Protein AF-F9ENA7-F1 (afdb_monomer_lite)

InterPro domains:
  IPR004013 PHP domain [PF02811] (5-115)
  IPR004805 Error-prone DNA polymerase/DNA polymerase III subunit alpha DnaE/PolC [PTHR32294] (27-439)
  IPR011708 Bacterial DNA polymerase III, alpha subunit, NTPase domain [PF07733] (259-438)
  IPR012337 Ribonuclease H-like superfamily [SSF53098] (2-310)

pLDDT: mean 91.53, std 8.13, range [41.84, 98.56]

Organism: NCBI:txid997347

Radius of gyration: 33.32 Å; chains: 1; bounding box: 72×62×93 Å

Structure (mmCIF, N/CA/C/O backbone):
data_AF-F9ENA7-F1
#
_entry.id   AF-F9ENA7-F1
#
loop_
_atom_site.group_PDB
_atom_site.id
_atom_site.type_symbol
_atom_site.label_atom_id
_atom_site.label_alt_id
_atom_site.label_comp_id
_atom_site.label_asym_id
_atom_site.label_entity_id
_atom_site.label_seq_id
_atom_site.pdbx_PDB_ins_code
_atom_site.Cartn_x
_atom_site.Cartn_y
_atom_site.Cartn_z
_atom_site.occupancy
_atom_site.B_iso_or_equiv
_atom_site.auth_seq_id
_atom_site.auth_comp_id
_atom_site.auth_asym_id
_atom_site.auth_atom_id
_atom_site.pdbx_PDB_model_num
ATOM 1 N N . MET A 1 1 ? 4.738 30.071 33.805 1.00 60.03 1 MET A N 1
ATOM 2 C CA . MET A 1 1 ? 4.049 29.493 32.626 1.00 60.03 1 MET A CA 1
ATOM 3 C C . MET A 1 1 ? 2.689 30.142 32.384 1.00 60.03 1 MET A C 1
ATOM 5 O O . MET A 1 1 ? 2.532 30.743 31.337 1.00 60.03 1 MET A O 1
ATOM 9 N N . PHE A 1 2 ? 1.749 30.110 33.335 1.00 75.56 2 PHE A N 1
ATOM 10 C CA . PHE A 1 2 ? 0.427 30.752 33.193 1.00 75.56 2 PHE A CA 1
ATOM 11 C C . PHE A 1 2 ? 0.484 32.258 32.850 1.00 75.56 2 PHE A C 1
ATOM 13 O O . PHE A 1 2 ? -0.160 32.688 31.901 1.00 75.56 2 PHE A O 1
ATOM 20 N N . ILE A 1 3 ? 1.332 33.033 33.538 1.00 80.00 3 ILE A N 1
ATOM 21 C CA . ILE A 1 3 ? 1.527 34.477 33.280 1.00 80.00 3 ILE A CA 1
ATOM 22 C C . ILE A 1 3 ? 2.019 34.745 31.845 1.00 80.00 3 ILE A C 1
ATOM 24 O O . ILE A 1 3 ? 1.471 35.599 31.163 1.00 80.00 3 ILE A O 1
ATOM 28 N N . ILE A 1 4 ? 2.970 33.944 31.354 1.00 81.44 4 ILE A N 1
ATOM 29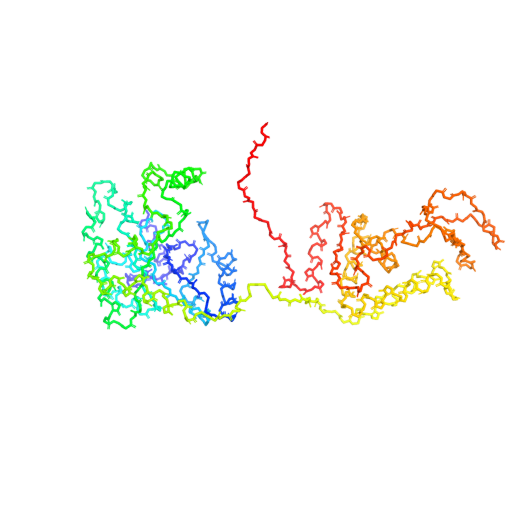 C CA . ILE A 1 4 ? 3.506 34.046 29.983 1.00 81.44 4 ILE A CA 1
ATOM 30 C C . ILE A 1 4 ? 2.406 33.796 28.940 1.00 81.44 4 ILE A C 1
ATOM 32 O O . ILE A 1 4 ? 2.379 34.435 27.894 1.00 81.44 4 ILE A O 1
ATOM 36 N N . PHE A 1 5 ? 1.489 32.857 29.201 1.00 77.56 5 PHE A N 1
ATOM 37 C CA . PHE A 1 5 ? 0.348 32.642 28.312 1.00 77.56 5 PHE A CA 1
ATOM 38 C C . PHE A 1 5 ? -0.610 33.832 28.343 1.00 77.56 5 PHE A C 1
ATOM 40 O O . PHE A 1 5 ? -1.002 34.294 27.278 1.00 77.56 5 PHE A O 1
ATOM 47 N N . LEU A 1 6 ? -0.941 34.361 29.525 1.00 80.00 6 LEU A N 1
ATOM 48 C CA . LEU A 1 6 ? -1.803 35.540 29.658 1.00 80.00 6 LEU A CA 1
ATOM 49 C C . LEU A 1 6 ? -1.253 36.762 28.915 1.00 80.00 6 LEU A C 1
ATOM 51 O O . LEU A 1 6 ? -2.020 37.448 28.246 1.00 80.00 6 LEU A O 1
ATOM 55 N N . GLU A 1 7 ? 0.054 37.017 28.988 1.00 83.06 7 GLU A N 1
ATOM 56 C CA . GLU A 1 7 ? 0.699 38.093 28.225 1.00 83.06 7 GLU A CA 1
ATOM 57 C C . GLU A 1 7 ? 0.521 37.894 26.717 1.00 83.06 7 GLU A C 1
ATOM 59 O O . GLU A 1 7 ? 0.087 38.812 26.031 1.00 83.06 7 GLU A O 1
ATOM 64 N N . LYS A 1 8 ? 0.710 36.671 26.210 1.00 82.00 8 LYS A N 1
ATOM 65 C CA . LYS A 1 8 ? 0.485 36.348 24.790 1.00 82.00 8 LYS A CA 1
ATOM 66 C C . LYS A 1 8 ? -0.972 36.478 24.337 1.00 82.00 8 LYS A C 1
ATOM 68 O O . LYS A 1 8 ? -1.222 36.824 23.186 1.00 82.00 8 LYS A O 1
ATOM 73 N N . TYR A 1 9 ? -1.940 36.171 25.203 1.00 83.31 9 TYR A N 1
ATOM 74 C CA . TYR A 1 9 ? -3.360 36.412 24.913 1.00 83.31 9 TYR A CA 1
ATOM 75 C C . TYR A 1 9 ? -3.653 37.920 24.855 1.00 83.31 9 TYR A C 1
ATOM 77 O O . TYR A 1 9 ? -4.314 38.375 23.920 1.00 83.31 9 TYR A O 1
ATOM 85 N N . LYS A 1 10 ? -3.083 38.704 25.782 1.00 81.44 10 LYS A N 1
ATOM 86 C CA . LYS A 1 10 ? -3.186 40.172 25.785 1.00 81.44 10 LYS A C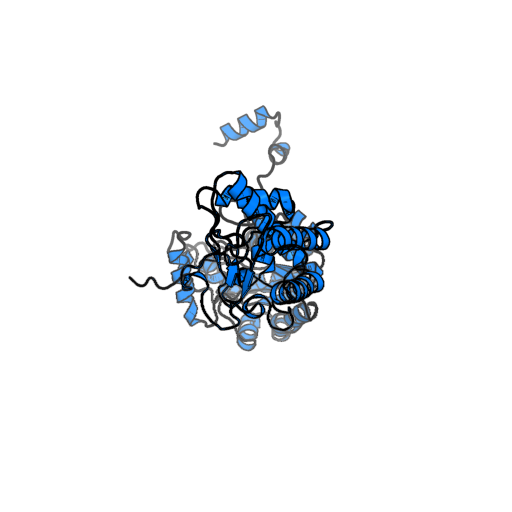A 1
ATOM 87 C C . LYS A 1 10 ? -2.525 40.820 24.566 1.00 81.44 10 LYS A C 1
ATOM 89 O O . LYS A 1 10 ? -3.115 41.721 23.985 1.00 81.44 10 LYS A O 1
ATOM 94 N N . GLU A 1 11 ? -1.366 40.331 24.122 1.00 85.31 11 GLU A N 1
ATOM 95 C CA . GLU A 1 11 ? -0.702 40.781 22.882 1.00 85.31 11 GLU A CA 1
ATOM 96 C C . GLU A 1 11 ? -1.588 40.608 21.636 1.00 85.31 11 GLU A C 1
ATOM 98 O O . GLU A 1 11 ? -1.454 41.354 20.669 1.00 85.31 11 GLU A O 1
ATOM 103 N N . LYS A 1 12 ? -2.520 39.648 21.660 1.00 79.38 12 LYS A N 1
ATOM 104 C CA . LYS A 1 12 ? -3.514 39.420 20.603 1.00 79.38 12 LYS A CA 1
ATOM 105 C C . LYS A 1 12 ? -4.846 40.152 20.818 1.00 79.38 12 LYS A C 1
ATOM 107 O O . LYS A 1 12 ? -5.776 39.931 20.046 1.00 79.38 12 LYS A O 1
ATOM 112 N N . GLY A 1 13 ? -4.955 40.997 21.844 1.00 81.88 13 GLY A N 1
ATOM 113 C CA . GLY A 1 13 ? -6.178 41.744 22.159 1.00 81.88 13 GLY A CA 1
ATOM 114 C C . GLY A 1 13 ? -7.299 40.892 22.763 1.00 81.88 13 GLY A C 1
ATOM 115 O O . GLY A 1 13 ? -8.465 41.265 22.680 1.00 81.88 13 GLY A O 1
ATOM 116 N N . LEU A 1 14 ? -6.970 39.733 23.341 1.00 82.31 14 LEU A N 1
ATOM 117 C CA . LEU A 1 14 ? -7.943 38.822 23.945 1.00 82.31 14 LEU A CA 1
ATOM 118 C C . LEU A 1 14 ? -7.976 39.073 25.450 1.00 82.31 14 LEU A C 1
ATOM 120 O O . LEU A 1 14 ? -7.125 38.590 26.200 1.00 82.31 14 LEU A O 1
ATOM 124 N N . GLU A 1 15 ? -8.947 39.873 25.879 1.00 80.81 15 GLU A N 1
ATOM 125 C CA . GLU A 1 15 ? -9.034 40.367 27.258 1.00 80.81 15 GLU A CA 1
ATOM 126 C C . GLU A 1 15 ? -10.060 39.612 28.112 1.00 80.81 15 GLU A C 1
ATOM 128 O O . GLU A 1 15 ? -10.014 39.690 29.341 1.00 80.81 15 GLU A O 1
ATOM 133 N N . TYR A 1 16 ? -10.958 38.839 27.490 1.00 78.94 16 TYR A N 1
ATOM 134 C CA . TYR A 1 16 ? -12.000 38.098 28.197 1.00 78.94 16 TYR A CA 1
ATOM 135 C C . TYR A 1 16 ? -11.736 36.588 28.200 1.00 78.94 16 TYR A C 1
ATOM 137 O O . TYR A 1 16 ? -11.304 36.002 27.211 1.00 78.94 16 TYR A O 1
ATOM 145 N N . MET A 1 17 ? -12.091 35.920 29.306 1.00 72.94 17 MET A N 1
ATOM 146 C CA . MET A 1 17 ? -11.956 34.459 29.462 1.00 72.94 17 MET A CA 1
ATOM 147 C C . MET A 1 17 ? -12.644 33.660 28.345 1.00 72.94 17 MET A C 1
ATOM 149 O O . MET A 1 17 ? -12.155 32.603 27.954 1.00 72.94 17 MET A O 1
ATOM 153 N N . LYS A 1 18 ? -13.762 34.169 27.811 1.00 76.69 18 LYS A N 1
ATOM 154 C CA . LYS A 1 18 ? -14.492 33.547 26.695 1.00 76.69 18 LYS A CA 1
ATOM 155 C C . LYS A 1 18 ? -13.670 33.485 25.397 1.00 76.69 18 LYS A C 1
ATOM 157 O O . LYS A 1 18 ? -13.894 32.589 24.592 1.00 76.69 18 LYS A O 1
ATOM 162 N N . ASP A 1 19 ? -12.692 34.378 25.235 1.00 71.06 19 ASP A N 1
ATOM 163 C CA . ASP A 1 19 ? -11.889 34.514 24.017 1.00 71.06 19 ASP A CA 1
ATOM 164 C C . ASP A 1 19 ? -10.603 33.662 24.062 1.00 71.06 19 ASP A C 1
ATOM 166 O O . ASP A 1 19 ? -9.883 33.532 23.069 1.00 71.06 19 ASP A O 1
ATOM 170 N N . ILE A 1 20 ? -10.307 33.032 25.209 1.00 73.94 20 ILE A N 1
ATOM 171 C CA . ILE A 1 20 ? -9.117 32.183 25.388 1.00 73.94 20 ILE A CA 1
ATOM 172 C C . ILE A 1 20 ? -9.138 31.000 24.414 1.00 73.94 20 ILE A C 1
ATOM 174 O O . ILE A 1 20 ? -8.112 30.657 23.831 1.00 73.94 20 ILE A O 1
ATOM 178 N N . ASN A 1 21 ? -10.306 30.402 24.177 1.00 67.50 21 ASN A N 1
ATOM 179 C CA . ASN A 1 21 ? -10.425 29.249 23.281 1.00 67.50 21 ASN A CA 1
ATOM 180 C C . ASN A 1 21 ? -10.390 29.624 21.788 1.00 67.50 21 ASN A C 1
ATOM 182 O O . ASN A 1 21 ? -10.245 28.738 20.951 1.00 67.50 21 ASN A O 1
ATOM 186 N N . THR A 1 22 ? -10.496 30.912 21.442 1.00 70.81 22 THR A N 1
ATOM 187 C CA . THR A 1 22 ? -10.489 31.409 20.052 1.00 70.81 22 THR A CA 1
ATOM 188 C C . THR A 1 22 ? -9.179 32.097 19.664 1.00 70.81 22 THR A C 1
ATOM 190 O O . THR A 1 22 ? -8.973 32.431 18.501 1.00 70.81 22 THR A O 1
ATOM 193 N N . GLY A 1 23 ? -8.275 32.318 20.622 1.00 68.31 23 GLY A N 1
ATOM 194 C CA . GLY A 1 23 ? -7.088 33.150 20.425 1.00 68.31 23 GLY A CA 1
ATOM 195 C C . GLY A 1 23 ? -5.936 32.550 19.629 1.00 68.31 23 GLY A C 1
ATOM 196 O O . GLY A 1 23 ? -5.067 33.265 19.110 1.00 68.31 23 GLY A O 1
ATOM 197 N N . PHE A 1 24 ? -5.896 31.227 19.544 1.00 72.69 24 PHE A N 1
ATOM 198 C CA . PHE A 1 24 ? -4.838 30.491 18.872 1.00 72.69 24 PHE A CA 1
ATOM 199 C C . PHE A 1 24 ? -5.441 29.365 18.050 1.00 72.69 24 PHE A C 1
ATOM 201 O O . PHE A 1 24 ? -6.337 28.660 18.507 1.00 72.69 24 PHE A O 1
ATOM 208 N N . GLU A 1 25 ? -4.915 29.180 16.841 1.00 74.88 25 GLU A N 1
ATOM 209 C CA . GLU A 1 25 ? -5.280 28.035 16.020 1.00 74.88 25 GLU A CA 1
ATOM 210 C C . GLU A 1 25 ? -4.926 26.737 16.746 1.00 74.88 25 GLU A C 1
ATOM 212 O O . GLU A 1 25 ? -3.816 26.552 17.264 1.00 74.88 25 GLU A O 1
ATOM 217 N N . VAL A 1 26 ? -5.887 25.817 16.775 1.00 78.50 26 VAL A N 1
ATOM 218 C CA . VAL A 1 26 ? -5.701 24.509 17.389 1.00 78.50 26 VAL A CA 1
ATOM 219 C C . VAL A 1 26 ? -4.686 23.725 16.568 1.00 78.50 26 VAL A C 1
ATOM 221 O O . VAL A 1 26 ? -4.932 23.324 15.431 1.00 78.50 26 VAL A O 1
ATOM 224 N N . ASN A 1 27 ? -3.528 23.449 17.165 1.00 84.56 27 ASN A N 1
ATOM 225 C CA . ASN A 1 27 ? -2.530 22.608 16.525 1.00 84.56 27 ASN A CA 1
ATOM 226 C C . ASN A 1 27 ? -2.975 21.136 16.563 1.00 84.56 27 ASN A C 1
ATOM 228 O O . ASN A 1 27 ? -2.714 20.425 17.538 1.00 84.56 27 ASN A O 1
ATOM 232 N N . VAL A 1 28 ? -3.613 20.680 15.481 1.00 86.19 28 VAL A N 1
ATOM 233 C CA . VAL A 1 28 ? -4.102 19.301 15.280 1.00 86.19 28 VAL A CA 1
ATOM 234 C C . VAL A 1 28 ? -2.999 18.253 15.507 1.00 86.19 28 VAL A C 1
ATOM 236 O O . VAL A 1 28 ? -3.226 17.210 16.126 1.00 86.19 28 VAL A O 1
ATOM 239 N N . LYS A 1 29 ? -1.761 18.548 15.089 1.00 88.06 29 LYS A N 1
ATOM 240 C CA . LYS A 1 29 ? -0.597 17.644 15.204 1.00 88.06 29 LYS A CA 1
ATOM 241 C C . LYS A 1 29 ? -0.123 17.425 16.643 1.00 88.06 29 LYS A C 1
ATOM 243 O O . LYS A 1 29 ? 0.704 16.545 16.884 1.00 88.06 29 LYS A O 1
ATOM 248 N N . LYS A 1 30 ? -0.644 18.200 17.599 1.00 86.75 30 LYS A N 1
ATOM 249 C CA . LYS A 1 30 ? -0.358 18.065 19.034 1.00 86.75 30 LYS A CA 1
ATOM 250 C C . LYS A 1 30 ? -1.560 17.627 19.870 1.00 86.75 30 LYS A C 1
ATOM 252 O O . LYS A 1 30 ? -1.376 17.374 21.055 1.00 86.75 30 LYS A O 1
ATOM 257 N N . GLN A 1 31 ? -2.747 17.509 19.274 1.00 86.75 31 GLN A N 1
ATOM 258 C CA . GLN A 1 31 ? -3.942 17.079 20.002 1.00 86.75 31 GLN A CA 1
ATOM 259 C C . GLN A 1 31 ? -3.841 15.621 20.455 1.00 86.75 31 GLN A C 1
ATOM 261 O O . GLN A 1 31 ? -3.118 14.814 19.851 1.00 86.75 31 GLN A O 1
ATOM 266 N N . SER A 1 32 ? -4.568 15.311 21.529 1.00 85.44 32 SER A N 1
ATOM 267 C CA . SER A 1 32 ? -4.801 13.941 21.974 1.00 85.44 32 SER A CA 1
ATOM 268 C C . SER A 1 32 ? -5.601 13.176 20.921 1.00 85.44 32 SER A C 1
ATOM 270 O O . SER A 1 32 ? -6.342 13.755 20.127 1.00 85.44 32 SER A O 1
ATOM 272 N N . LEU A 1 33 ? -5.403 11.862 20.888 1.00 90.25 33 LEU A N 1
ATOM 273 C CA . LEU A 1 33 ? -6.030 10.986 19.908 1.00 90.25 33 LEU A CA 1
ATOM 274 C C . LEU A 1 33 ? -7.135 10.182 20.571 1.00 90.25 33 LEU A C 1
ATOM 276 O O . LEU A 1 33 ? -7.002 9.787 21.731 1.00 90.25 33 LEU A O 1
ATOM 280 N N . LYS A 1 34 ? -8.190 9.939 19.800 1.00 92.56 34 LYS A N 1
ATOM 281 C CA . LYS A 1 34 ? -9.257 9.000 20.116 1.00 92.56 34 LYS A CA 1
ATOM 282 C C . LYS A 1 34 ? -9.325 7.965 19.015 1.00 92.56 34 LYS A C 1
ATOM 284 O O . LYS A 1 34 ? -9.172 8.312 17.844 1.00 92.56 34 LYS A O 1
ATOM 289 N N . ASN A 1 35 ? -9.516 6.716 19.409 1.00 91.56 35 ASN A N 1
ATOM 290 C CA . ASN A 1 35 ? -9.608 5.619 18.465 1.00 91.56 35 ASN A CA 1
ATOM 291 C C . ASN A 1 35 ? -11.045 5.408 18.016 1.00 91.56 35 ASN A C 1
ATOM 293 O O . ASN A 1 35 ? -11.994 5.607 18.772 1.00 91.56 35 ASN A O 1
ATOM 297 N N . VAL A 1 36 ? -11.160 5.036 16.750 1.00 93.56 36 VAL A N 1
ATOM 298 C CA . VAL A 1 36 ? -12.403 4.803 16.029 1.00 93.56 36 VAL A CA 1
ATOM 299 C C . VAL A 1 36 ? -12.154 3.615 15.115 1.00 93.56 36 VAL A C 1
ATOM 301 O O . VAL A 1 36 ? -11.084 3.519 14.510 1.00 93.56 36 VAL A O 1
ATOM 304 N N . MET A 1 37 ? -13.140 2.732 15.012 1.00 95.50 37 MET A N 1
ATOM 305 C CA . MET A 1 37 ? -13.126 1.637 14.053 1.00 95.50 37 MET A CA 1
ATOM 306 C C . MET A 1 37 ? -13.658 2.142 12.720 1.00 95.50 37 MET A C 1
ATOM 308 O O . MET A 1 37 ? -14.675 2.830 12.668 1.00 95.50 37 MET A O 1
ATOM 312 N N . VAL A 1 38 ? -12.966 1.814 11.635 1.00 97.06 38 VAL A N 1
ATOM 313 C CA . VAL A 1 38 ? -13.378 2.190 10.282 1.00 97.06 38 VAL A CA 1
ATOM 314 C C . VAL A 1 38 ? -13.336 0.934 9.427 1.00 97.06 38 VAL A C 1
ATOM 316 O O . VAL A 1 38 ? -12.261 0.399 9.160 1.00 97.06 38 VAL A O 1
ATOM 319 N N . LEU A 1 39 ? -14.505 0.459 9.009 1.00 97.75 39 LEU A N 1
ATOM 320 C CA . LEU A 1 39 ? -14.650 -0.690 8.122 1.00 97.75 39 LEU A CA 1
ATOM 321 C C . LEU A 1 39 ? -14.993 -0.203 6.716 1.00 97.75 39 LEU A C 1
ATOM 323 O O . LEU A 1 39 ? -15.756 0.747 6.540 1.00 97.75 39 LEU A O 1
ATOM 327 N N . VAL A 1 40 ? -14.426 -0.855 5.705 1.00 98.25 40 VAL A N 1
ATOM 328 C CA . VAL A 1 40 ? -14.730 -0.560 4.304 1.00 98.25 40 VAL A CA 1
ATOM 329 C C . VAL A 1 40 ? -15.992 -1.314 3.905 1.00 98.25 40 VAL A C 1
ATOM 331 O O . VAL A 1 40 ? -16.021 -2.538 3.960 1.00 98.25 40 VAL A O 1
ATOM 334 N N . LYS A 1 41 ? -17.018 -0.574 3.483 1.00 98.19 41 LYS A N 1
ATOM 335 C CA . LYS A 1 41 ? -18.305 -1.111 3.033 1.00 98.19 41 LYS A CA 1
ATOM 336 C C . LYS A 1 41 ? -18.339 -1.388 1.533 1.00 98.19 41 LYS A C 1
ATOM 338 O O . LYS A 1 41 ? -18.983 -2.339 1.116 1.00 98.19 41 LYS A O 1
ATOM 343 N N . THR A 1 42 ? -17.694 -0.538 0.732 1.00 98.19 42 THR A N 1
ATOM 344 C CA . THR A 1 42 ? -17.776 -0.563 -0.740 1.00 98.19 42 THR A CA 1
ATOM 345 C C . THR A 1 42 ? -16.413 -0.310 -1.386 1.00 98.19 42 THR A C 1
ATOM 347 O O . THR A 1 42 ? -15.489 0.191 -0.737 1.00 98.19 42 THR A O 1
ATOM 350 N N . GLN A 1 43 ? -16.276 -0.572 -2.691 1.00 96.38 43 GLN A N 1
ATOM 351 C CA . GLN A 1 43 ? -15.044 -0.246 -3.434 1.00 96.38 43 GLN A CA 1
ATOM 352 C C . GLN A 1 43 ? -14.724 1.266 -3.412 1.00 96.38 43 GLN A C 1
ATOM 354 O O . GLN A 1 43 ? -13.555 1.657 -3.367 1.00 96.38 43 GLN A O 1
ATOM 359 N N . ALA A 1 44 ? -15.746 2.130 -3.405 1.00 96.69 44 ALA A N 1
ATOM 360 C CA . ALA A 1 44 ? -15.567 3.575 -3.229 1.00 96.69 44 ALA A CA 1
ATOM 361 C C . ALA A 1 44 ? -15.049 3.908 -1.818 1.00 96.69 44 ALA A C 1
ATOM 363 O O . ALA A 1 44 ? -14.114 4.698 -1.668 1.00 96.69 44 ALA A O 1
ATOM 364 N N . GLY A 1 45 ? -15.573 3.222 -0.798 1.00 97.81 45 GLY A N 1
ATOM 365 C CA . GLY A 1 45 ? -15.076 3.301 0.573 1.00 97.81 45 GLY A CA 1
ATOM 366 C C . GLY A 1 45 ? -13.606 2.920 0.709 1.00 97.81 45 GLY A C 1
ATOM 367 O O . GLY A 1 45 ? -12.863 3.573 1.434 1.00 97.81 45 GLY A O 1
ATOM 368 N N . LEU A 1 46 ? -13.139 1.918 -0.040 1.00 97.75 46 LEU A N 1
ATOM 369 C CA . LEU A 1 46 ? -11.730 1.522 -0.040 1.00 97.75 46 LEU A CA 1
ATOM 370 C C . LEU A 1 46 ? -10.818 2.662 -0.518 1.00 97.75 46 LEU A C 1
ATOM 372 O O . LEU A 1 46 ? -9.787 2.944 0.093 1.00 97.75 46 LEU A O 1
ATOM 376 N N . LYS A 1 47 ? -11.224 3.366 -1.580 1.00 96.75 47 LYS A N 1
ATOM 377 C CA . LYS A 1 47 ? -10.507 4.550 -2.074 1.00 96.75 47 LYS A CA 1
ATOM 378 C C . LYS A 1 47 ? -10.478 5.663 -1.021 1.00 96.75 47 LYS A C 1
ATOM 380 O O . LYS A 1 47 ? -9.437 6.293 -0.825 1.00 96.75 47 LYS A O 1
ATOM 385 N N . ASN A 1 48 ? -11.589 5.874 -0.318 1.00 98.00 48 ASN A N 1
ATOM 386 C CA . ASN A 1 48 ? -11.674 6.837 0.778 1.00 98.00 48 ASN A CA 1
ATOM 387 C C . ASN A 1 48 ? -10.778 6.441 1.961 1.00 98.00 48 ASN A C 1
ATOM 389 O O . ASN A 1 48 ? -10.063 7.290 2.489 1.00 98.00 48 ASN A O 1
ATOM 393 N N . MET A 1 49 ? -10.716 5.154 2.315 1.00 97.75 49 MET A N 1
ATOM 394 C CA . MET A 1 49 ? -9.788 4.630 3.320 1.00 97.75 49 MET A CA 1
ATOM 395 C C . MET A 1 49 ? -8.330 4.930 2.948 1.00 97.75 49 MET A C 1
ATOM 397 O O . MET A 1 49 ? -7.578 5.442 3.777 1.00 97.75 49 MET A O 1
ATOM 401 N N . TYR A 1 50 ? -7.927 4.683 1.696 1.00 97.06 50 TYR A N 1
ATOM 402 C CA . TYR A 1 50 ? -6.578 5.029 1.233 1.00 97.06 50 TYR A CA 1
ATOM 403 C C . TYR A 1 50 ? -6.294 6.520 1.366 1.00 97.06 50 TYR A C 1
ATOM 405 O O . TYR A 1 50 ? -5.242 6.895 1.883 1.00 97.06 50 TYR A O 1
ATOM 413 N N . ARG A 1 51 ? -7.253 7.375 0.999 1.00 96.81 51 ARG A N 1
ATOM 414 C CA . ARG A 1 51 ? -7.121 8.822 1.177 1.00 96.81 51 ARG A CA 1
ATOM 415 C C . ARG A 1 51 ? -6.959 9.208 2.646 1.00 96.81 51 ARG A C 1
ATOM 417 O O . ARG A 1 51 ? -6.054 9.978 2.957 1.00 96.81 51 ARG A O 1
ATOM 424 N N . LEU A 1 52 ? -7.765 8.649 3.549 1.00 97.75 52 LEU A N 1
ATOM 425 C CA . LEU A 1 52 ? -7.651 8.895 4.990 1.00 97.75 52 LEU A CA 1
ATOM 426 C C . LEU A 1 52 ? -6.264 8.516 5.518 1.00 97.75 52 LEU A C 1
ATOM 428 O O . LEU A 1 52 ? -5.634 9.318 6.208 1.00 97.75 52 LEU A O 1
ATOM 432 N N . VAL A 1 53 ? -5.753 7.337 5.152 1.00 97.44 53 VAL A N 1
ATOM 433 C CA . VAL A 1 53 ? -4.410 6.882 5.544 1.00 97.44 53 VAL A CA 1
ATOM 434 C C . VAL A 1 53 ? -3.328 7.809 4.983 1.00 97.44 53 VAL A C 1
ATOM 436 O O . VAL A 1 53 ? -2.429 8.211 5.727 1.00 97.44 53 VAL A O 1
ATOM 439 N N . SER A 1 54 ? -3.415 8.203 3.709 1.00 96.31 54 SER A N 1
ATOM 440 C CA . SER A 1 54 ? -2.467 9.137 3.089 1.00 96.31 54 SER A CA 1
ATOM 441 C C . SER A 1 54 ? -2.483 10.507 3.768 1.00 96.31 54 SER A C 1
ATOM 443 O O . SER A 1 54 ? -1.428 11.027 4.132 1.00 96.31 54 SER A O 1
ATOM 445 N N . GLU A 1 55 ? -3.659 11.092 4.007 1.00 96.12 55 GLU A N 1
ATOM 446 C CA . GLU A 1 55 ? -3.773 12.388 4.683 1.00 96.12 55 GLU A CA 1
ATOM 447 C C . GLU A 1 55 ? -3.265 12.320 6.131 1.00 96.12 55 GLU A C 1
ATOM 449 O O . GLU A 1 55 ? -2.583 13.246 6.589 1.00 96.12 55 GLU A O 1
ATOM 454 N N . ALA A 1 56 ? -3.501 11.200 6.821 1.00 96.56 56 ALA A N 1
ATOM 455 C CA . ALA A 1 56 ? -3.013 10.972 8.175 1.00 96.56 56 ALA A CA 1
ATOM 456 C C . ALA A 1 56 ? -1.482 10.976 8.274 1.00 96.56 56 ALA A C 1
ATOM 458 O O . ALA A 1 56 ? -0.933 11.498 9.248 1.00 96.56 56 ALA A O 1
ATOM 459 N N . HIS A 1 57 ? -0.797 10.409 7.277 1.00 96.50 57 HIS A N 1
ATOM 460 C CA . HIS A 1 57 ? 0.665 10.303 7.245 1.00 96.50 57 HIS A CA 1
ATOM 461 C C . HIS A 1 57 ? 1.351 11.531 6.636 1.00 96.50 57 HIS A C 1
ATOM 463 O O . HIS A 1 57 ? 2.458 11.870 7.046 1.00 96.50 57 HIS A O 1
ATOM 469 N N . ILE A 1 58 ? 0.704 12.225 5.695 1.00 94.12 58 ILE A N 1
ATOM 470 C CA . ILE A 1 58 ? 1.303 13.363 4.981 1.00 94.12 58 ILE A CA 1
ATOM 471 C C . ILE A 1 58 ? 0.953 14.689 5.664 1.00 94.12 58 ILE A C 1
ATOM 473 O O . ILE A 1 58 ? 1.836 15.462 6.038 1.00 94.12 58 ILE A O 1
ATOM 477 N N . LYS A 1 59 ? -0.343 14.977 5.839 1.00 94.38 59 LYS A N 1
ATOM 478 C CA . LYS A 1 59 ? -0.806 16.296 6.300 1.00 94.38 59 LYS A CA 1
ATOM 479 C C . LYS A 1 59 ? -0.840 16.391 7.817 1.00 94.38 59 LYS A C 1
ATOM 481 O O . LYS A 1 59 ? -0.398 17.395 8.379 1.00 94.38 59 LYS A O 1
ATOM 486 N N . TYR A 1 60 ? -1.346 15.353 8.481 1.00 95.00 60 TYR A N 1
ATOM 487 C CA . TYR A 1 60 ? -1.721 15.409 9.897 1.00 95.00 60 TYR A CA 1
ATOM 488 C C . TYR A 1 60 ? -0.785 14.644 10.839 1.00 95.00 60 TYR A C 1
ATOM 490 O O . TYR A 1 60 ? -0.983 14.680 12.054 1.00 95.00 60 TYR A O 1
ATOM 498 N N . PHE A 1 61 ? 0.273 14.020 10.321 1.00 94.81 61 PHE A N 1
ATOM 499 C CA . PHE A 1 61 ? 1.253 13.321 11.147 1.00 94.81 61 PHE A CA 1
ATOM 500 C C . PHE A 1 61 ? 1.912 14.275 12.156 1.00 94.81 61 PHE A C 1
ATOM 502 O O . PHE A 1 61 ? 2.365 15.372 11.816 1.00 94.81 61 PHE A O 1
ATOM 509 N N . GLY A 1 62 ? 1.964 13.855 13.418 1.00 91.38 62 GLY A N 1
ATOM 510 C CA . GLY A 1 62 ? 2.532 14.627 14.525 1.00 91.38 62 GLY A CA 1
ATOM 511 C C . GLY A 1 62 ? 2.831 13.724 15.713 1.00 91.38 62 GLY A C 1
ATOM 512 O O . GLY A 1 62 ? 2.317 12.615 15.762 1.00 91.38 62 GLY A O 1
ATOM 513 N N . ASN A 1 63 ? 3.666 14.144 16.667 1.00 86.38 63 ASN A N 1
ATOM 514 C CA . ASN A 1 63 ? 3.999 13.369 17.880 1.00 86.38 63 ASN A CA 1
ATOM 515 C C . ASN A 1 63 ? 4.204 11.851 17.639 1.00 86.38 63 ASN A C 1
ATOM 517 O O . ASN A 1 63 ? 3.704 11.031 18.405 1.00 86.38 63 ASN A O 1
ATOM 521 N N . LYS A 1 64 ? 4.894 11.482 16.547 1.00 86.81 64 LYS A N 1
ATOM 522 C CA . LYS A 1 64 ? 5.144 10.089 16.120 1.00 86.81 64 LYS A CA 1
ATOM 523 C C . LYS A 1 64 ? 3.886 9.238 15.837 1.00 86.81 64 LYS A C 1
ATOM 525 O O . LYS A 1 64 ? 3.980 8.018 15.803 1.00 86.81 64 LYS A O 1
ATOM 530 N N . LYS A 1 65 ? 2.718 9.857 15.637 1.00 90.12 65 LYS A N 1
ATOM 531 C CA . LYS A 1 65 ? 1.439 9.189 15.349 1.00 90.12 65 LYS A CA 1
ATOM 532 C C . LYS A 1 65 ? 0.680 9.875 14.210 1.00 90.12 65 LYS A C 1
ATOM 534 O O . LYS A 1 65 ? 0.435 11.090 14.252 1.00 90.12 65 LYS A O 1
ATOM 539 N N . ALA A 1 66 ? 0.264 9.073 13.233 1.00 94.31 66 ALA A N 1
ATOM 540 C CA . ALA A 1 66 ? -0.699 9.464 12.210 1.00 94.31 66 ALA A CA 1
ATOM 541 C C . ALA A 1 66 ? -2.082 9.686 12.845 1.00 94.31 66 ALA A C 1
ATOM 543 O O . ALA A 1 66 ? -2.418 9.063 13.853 1.00 94.31 66 ALA A O 1
ATOM 544 N N . ARG A 1 67 ? -2.857 10.623 12.297 1.00 93.75 67 ARG A N 1
ATOM 545 C CA . ARG A 1 67 ? -4.182 10.999 12.816 1.00 93.75 67 ARG A CA 1
ATOM 546 C C . ARG A 1 67 ? -5.009 11.677 11.741 1.00 93.75 67 ARG A C 1
ATOM 548 O O . ARG A 1 67 ? -4.439 12.225 10.808 1.00 93.75 67 ARG A O 1
ATOM 555 N N . ILE A 1 68 ? -6.316 11.754 11.936 1.00 94.81 68 ILE A N 1
ATOM 556 C CA . ILE A 1 68 ? -7.213 12.532 11.079 1.00 94.81 68 ILE A CA 1
ATOM 557 C C . ILE A 1 68 ? -8.150 13.386 11.941 1.00 94.81 68 ILE A C 1
ATOM 559 O O . ILE A 1 68 ? -8.599 12.920 12.990 1.00 94.81 68 ILE A O 1
ATOM 563 N N . PRO A 1 69 ? -8.454 14.634 11.546 1.00 94.19 69 PRO A N 1
ATOM 564 C CA . PRO A 1 69 ? -9.581 15.368 12.110 1.00 94.19 69 PRO A CA 1
ATOM 565 C C . PRO A 1 69 ? -10.909 14.657 11.821 1.00 94.19 69 PRO A C 1
ATOM 567 O O . PRO A 1 69 ? -11.088 14.084 10.746 1.00 94.19 69 PRO A O 1
ATOM 570 N N . LYS A 1 70 ? -11.881 14.777 12.735 1.00 93.81 70 LYS A N 1
ATOM 571 C CA . LYS A 1 70 ? -13.243 14.246 12.541 1.00 93.81 70 LYS A CA 1
ATOM 572 C C . LYS A 1 70 ? -13.919 14.825 11.287 1.00 93.81 70 LYS A C 1
ATOM 574 O O . LYS A 1 70 ? -14.640 14.106 10.612 1.00 93.81 70 LYS A O 1
ATOM 579 N N . SER A 1 71 ? -13.626 16.079 10.925 1.00 94.56 71 SER A N 1
ATOM 580 C CA . SER A 1 71 ? -14.117 16.705 9.686 1.00 94.56 71 SER A CA 1
ATOM 581 C C . SER A 1 71 ? -13.632 15.987 8.422 1.00 94.56 71 SER A C 1
ATOM 583 O O . SER A 1 71 ? -14.431 15.713 7.537 1.00 94.56 71 SER A O 1
ATOM 585 N N . VAL A 1 72 ? -12.356 15.594 8.373 1.00 95.88 72 VAL A N 1
ATOM 586 C CA . VAL A 1 72 ? -11.784 14.854 7.234 1.00 95.88 72 VAL A CA 1
ATOM 587 C C . VAL A 1 72 ? -12.389 13.453 7.140 1.00 95.88 72 VAL A C 1
ATOM 589 O O . VAL A 1 72 ? -12.650 12.966 6.042 1.00 95.88 72 VAL A O 1
ATOM 592 N N . LEU A 1 73 ? -12.666 12.812 8.282 1.00 96.25 73 LEU A N 1
ATOM 593 C CA . LEU A 1 73 ? -13.400 11.545 8.306 1.00 96.25 73 LEU A CA 1
ATOM 594 C C . LEU A 1 73 ? -14.819 11.701 7.740 1.00 96.25 73 LEU A C 1
ATOM 596 O O . LEU A 1 73 ? -15.250 10.850 6.973 1.00 96.25 73 LEU A O 1
ATOM 600 N N . ILE A 1 74 ? -15.523 12.786 8.079 1.00 96.81 74 ILE A N 1
ATOM 601 C CA . ILE A 1 74 ? -16.868 13.083 7.556 1.00 96.81 74 ILE A CA 1
ATOM 602 C C . ILE A 1 74 ? -16.836 13.283 6.038 1.00 96.81 74 ILE A C 1
ATOM 604 O O . ILE A 1 74 ? -17.633 12.674 5.332 1.00 96.81 74 ILE A O 1
ATOM 608 N N . GLU A 1 75 ? -15.890 14.079 5.534 1.00 97.06 75 GLU A N 1
ATOM 609 C CA . GLU A 1 75 ? -15.726 14.340 4.095 1.00 97.06 75 GLU A CA 1
ATOM 610 C C . GLU A 1 75 ? -15.476 13.063 3.278 1.00 97.06 75 GLU A C 1
ATOM 612 O O . GLU A 1 75 ? -15.840 13.003 2.108 1.00 97.06 75 GLU A O 1
ATOM 617 N N . ASN A 1 76 ? -14.875 12.039 3.891 1.00 97.38 76 ASN A N 1
ATOM 618 C CA . ASN A 1 76 ? -14.532 10.772 3.243 1.00 97.38 76 ASN A CA 1
ATOM 619 C C . ASN A 1 76 ? -15.349 9.588 3.796 1.00 97.38 76 ASN A C 1
ATOM 621 O O . ASN A 1 76 ? -14.934 8.442 3.653 1.00 97.38 76 ASN A O 1
ATOM 625 N N . ARG A 1 77 ? -16.495 9.840 4.449 1.00 97.69 77 ARG A N 1
ATOM 626 C CA . ARG A 1 77 ? -17.299 8.790 5.106 1.00 97.69 77 ARG A CA 1
ATOM 627 C C . ARG A 1 77 ? -18.002 7.858 4.118 1.00 97.69 77 ARG A C 1
ATOM 629 O O . ARG A 1 77 ? -18.372 6.747 4.483 1.00 97.69 77 ARG A O 1
ATOM 636 N N . GLU A 1 78 ? -18.222 8.302 2.882 1.00 98.00 78 GLU A N 1
ATOM 637 C CA . GLU A 1 78 ? -18.918 7.507 1.870 1.00 98.00 78 GLU A CA 1
ATOM 638 C C . GLU A 1 78 ? -18.276 6.119 1.712 1.00 98.00 78 GLU A C 1
ATOM 640 O O . GLU A 1 78 ? -17.062 5.989 1.547 1.00 98.00 78 GLU A O 1
ATOM 645 N N . GLY A 1 79 ? -19.102 5.072 1.767 1.00 97.88 79 GLY A N 1
ATOM 646 C CA . GLY A 1 79 ? -18.639 3.692 1.641 1.00 97.88 79 GLY A CA 1
ATOM 647 C C . GLY A 1 79 ? -17.871 3.161 2.857 1.00 97.88 79 GLY A C 1
ATOM 648 O O . GLY A 1 79 ? -17.259 2.101 2.748 1.00 97.88 79 GLY A O 1
ATOM 649 N N . LEU A 1 80 ? -17.893 3.851 4.001 1.00 98.50 80 LEU A N 1
ATOM 650 C CA . LEU A 1 80 ? -17.300 3.397 5.261 1.00 98.50 80 LEU A CA 1
ATOM 651 C C . LEU A 1 80 ? -18.381 3.130 6.320 1.00 98.50 80 LEU A C 1
ATOM 653 O O . LEU A 1 80 ? -19.440 3.754 6.303 1.00 98.50 80 LEU A O 1
ATOM 657 N N . ILE A 1 81 ? -18.087 2.224 7.253 1.00 98.31 81 ILE A N 1
ATOM 658 C CA . ILE A 1 81 ? -18.847 2.007 8.492 1.00 98.31 81 ILE A CA 1
ATOM 659 C C . ILE A 1 81 ? -17.948 2.427 9.653 1.00 98.31 81 ILE A C 1
ATOM 661 O O . ILE A 1 81 ? -16.818 1.950 9.778 1.00 98.31 81 ILE A O 1
ATOM 665 N N . ILE A 1 82 ? -18.435 3.335 10.490 1.00 98.12 82 ILE A N 1
ATOM 666 C CA . ILE A 1 82 ? -17.683 3.975 11.563 1.00 98.12 82 ILE A CA 1
ATOM 667 C C . ILE A 1 82 ? -18.165 3.444 12.912 1.00 98.12 82 ILE A C 1
ATOM 669 O O . ILE A 1 82 ? -19.263 3.765 13.364 1.00 98.12 82 ILE A O 1
ATOM 673 N N . GLY A 1 83 ? -17.326 2.653 13.571 1.00 97.19 83 GLY A N 1
ATOM 674 C CA . GLY A 1 83 ? -17.596 2.080 14.884 1.00 97.19 83 GLY A CA 1
ATOM 675 C C . GLY A 1 83 ? -16.958 2.867 16.014 1.00 97.19 83 GLY A C 1
ATOM 676 O O . GLY A 1 83 ? -15.811 3.315 15.914 1.00 97.19 83 GLY A O 1
ATOM 677 N N . SER A 1 84 ? -17.681 3.008 17.119 1.00 96.12 84 SER A N 1
ATOM 678 C CA . SER A 1 84 ? -17.073 3.459 18.364 1.00 96.12 84 SER A CA 1
ATOM 679 C C . SER A 1 84 ? -16.397 2.282 19.040 1.00 96.12 84 SER A C 1
ATOM 681 O O . SER A 1 84 ? -17.079 1.334 19.416 1.00 96.12 84 SER A O 1
ATOM 683 N N . SER A 1 85 ? -15.078 2.341 19.210 1.00 89.62 85 SER A N 1
ATOM 684 C CA . SER A 1 85 ? -14.378 1.344 20.015 1.00 89.62 85 SER A CA 1
ATOM 685 C C . SER A 1 85 ? -14.456 1.734 21.483 1.00 89.62 85 SER A C 1
ATOM 687 O O . SER A 1 85 ? -14.049 2.844 21.836 1.00 89.62 85 SER A O 1
ATOM 689 N N . LEU A 1 86 ? -14.927 0.843 22.357 1.00 93.25 86 LEU A N 1
ATOM 690 C CA . LEU A 1 86 ? -14.861 1.078 23.801 1.00 93.25 86 LEU A CA 1
ATOM 691 C C . LEU A 1 86 ? -13.487 0.744 24.399 1.00 93.25 86 LEU A C 1
ATOM 693 O O . LEU A 1 86 ? -13.378 0.554 25.611 1.00 93.25 86 LEU A O 1
ATOM 697 N N . THR A 1 87 ? -12.421 0.699 23.591 1.00 91.56 87 THR A N 1
ATOM 698 C CA . THR A 1 87 ? -11.059 0.504 24.096 1.00 91.56 87 THR A CA 1
ATOM 699 C C . THR A 1 87 ? -10.692 1.567 25.120 1.00 91.56 87 THR A C 1
ATOM 701 O O . THR A 1 87 ? -10.897 2.767 24.918 1.00 91.56 87 THR A O 1
ATOM 704 N N . ALA A 1 88 ? -10.079 1.129 26.216 1.00 89.81 88 ALA A N 1
ATOM 705 C CA . ALA A 1 88 ? -9.478 2.017 27.196 1.00 89.81 88 ALA A CA 1
ATOM 706 C C . ALA A 1 88 ? -8.252 1.347 27.833 1.00 89.81 88 ALA A C 1
ATOM 708 O O . ALA A 1 88 ? -8.305 0.847 28.950 1.00 89.81 88 ALA A O 1
ATOM 709 N N . HIS A 1 89 ? -7.141 1.334 27.095 1.00 87.88 89 HIS A N 1
ATOM 710 C CA . HIS A 1 89 ? -5.853 0.798 27.540 1.00 87.88 89 HIS A CA 1
ATOM 711 C C . HIS A 1 89 ? -4.699 1.735 27.151 1.00 87.88 89 HIS A C 1
ATOM 713 O O . HIS A 1 89 ? -4.889 2.823 26.591 1.00 87.88 89 HIS A O 1
ATOM 719 N N . PHE A 1 90 ? -3.472 1.356 27.491 1.00 84.56 90 PHE A N 1
ATOM 720 C CA . PHE A 1 90 ? -2.280 2.160 27.304 1.00 84.56 90 PHE A CA 1
ATOM 721 C C . PHE A 1 90 ? -2.151 2.625 25.851 1.00 84.56 90 PHE A C 1
ATOM 723 O O . PHE A 1 90 ? -2.150 1.841 24.906 1.00 84.56 90 PHE A O 1
ATOM 730 N N . MET A 1 91 ? -2.047 3.947 25.682 1.00 81.50 91 MET A N 1
ATOM 731 C CA . MET A 1 91 ? -1.930 4.631 24.388 1.00 81.50 91 MET A CA 1
ATOM 732 C C . MET A 1 91 ? -3.119 4.466 23.424 1.00 81.50 91 MET A C 1
ATOM 734 O O . MET A 1 91 ? -3.021 4.962 22.292 1.00 81.50 91 MET A O 1
ATOM 738 N N . ASN A 1 92 ? -4.220 3.844 23.859 1.00 87.56 92 ASN A N 1
ATOM 739 C CA . ASN A 1 92 ? -5.371 3.515 23.029 1.00 87.56 92 ASN A CA 1
ATOM 740 C C . ASN A 1 92 ? -6.685 3.719 23.805 1.00 87.56 92 ASN A C 1
ATOM 742 O O . ASN A 1 92 ? -7.020 2.964 24.715 1.00 87.56 92 ASN A O 1
ATOM 746 N N . THR A 1 93 ? -7.433 4.766 23.458 1.00 91.38 93 THR A N 1
ATOM 747 C CA . THR A 1 93 ? -8.699 5.079 24.131 1.00 91.38 93 THR A CA 1
ATOM 748 C C . THR A 1 93 ? -9.725 5.580 23.125 1.00 91.38 93 THR A C 1
ATOM 750 O O . THR A 1 93 ? -9.435 6.503 22.357 1.00 91.38 93 THR A O 1
ATOM 753 N N . GLY A 1 94 ? -10.919 4.999 23.138 1.00 94.50 94 GLY A N 1
ATOM 754 C CA . GLY A 1 94 ? -12.067 5.462 22.365 1.00 94.50 94 GLY A CA 1
ATOM 755 C C . GLY A 1 94 ? -12.661 6.775 22.877 1.00 94.50 94 GLY A C 1
ATOM 756 O O . GLY A 1 94 ? -12.442 7.177 24.022 1.00 94.50 94 GLY A O 1
ATOM 757 N N . GLU A 1 95 ? -13.415 7.471 22.021 1.00 95.25 95 GLU A N 1
ATOM 758 C CA . GLU A 1 95 ? -14.119 8.711 22.393 1.00 95.25 95 GLU A CA 1
ATOM 759 C C . GLU A 1 95 ? -15.189 8.444 23.461 1.00 95.25 95 GLU A C 1
ATOM 761 O O . GLU A 1 95 ? -15.183 9.094 24.505 1.00 95.25 95 GLU A O 1
ATOM 766 N N . LEU A 1 96 ? -16.063 7.456 23.233 1.00 96.50 96 LEU A N 1
ATOM 767 C CA . LEU A 1 96 ? -17.187 7.184 24.130 1.00 96.50 96 LEU A CA 1
ATOM 768 C C . LEU A 1 96 ? -16.740 6.605 25.477 1.00 96.50 96 LEU A C 1
ATOM 770 O O . LEU A 1 96 ? -17.227 7.052 26.513 1.00 96.50 96 LEU A O 1
ATOM 774 N N . ALA A 1 97 ? -15.770 5.683 25.481 1.00 94.06 97 ALA A N 1
ATOM 775 C CA . ALA A 1 97 ? -15.203 5.150 26.721 1.00 94.06 97 ALA A CA 1
ATOM 776 C C . ALA A 1 97 ? -14.571 6.258 27.586 1.00 94.06 97 ALA A C 1
ATOM 778 O O . ALA A 1 97 ? -14.806 6.314 28.788 1.00 94.06 97 ALA A O 1
ATOM 779 N N . ASP A 1 98 ? -13.820 7.193 26.989 1.00 93.19 98 ASP A N 1
ATOM 780 C CA . ASP A 1 98 ? -13.234 8.315 27.738 1.00 93.19 98 ASP A CA 1
ATOM 781 C C . ASP A 1 98 ? -14.287 9.271 28.310 1.00 93.19 98 ASP A C 1
ATOM 783 O O . ASP A 1 98 ? -14.113 9.753 29.427 1.00 93.19 98 ASP A O 1
ATOM 787 N N . LEU A 1 99 ? -15.366 9.553 27.572 1.00 94.81 99 LEU A N 1
ATOM 788 C CA . LEU A 1 99 ? -16.457 10.397 28.069 1.00 94.81 99 LEU A CA 1
ATOM 789 C C . LEU A 1 99 ? -17.201 9.726 29.230 1.00 94.81 99 LEU A C 1
ATOM 791 O O . LEU A 1 99 ? -17.508 10.394 30.219 1.00 94.81 99 LEU A O 1
ATOM 795 N N . TYR A 1 100 ? -17.411 8.407 29.150 1.00 94.56 100 TYR A N 1
ATOM 796 C CA . TYR A 1 100 ? -18.038 7.626 30.217 1.00 94.56 100 TYR A CA 1
ATOM 797 C C . TYR A 1 100 ? -17.197 7.659 31.495 1.00 94.56 100 TYR A C 1
ATOM 799 O O . TYR A 1 100 ? -17.701 8.013 32.558 1.00 94.56 100 TYR A O 1
ATOM 807 N N . LEU A 1 101 ? -15.891 7.392 31.380 1.00 90.69 101 LEU A N 1
ATOM 808 C CA . LEU A 1 101 ? -14.951 7.407 32.508 1.00 90.69 101 LEU A CA 1
ATOM 809 C C . LEU A 1 101 ? -14.790 8.796 33.152 1.00 90.69 101 LEU A C 1
ATOM 811 O O . LEU A 1 101 ? -14.345 8.903 34.292 1.00 90.69 101 LEU A O 1
ATOM 815 N N . ARG A 1 102 ? -15.135 9.873 32.437 1.00 91.06 102 ARG A N 1
ATOM 816 C CA . ARG A 1 102 ? -15.153 11.250 32.961 1.00 91.06 102 ARG A CA 1
ATOM 817 C C . ARG A 1 102 ? -16.517 11.683 33.496 1.00 91.06 102 ARG A C 1
ATOM 819 O O . ARG A 1 102 ? -16.639 12.825 33.932 1.00 91.06 102 ARG A O 1
ATOM 826 N N . HIS A 1 103 ? -17.519 10.805 33.449 1.00 92.38 103 HIS A N 1
ATOM 827 C CA . HIS A 1 103 ? -18.908 11.090 33.810 1.00 92.38 103 HIS A CA 1
ATOM 828 C C . HIS A 1 103 ? -19.549 12.245 33.010 1.00 92.38 103 HIS A C 1
ATOM 830 O O . HIS A 1 103 ? -20.469 12.901 33.495 1.00 92.38 103 HIS A O 1
ATOM 836 N N . ASP A 1 104 ? -19.102 12.490 31.772 1.00 94.00 104 ASP A N 1
ATOM 837 C CA . ASP A 1 104 ? -19.672 13.511 30.874 1.00 94.00 104 ASP A CA 1
ATOM 838 C C . ASP A 1 104 ? -20.725 12.876 29.948 1.00 94.00 104 ASP A C 1
ATOM 840 O O . ASP A 1 104 ? -20.523 12.714 28.741 1.00 94.00 104 ASP A O 1
ATOM 844 N N . LEU A 1 105 ? -21.837 12.435 30.548 1.00 93.62 105 LEU A N 1
ATOM 845 C CA . LEU A 1 105 ? -22.870 11.653 29.855 1.00 93.62 105 LEU A CA 1
ATOM 846 C C . LEU A 1 105 ? -23.610 12.460 28.780 1.00 93.62 105 LEU A C 1
ATOM 848 O O . LEU A 1 105 ? -23.974 11.907 27.748 1.00 93.62 105 LEU A O 1
ATOM 852 N N . GLU A 1 106 ? -23.796 13.766 28.979 1.00 94.50 106 GLU A N 1
ATOM 853 C CA . GLU A 1 106 ? -24.470 14.626 27.998 1.00 94.50 106 GLU A CA 1
ATOM 854 C C . GLU A 1 106 ? -23.687 14.674 26.679 1.00 94.50 106 GLU A C 1
ATOM 856 O O . GLU A 1 106 ? -24.242 14.420 25.606 1.00 94.50 106 GLU A O 1
ATOM 861 N N . LYS A 1 107 ? -22.368 14.910 26.748 1.00 95.12 107 LYS A N 1
ATOM 862 C CA . LYS A 1 107 ? -21.521 14.871 25.549 1.00 95.12 107 LYS A CA 1
ATOM 863 C C . LYS A 1 107 ? -21.373 13.468 24.983 1.00 95.12 107 LYS A C 1
ATOM 865 O O . LYS A 1 107 ? -21.223 13.337 23.771 1.00 95.12 107 LYS A O 1
ATOM 870 N N . LEU A 1 108 ? -21.391 12.438 25.829 1.00 96.69 108 LEU A N 1
ATOM 871 C CA . LEU A 1 108 ? -21.336 11.045 25.392 1.00 96.69 108 LEU A CA 1
ATOM 872 C C . LEU A 1 108 ? -22.521 10.710 24.488 1.00 96.69 108 LEU A C 1
ATOM 874 O O . LEU A 1 108 ? -22.306 10.225 23.378 1.00 96.69 108 LEU A O 1
ATOM 878 N N . GLU A 1 109 ? -23.750 10.980 24.934 1.00 95.69 109 GLU A N 1
ATOM 879 C CA . GLU A 1 109 ? -24.954 10.647 24.165 1.00 95.69 109 GLU A CA 1
ATOM 880 C C . GLU A 1 109 ? -25.021 11.423 22.844 1.00 95.69 109 GLU A C 1
ATOM 882 O O . GLU A 1 109 ? -25.447 10.876 21.826 1.00 95.69 109 GLU A O 1
ATOM 887 N N . GLU A 1 110 ? -24.535 12.667 22.820 1.00 96.69 110 GLU A N 1
ATOM 888 C CA . GLU A 1 110 ? -24.407 13.430 21.577 1.00 96.69 110 GLU A CA 1
ATOM 889 C C . GLU A 1 110 ? -23.326 12.851 20.653 1.00 96.69 110 GLU A C 1
ATOM 891 O O . GLU A 1 110 ? -23.561 12.657 19.460 1.00 96.69 110 GLU A O 1
ATOM 896 N N . ALA A 1 111 ? -22.152 12.508 21.192 1.00 96.31 111 ALA A N 1
ATOM 897 C CA . ALA A 1 111 ? -21.065 11.916 20.418 1.00 96.31 111 ALA A CA 1
ATOM 898 C C . ALA A 1 111 ? -21.435 10.538 19.847 1.00 96.31 111 ALA A C 1
ATOM 900 O O . ALA A 1 111 ? -20.987 10.201 18.749 1.00 96.31 111 ALA A O 1
ATOM 901 N N . ALA A 1 112 ? -22.267 9.761 20.548 1.00 97.31 112 ALA A N 1
ATOM 902 C CA . ALA A 1 112 ? -22.703 8.434 20.122 1.00 97.31 112 ALA A CA 1
ATOM 903 C C . ALA A 1 112 ? -23.423 8.462 18.764 1.00 97.31 112 ALA A C 1
ATOM 905 O O . ALA A 1 112 ? -23.203 7.576 17.942 1.00 97.31 112 ALA A O 1
ATOM 906 N N . LYS A 1 113 ? -24.181 9.528 18.474 1.00 96.44 113 LYS A N 1
ATOM 907 C CA . LYS A 1 113 ? -24.926 9.713 17.211 1.00 96.44 113 LYS A CA 1
ATOM 908 C C . LYS A 1 113 ? -24.036 9.780 15.965 1.00 96.44 113 LYS A C 1
ATOM 910 O O . LYS A 1 113 ? -24.531 9.678 14.849 1.00 96.44 113 LYS A O 1
ATOM 915 N N . PHE A 1 114 ? -22.728 9.980 16.133 1.00 96.81 114 PHE A N 1
ATOM 916 C CA . PHE A 1 114 ? -21.769 9.981 15.029 1.00 96.81 114 PHE A CA 1
ATOM 917 C C . PHE A 1 114 ? -21.441 8.573 14.501 1.00 96.81 114 PHE A C 1
ATOM 919 O O . PHE A 1 114 ? -20.958 8.434 13.372 1.00 96.81 114 PHE A O 1
ATOM 926 N N . TYR A 1 115 ? -21.634 7.540 15.316 1.00 97.88 115 TYR A N 1
ATOM 927 C CA . TYR A 1 115 ? -21.188 6.182 15.029 1.00 97.88 115 TYR A CA 1
ATOM 928 C C . TYR A 1 115 ? -22.315 5.342 14.426 1.00 97.88 115 TYR A C 1
ATOM 930 O O . TYR A 1 115 ? -23.470 5.472 14.814 1.00 97.88 115 TYR A O 1
ATOM 938 N N . ASP A 1 116 ? -21.965 4.466 13.485 1.00 97.94 116 ASP A N 1
ATOM 939 C CA . ASP A 1 116 ? -22.900 3.505 12.888 1.00 97.94 116 ASP A CA 1
ATOM 940 C C . ASP A 1 116 ? -23.127 2.299 13.817 1.00 97.94 116 ASP A C 1
ATOM 942 O O . ASP A 1 116 ? -24.180 1.660 13.776 1.00 97.94 116 ASP A O 1
ATOM 946 N N . TYR A 1 117 ? -22.142 1.992 14.670 1.00 98.38 117 TYR A N 1
ATOM 947 C CA . TYR A 1 117 ? -22.240 0.965 15.706 1.00 98.38 117 TYR A CA 1
ATOM 948 C C . TYR A 1 117 ? -21.332 1.261 16.912 1.00 98.38 117 TYR A C 1
ATOM 950 O O . TYR A 1 117 ? -20.376 2.036 16.817 1.00 98.38 117 TYR A O 1
ATOM 958 N N . ILE A 1 118 ? -21.623 0.631 18.051 1.00 98.38 118 ILE A N 1
ATOM 959 C CA . ILE A 1 118 ? -20.813 0.676 19.276 1.00 98.38 118 ILE A CA 1
ATOM 960 C C . ILE A 1 118 ? -20.238 -0.718 19.539 1.00 98.38 118 ILE A C 1
ATOM 962 O O . ILE A 1 118 ? -20.966 -1.709 19.550 1.00 98.38 118 ILE A O 1
ATOM 966 N N . GLU A 1 119 ? -18.930 -0.790 19.756 1.00 97.31 119 GLU A N 1
ATOM 967 C CA . GLU A 1 119 ? -18.189 -2.020 20.021 1.00 97.31 119 GLU A CA 1
ATOM 968 C C . GLU A 1 119 ? -17.923 -2.185 21.521 1.00 97.31 119 GLU A C 1
ATOM 970 O O . GLU A 1 119 ? -17.086 -1.487 22.096 1.00 97.31 119 GLU A O 1
ATOM 975 N N . LEU A 1 120 ? -18.615 -3.138 22.143 1.00 97.69 120 LEU A N 1
ATOM 976 C CA . LEU A 1 120 ? -18.326 -3.619 23.488 1.00 97.69 120 LEU A CA 1
ATOM 977 C C . LEU A 1 120 ? -17.101 -4.533 23.481 1.00 97.69 120 LEU A C 1
ATOM 979 O O . LEU A 1 120 ? -16.881 -5.291 22.532 1.00 97.69 120 LEU A O 1
ATOM 983 N N . LEU A 1 121 ? -16.354 -4.513 24.583 1.00 96.38 121 LEU A N 1
ATOM 984 C CA . LEU A 1 121 ? -15.164 -5.338 24.768 1.00 96.38 121 LEU A CA 1
ATOM 985 C C . LEU A 1 121 ? -15.272 -6.208 26.034 1.00 96.38 121 LEU A C 1
ATOM 987 O O . LEU A 1 121 ? -15.931 -5.801 27.000 1.00 96.38 121 LEU A O 1
ATOM 991 N N . PRO A 1 122 ? -14.629 -7.394 26.050 1.00 96.62 122 PRO A N 1
ATOM 992 C CA . PRO A 1 122 ? -14.495 -8.242 27.228 1.00 96.62 122 PRO A CA 1
ATOM 993 C C . PRO A 1 122 ? -13.957 -7.493 28.443 1.00 96.62 122 PRO A C 1
ATOM 995 O O . PRO A 1 122 ? -13.134 -6.583 28.319 1.00 96.62 122 PRO A O 1
ATOM 998 N N . LYS A 1 123 ? -14.339 -7.938 29.636 1.00 94.88 123 LYS A N 1
ATOM 999 C CA . LYS A 1 123 ? -13.938 -7.347 30.915 1.00 94.88 123 LYS A CA 1
ATOM 1000 C C . LYS A 1 123 ? -12.426 -7.334 31.098 1.00 94.88 123 LYS A C 1
ATOM 1002 O O . LYS A 1 123 ? -11.879 -6.332 31.553 1.00 94.88 123 LYS A O 1
ATOM 1007 N N . SER A 1 124 ? -11.750 -8.393 30.644 1.00 92.50 124 SER A N 1
ATOM 1008 C CA . SER A 1 124 ? -10.288 -8.500 30.696 1.00 92.50 124 SER A CA 1
ATOM 1009 C C . SER A 1 124 ? -9.575 -7.379 29.934 1.00 92.50 124 SER A C 1
ATOM 1011 O O . SER A 1 124 ? -8.458 -7.016 30.286 1.00 92.50 124 SER A O 1
ATOM 1013 N N . THR A 1 125 ? -10.208 -6.788 28.911 1.00 92.62 125 THR A N 1
ATOM 1014 C CA . THR A 1 125 ? -9.583 -5.722 28.106 1.00 92.62 125 THR A CA 1
ATOM 1015 C C . THR A 1 125 ? -9.340 -4.427 28.886 1.00 92.62 125 THR A C 1
ATOM 1017 O O . THR A 1 125 ? -8.600 -3.561 28.418 1.00 92.62 125 THR A O 1
ATOM 1020 N N . TYR A 1 126 ? -9.938 -4.311 30.077 1.00 92.06 126 TYR A N 1
ATOM 1021 C CA . TYR A 1 126 ? -9.835 -3.167 30.979 1.00 92.06 126 TYR A CA 1
ATOM 1022 C C . TYR A 1 126 ? -8.934 -3.436 32.194 1.00 92.06 126 TYR A C 1
ATOM 1024 O O . TYR A 1 126 ? -8.884 -2.602 33.103 1.00 92.06 126 TYR A O 1
ATOM 1032 N N . ASN A 1 127 ? -8.199 -4.556 32.224 1.00 90.88 127 ASN A N 1
ATOM 1033 C CA . ASN A 1 127 ? -7.317 -4.923 33.342 1.00 90.88 127 ASN A CA 1
ATOM 1034 C C . ASN A 1 127 ? -6.318 -3.814 33.681 1.00 90.88 127 ASN A C 1
ATOM 1036 O O . ASN A 1 127 ? -6.103 -3.504 34.850 1.00 90.88 127 ASN A O 1
ATOM 1040 N N . GLU A 1 128 ? -5.788 -3.128 32.667 1.00 87.81 128 GLU A N 1
ATOM 1041 C CA . GLU A 1 128 ? -4.901 -1.981 32.871 1.00 87.81 128 GLU A CA 1
ATOM 1042 C C . GLU A 1 128 ? -5.530 -0.826 33.662 1.00 87.81 128 GLU A C 1
ATOM 1044 O O . GLU A 1 128 ? -4.806 -0.103 34.344 1.00 87.81 128 GLU A O 1
ATOM 1049 N N . LEU A 1 129 ? -6.849 -0.618 33.576 1.00 85.88 129 LEU A N 1
ATOM 1050 C CA . LEU A 1 129 ? -7.552 0.416 34.343 1.00 85.88 129 LEU A CA 1
ATOM 1051 C C . LEU A 1 129 ? -7.872 -0.035 35.765 1.00 85.88 129 LEU A C 1
ATOM 1053 O O . LEU A 1 129 ? -7.817 0.791 36.677 1.00 85.88 129 LEU A O 1
ATOM 1057 N N . ILE A 1 130 ? -8.180 -1.321 35.933 1.00 86.00 130 ILE A N 1
ATOM 1058 C CA . ILE A 1 130 ? -8.497 -1.939 37.224 1.00 86.00 130 ILE A CA 1
ATOM 1059 C C . ILE A 1 130 ? -7.239 -2.014 38.101 1.00 86.00 130 ILE A C 1
ATOM 1061 O O . ILE A 1 130 ? -7.270 -1.673 39.280 1.00 86.00 130 ILE A O 1
ATOM 1065 N N . GLU A 1 131 ? -6.095 -2.383 37.522 1.00 76.81 131 GLU A N 1
ATOM 1066 C CA . GLU A 1 131 ? -4.835 -2.579 38.254 1.00 76.81 131 GLU A CA 1
ATOM 1067 C C . GLU A 1 131 ? -3.983 -1.297 38.402 1.00 76.81 131 GLU A C 1
ATOM 1069 O O . GLU A 1 131 ? -2.892 -1.302 39.004 1.00 76.81 131 GLU A O 1
ATOM 1074 N N . LYS A 1 132 ? -4.453 -0.162 37.866 1.00 67.12 132 LYS A N 1
ATOM 1075 C CA . LYS A 1 132 ? -3.722 1.109 37.908 1.00 67.12 132 LYS A CA 1
ATOM 1076 C C . LYS A 1 132 ? -3.678 1.684 39.329 1.00 67.12 132 LYS A C 1
ATOM 1078 O O . LYS A 1 132 ? -4.674 2.130 39.885 1.00 67.12 132 LYS A O 1
ATOM 1083 N N . ASP A 1 133 ? -2.472 1.675 39.891 1.00 53.44 133 ASP A N 1
ATOM 1084 C CA . ASP A 1 133 ? -1.966 2.422 41.057 1.00 53.44 133 ASP A CA 1
ATOM 1085 C C . ASP A 1 133 ? -2.833 2.504 42.331 1.00 53.44 133 ASP A C 1
ATOM 1087 O O . ASP A 1 133 ? -2.635 3.395 43.152 1.00 53.44 133 ASP A O 1
ATOM 1091 N N . GLY A 1 134 ? -3.760 1.564 42.543 1.00 48.12 134 GLY A N 1
ATOM 1092 C CA . GLY A 1 134 ? -4.612 1.520 43.741 1.00 48.12 134 GLY A CA 1
ATOM 1093 C C . GLY A 1 134 ? -5.712 2.591 43.787 1.00 48.12 134 GLY A C 1
ATOM 1094 O O . GLY A 1 134 ? -6.458 2.641 44.760 1.00 48.12 134 GLY A O 1
ATOM 1095 N N . THR A 1 135 ? -5.837 3.423 42.747 1.00 49.16 135 THR A N 1
ATOM 1096 C CA . THR A 1 135 ? -6.887 4.449 42.585 1.00 49.16 135 THR A CA 1
ATOM 1097 C C . THR A 1 135 ? -7.870 4.139 41.453 1.00 49.16 135 THR A C 1
ATOM 1099 O O . THR A 1 135 ? -8.730 4.974 41.194 1.00 49.16 135 THR A O 1
ATOM 1102 N N . GLY A 1 136 ? -7.710 2.982 40.786 1.00 55.91 136 GLY A N 1
ATOM 1103 C CA . GLY A 1 136 ? -8.456 2.456 39.632 1.00 55.91 136 GLY A CA 1
ATOM 1104 C C . GLY A 1 136 ? -9.607 3.323 39.117 1.00 55.91 136 GLY A C 1
ATOM 1105 O O . GLY A 1 136 ? -10.647 3.429 39.759 1.00 55.91 136 GLY A O 1
ATOM 1106 N N . ALA A 1 137 ? -9.448 3.896 37.916 1.00 65.31 137 ALA A N 1
ATOM 1107 C CA . ALA A 1 137 ? -10.537 4.614 37.239 1.00 65.31 137 ALA A CA 1
ATOM 1108 C C . ALA A 1 137 ? -11.770 3.712 37.018 1.00 65.31 137 ALA A C 1
ATOM 1110 O O . ALA A 1 137 ? -12.889 4.206 36.930 1.00 65.31 137 ALA A O 1
ATOM 1111 N N . LEU A 1 138 ? -11.547 2.395 36.964 1.00 77.06 138 LEU A N 1
ATOM 1112 C CA . LEU A 1 138 ? -12.555 1.362 37.161 1.00 77.06 138 LEU A CA 1
ATOM 1113 C C . LEU A 1 138 ? -12.151 0.542 38.386 1.00 77.06 138 LEU A C 1
ATOM 1115 O O . LEU A 1 138 ? -11.014 0.083 38.471 1.00 77.06 138 LEU A O 1
ATOM 1119 N N . GLY A 1 139 ? -13.068 0.374 39.339 1.00 79.44 139 GLY A N 1
ATOM 1120 C CA . GLY A 1 139 ? -12.767 -0.296 40.608 1.00 79.44 13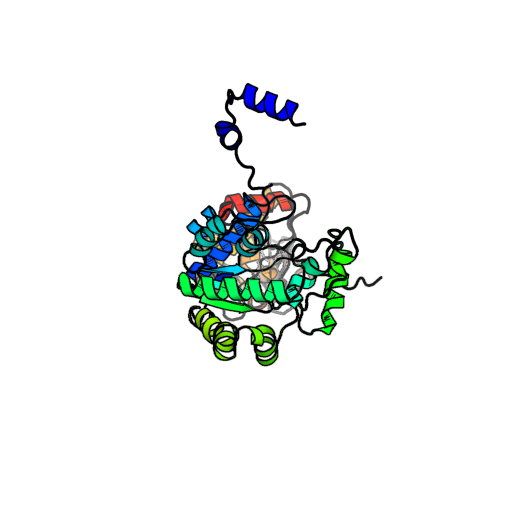9 GLY A CA 1
ATOM 1121 C C . GLY A 1 139 ? -12.812 -1.825 40.547 1.00 79.44 139 GLY A C 1
ATOM 1122 O O . GLY A 1 139 ? -12.251 -2.484 41.419 1.00 79.44 139 GLY A O 1
ATOM 1123 N N . SER A 1 140 ? -13.493 -2.402 39.554 1.00 87.88 140 SER A N 1
ATOM 1124 C CA . SER A 1 140 ? -13.712 -3.848 39.447 1.00 87.88 140 SER A CA 1
ATOM 1125 C C . SER A 1 140 ? -14.255 -4.237 38.069 1.00 87.88 140 SER A C 1
ATOM 1127 O O . SER A 1 140 ? -14.640 -3.385 37.266 1.00 87.88 140 SER A O 1
ATOM 1129 N N . TYR A 1 141 ? -14.355 -5.544 37.816 1.00 91.88 141 TYR A N 1
ATOM 1130 C CA . TYR A 1 141 ? -15.079 -6.069 36.658 1.00 91.88 141 TYR A CA 1
ATOM 1131 C C . TYR A 1 141 ? -16.578 -5.743 36.675 1.00 91.88 141 TYR A C 1
ATOM 1133 O O . TYR A 1 141 ? -17.157 -5.574 35.608 1.00 91.88 141 TYR A O 1
ATOM 1141 N N . GLU A 1 142 ? -17.200 -5.585 37.847 1.00 93.31 142 GLU A N 1
ATOM 1142 C CA . GLU A 1 142 ? -18.616 -5.196 37.945 1.00 93.31 142 GLU A CA 1
ATOM 1143 C C . GLU A 1 142 ? -18.861 -3.793 37.367 1.00 93.31 142 GLU A C 1
ATOM 1145 O O . GLU A 1 142 ? -19.895 -3.541 36.753 1.00 93.31 142 GLU A O 1
ATOM 1150 N N . GLU A 1 143 ? -17.902 -2.871 37.508 1.00 92.31 143 GLU A N 1
ATOM 1151 C CA . GLU A 1 143 ? -17.995 -1.544 36.886 1.00 92.31 143 GLU A CA 1
ATOM 1152 C C . GLU A 1 143 ? -17.899 -1.619 35.355 1.00 92.31 143 GLU A C 1
ATOM 1154 O O . GLU A 1 143 ? -18.580 -0.866 34.656 1.00 92.31 143 GLU A O 1
ATOM 1159 N N . VAL A 1 144 ? -17.122 -2.569 34.820 1.00 94.19 144 VAL A N 1
ATOM 1160 C CA . VAL A 1 144 ? -17.088 -2.837 33.374 1.00 94.19 144 VAL A CA 1
ATOM 1161 C C . VAL A 1 144 ? -18.424 -3.405 32.894 1.00 94.19 144 VAL A C 1
ATOM 1163 O O . VAL A 1 144 ? -18.927 -2.985 31.856 1.00 94.19 144 VAL A O 1
ATOM 1166 N N . GLU A 1 145 ? -19.035 -4.318 33.651 1.00 95.81 145 GLU A N 1
ATOM 1167 C CA . GLU A 1 145 ? -20.357 -4.872 33.327 1.00 95.81 145 GLU A CA 1
ATOM 1168 C C . GLU A 1 145 ? -21.428 -3.777 33.288 1.00 95.81 145 GLU A C 1
ATOM 1170 O O . GLU A 1 145 ? -22.211 -3.711 32.339 1.00 95.81 145 GLU A O 1
ATOM 1175 N N . LYS A 1 146 ? -21.416 -2.861 34.267 1.00 95.75 146 LYS A N 1
ATOM 1176 C CA . LYS A 1 146 ? -22.299 -1.683 34.286 1.00 95.75 146 LYS A CA 1
ATOM 1177 C C . LYS A 1 146 ? -22.070 -0.781 33.078 1.00 95.75 146 LYS A C 1
ATOM 1179 O O . LYS A 1 146 ? -23.039 -0.342 32.464 1.00 95.75 146 LYS A O 1
ATOM 1184 N N . MET A 1 147 ? -20.812 -0.527 32.719 1.00 95.81 147 MET A N 1
ATOM 1185 C CA . MET A 1 147 ? -20.462 0.266 31.541 1.00 95.81 147 MET A CA 1
ATOM 1186 C C . MET A 1 147 ? -20.963 -0.391 30.248 1.00 95.81 147 MET A C 1
ATOM 1188 O O . MET A 1 147 ? -21.631 0.259 29.448 1.00 95.81 147 MET A O 1
ATOM 1192 N N . ASN A 1 148 ? -20.697 -1.684 30.054 1.00 97.12 148 ASN A N 1
ATOM 1193 C CA . ASN A 1 148 ? -21.142 -2.418 28.870 1.00 97.12 148 ASN A CA 1
ATOM 1194 C C . ASN A 1 148 ? -22.671 -2.457 28.772 1.00 97.12 148 ASN A C 1
ATOM 1196 O O . ASN A 1 148 ? -23.219 -2.230 27.692 1.00 97.12 148 ASN A O 1
ATOM 1200 N N . LYS A 1 149 ? -23.366 -2.651 29.899 1.00 97.62 149 LYS A N 1
ATOM 1201 C CA . LYS A 1 149 ? -24.829 -2.578 29.960 1.00 97.62 149 LYS A CA 1
ATOM 1202 C C . LYS A 1 149 ? -25.356 -1.184 29.613 1.00 97.62 149 LYS A C 1
ATOM 1204 O O . LYS A 1 149 ? -26.271 -1.069 28.806 1.00 97.62 149 LYS A O 1
ATOM 1209 N N . TYR A 1 150 ? -24.734 -0.126 30.135 1.00 97.75 150 TYR A N 1
ATOM 1210 C CA . TYR A 1 150 ? -25.083 1.252 29.778 1.00 97.75 150 TYR A CA 1
ATOM 1211 C C . TYR A 1 150 ? -24.969 1.500 28.267 1.00 97.75 150 TYR A C 1
ATOM 1213 O O . TYR A 1 150 ? -25.874 2.081 27.669 1.00 97.75 150 TYR A O 1
ATOM 1221 N N . PHE A 1 151 ? -23.884 1.047 27.630 1.00 98.12 151 PHE A N 1
ATOM 1222 C CA . PHE A 1 151 ? -23.698 1.217 26.187 1.00 98.12 151 PHE A CA 1
ATOM 1223 C C . PHE A 1 151 ? -24.652 0.365 25.350 1.00 98.12 151 PHE A C 1
ATOM 1225 O O . PHE A 1 151 ? -25.103 0.825 24.299 1.00 98.12 151 PHE A O 1
ATOM 1232 N N . TYR A 1 152 ? -25.005 -0.831 25.823 1.00 98.12 152 TYR A N 1
ATOM 1233 C CA . TYR A 1 152 ? -26.064 -1.634 25.221 1.00 98.12 152 TYR A CA 1
ATOM 1234 C C . TYR A 1 152 ? -27.414 -0.896 25.253 1.00 98.12 152 TYR A C 1
ATOM 1236 O O . TYR A 1 152 ? -28.021 -0.674 24.201 1.00 98.12 152 TYR A O 1
ATOM 1244 N N . ASP A 1 153 ? -27.832 -0.411 26.426 1.00 98.06 153 ASP A N 1
ATOM 1245 C CA . ASP A 1 153 ? -29.084 0.333 26.604 1.00 98.06 153 ASP A CA 1
ATOM 1246 C C . ASP A 1 153 ? -29.095 1.642 25.798 1.00 98.06 153 ASP A C 1
ATOM 1248 O O . ASP A 1 153 ? -30.107 2.020 25.201 1.00 98.06 153 ASP A O 1
ATOM 1252 N N . LEU A 1 154 ? -27.959 2.344 25.739 1.00 97.69 154 LEU A N 1
ATOM 1253 C CA . LEU A 1 154 ? -27.790 3.540 24.916 1.00 97.69 154 LEU A CA 1
ATOM 1254 C C . LEU A 1 154 ? -27.973 3.226 23.428 1.00 97.69 154 LEU A C 1
ATOM 1256 O O . LEU A 1 154 ? -28.703 3.944 22.744 1.00 97.69 154 LEU A O 1
ATOM 1260 N N . GLY A 1 155 ? -27.354 2.150 22.934 1.00 97.56 155 GLY A N 1
ATOM 1261 C CA . GLY A 1 155 ? -27.520 1.702 21.554 1.00 97.56 155 GLY A CA 1
ATOM 1262 C C . GLY A 1 155 ? -28.985 1.422 21.221 1.00 97.56 155 GLY A C 1
ATOM 1263 O O . GLY A 1 155 ? -29.494 1.924 20.219 1.00 97.56 155 GLY A O 1
ATOM 1264 N N . LYS A 1 156 ? -29.712 0.739 22.117 1.00 97.56 156 LYS A N 1
ATOM 1265 C CA . LYS A 1 156 ? -31.160 0.509 21.973 1.00 97.56 156 LYS A CA 1
ATOM 1266 C C . LYS A 1 156 ? -31.966 1.806 21.929 1.00 97.56 156 LYS A C 1
ATOM 1268 O O . LYS A 1 156 ? -32.815 1.951 21.052 1.00 97.56 156 LYS A O 1
ATOM 1273 N N . ARG A 1 157 ? -31.695 2.758 22.831 1.00 97.44 157 ARG A N 1
ATOM 1274 C CA . ARG A 1 157 ? -32.387 4.062 22.864 1.00 97.44 157 ARG A CA 1
ATOM 1275 C C . ARG A 1 157 ? -32.164 4.881 21.594 1.00 97.44 157 ARG A C 1
ATOM 1277 O O . ARG A 1 157 ? -33.089 5.549 21.141 1.00 97.44 157 ARG A O 1
ATOM 1284 N N . LEU A 1 158 ? -30.950 4.851 21.045 1.00 97.00 158 LEU A N 1
ATOM 1285 C CA . LEU A 1 158 ? -30.573 5.633 19.864 1.00 97.00 158 LEU A CA 1
ATOM 1286 C C . LEU A 1 158 ? -30.820 4.904 18.535 1.00 97.00 158 LEU A C 1
ATOM 1288 O O . LEU A 1 158 ? -30.679 5.516 17.479 1.00 97.00 158 LEU A O 1
ATOM 1292 N N . GLY A 1 159 ? -31.180 3.618 18.566 1.00 97.12 159 GLY A N 1
ATOM 1293 C CA . GLY A 1 159 ? -31.311 2.793 17.362 1.00 97.12 159 GLY A CA 1
ATOM 1294 C C . GLY A 1 159 ? -29.970 2.479 16.687 1.00 97.12 159 GLY A C 1
ATOM 1295 O O . GLY A 1 159 ? -29.933 2.259 15.479 1.00 97.12 159 GLY A O 1
ATOM 1296 N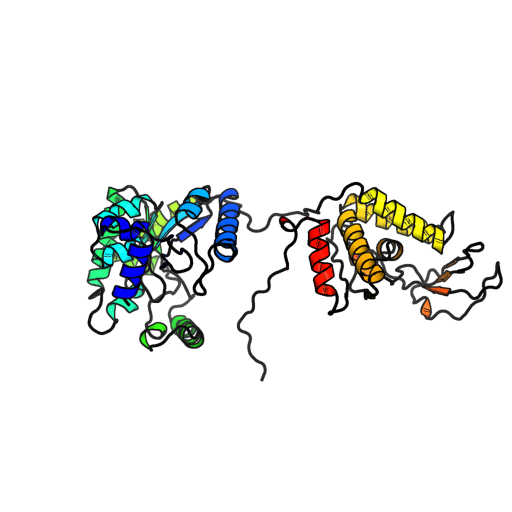 N . ILE A 1 160 ? -28.874 2.475 17.450 1.00 97.81 160 ILE A N 1
ATOM 1297 C CA . ILE A 1 160 ? -27.513 2.188 16.982 1.00 97.81 160 ILE A CA 1
ATOM 1298 C C . ILE A 1 160 ? -27.189 0.721 17.280 1.00 97.81 160 ILE A C 1
ATOM 1300 O O . ILE A 1 160 ? -27.504 0.213 18.359 1.00 97.81 160 ILE A O 1
ATOM 1304 N N . LEU A 1 161 ? -26.550 0.029 16.334 1.00 98.00 161 LEU A N 1
ATOM 1305 C CA . LEU A 1 161 ? -26.143 -1.360 16.538 1.00 98.00 161 LEU A CA 1
ATOM 1306 C C . LEU A 1 161 ? -25.067 -1.459 17.622 1.00 98.00 161 LEU A C 1
ATOM 1308 O O . LEU A 1 161 ? -24.136 -0.659 17.670 1.00 98.00 161 LEU A O 1
ATOM 1312 N N . VAL A 1 162 ? -25.175 -2.483 18.462 1.00 98.50 162 VAL A N 1
ATOM 1313 C CA . VAL A 1 162 ? -24.178 -2.795 19.489 1.00 98.50 162 VAL A CA 1
ATOM 1314 C C . VAL A 1 162 ? -23.601 -4.167 19.187 1.00 98.50 162 VAL A C 1
ATOM 1316 O O . VAL A 1 162 ? -24.349 -5.133 19.022 1.00 98.50 162 VAL A O 1
ATOM 1319 N N . THR A 1 163 ? -22.281 -4.239 19.075 1.00 98.31 163 THR A N 1
ATOM 1320 C CA . THR A 1 163 ? -21.529 -5.458 18.757 1.00 98.31 163 THR A CA 1
ATOM 1321 C C . THR A 1 163 ? -20.530 -5.764 19.859 1.00 98.31 163 THR A C 1
ATOM 1323 O O . THR A 1 163 ? -20.103 -4.851 20.557 1.00 98.31 163 THR A O 1
ATOM 1326 N N . ALA A 1 164 ? -20.080 -7.009 19.967 1.00 97.62 164 ALA A N 1
ATOM 1327 C CA . ALA A 1 164 ? -18.979 -7.392 20.843 1.00 97.62 164 ALA A CA 1
ATOM 1328 C C . ALA A 1 164 ? -17.764 -7.862 20.030 1.00 97.62 164 ALA A C 1
ATOM 1330 O O . ALA A 1 164 ? -17.912 -8.660 19.103 1.00 97.62 164 ALA A O 1
ATOM 1331 N N . SER A 1 165 ? -16.561 -7.404 20.387 1.00 94.94 165 SER A N 1
ATOM 1332 C CA . SER A 1 165 ? -15.308 -7.849 19.763 1.00 94.94 165 SER A CA 1
ATOM 1333 C C . SER A 1 165 ? -14.211 -8.074 20.805 1.00 94.94 165 SER A C 1
ATOM 1335 O O . SER A 1 165 ? -14.269 -7.548 21.910 1.00 94.94 165 SER A O 1
ATOM 1337 N N . SER A 1 166 ? -13.196 -8.873 20.464 1.00 94.44 166 SER A N 1
ATOM 1338 C CA . SER A 1 166 ? -12.075 -9.175 21.371 1.00 94.44 166 SER A CA 1
ATOM 1339 C C . SER A 1 166 ? -10.908 -8.185 21.293 1.00 94.44 166 SER A C 1
ATOM 1341 O O . SER A 1 166 ? -9.958 -8.339 22.055 1.00 94.44 166 SER A O 1
ATOM 1343 N N . ASN A 1 167 ? -10.942 -7.195 20.386 1.00 94.56 167 ASN A N 1
ATOM 1344 C CA . ASN A 1 167 ? -9.799 -6.311 20.107 1.00 94.56 167 ASN A CA 1
ATOM 1345 C C . ASN A 1 167 ? -8.481 -7.109 19.933 1.00 94.56 167 ASN A C 1
ATOM 1347 O O . ASN A 1 167 ? -7.502 -6.905 20.650 1.00 94.56 167 ASN A O 1
ATOM 1351 N N . VAL A 1 168 ? -8.498 -8.084 19.020 1.00 95.69 168 VAL A N 1
ATOM 1352 C CA . VAL A 1 168 ? -7.463 -9.122 18.869 1.00 95.69 168 VAL A CA 1
ATOM 1353 C C . VAL A 1 168 ? -6.095 -8.526 18.511 1.00 95.69 168 VAL A C 1
ATOM 1355 O O . VAL A 1 168 ? -5.987 -7.702 17.606 1.00 95.69 168 VAL A O 1
ATOM 1358 N N . HIS A 1 169 ? -5.047 -8.963 19.212 1.00 94.88 169 HIS A N 1
ATOM 1359 C CA . HIS A 1 169 ? -3.637 -8.626 18.960 1.00 94.88 169 HIS A CA 1
ATOM 1360 C C . HIS A 1 169 ? -2.753 -9.866 18.745 1.00 94.88 169 HIS A C 1
ATOM 1362 O O . HIS A 1 169 ? -1.649 -9.732 18.219 1.00 94.88 169 HIS A O 1
ATOM 1368 N N . TYR A 1 170 ? -3.211 -11.042 19.170 1.00 95.88 170 TYR A N 1
ATOM 1369 C CA . TYR A 1 170 ? -2.520 -12.328 19.062 1.00 95.88 170 TYR A CA 1
ATOM 1370 C C . TYR A 1 170 ? -3.544 -13.462 18.918 1.00 95.88 170 TYR A C 1
ATOM 1372 O O . TYR A 1 170 ? -4.737 -13.233 19.125 1.00 95.88 170 TYR A O 1
ATOM 1380 N N . LEU A 1 171 ? -3.115 -14.652 18.492 1.00 96.56 171 LEU A N 1
ATOM 1381 C CA . LEU A 1 171 ? -4.042 -15.733 18.160 1.00 96.56 171 LEU A CA 1
ATOM 1382 C C . LEU A 1 171 ? -4.522 -16.444 19.427 1.00 96.56 171 LEU A C 1
ATOM 1384 O O . LEU A 1 171 ? -5.718 -16.430 19.715 1.00 96.56 171 LEU A O 1
ATOM 1388 N N . ASP A 1 172 ? -3.582 -16.987 20.199 1.00 96.50 172 ASP A N 1
ATOM 1389 C CA . ASP A 1 172 ? -3.849 -17.823 21.371 1.00 96.50 172 ASP A CA 1
ATOM 1390 C C . ASP A 1 172 ? -3.589 -17.075 22.688 1.00 96.50 172 ASP A C 1
ATOM 1392 O O . ASP A 1 172 ? -2.747 -16.183 22.768 1.00 96.50 172 ASP A O 1
ATOM 1396 N N . GLU A 1 173 ? -4.284 -17.449 23.766 1.00 93.94 173 GLU A N 1
ATOM 1397 C CA . GLU A 1 173 ? -4.195 -16.765 25.070 1.00 93.94 173 GLU A CA 1
ATOM 1398 C C . GLU A 1 173 ? -2.761 -16.689 25.633 1.00 93.94 173 GLU A C 1
ATOM 1400 O O . GLU A 1 173 ? -2.369 -15.686 26.233 1.00 93.94 173 GLU A O 1
ATOM 1405 N N . ASN A 1 174 ? -1.948 -17.722 25.409 1.00 93.62 174 ASN A N 1
ATOM 1406 C CA . ASN A 1 174 ? -0.565 -17.798 25.882 1.00 93.62 174 ASN A CA 1
ATOM 1407 C C . ASN A 1 174 ? 0.414 -16.902 25.099 1.00 93.62 174 ASN A C 1
ATOM 1409 O O . ASN A 1 174 ? 1.539 -16.701 25.560 1.00 93.62 174 ASN A O 1
ATOM 1413 N N . GLU A 1 175 ? 0.018 -16.353 23.948 1.00 95.56 175 GLU A N 1
ATOM 1414 C CA . GLU A 1 175 ? 0.854 -15.460 23.136 1.00 95.56 175 GLU A CA 1
ATOM 1415 C C . GLU A 1 175 ? 0.930 -14.024 23.686 1.00 95.56 175 GLU A C 1
ATOM 1417 O O . GLU A 1 175 ? 1.712 -13.212 23.183 1.00 95.56 175 GLU A O 1
ATOM 1422 N N . ASP A 1 176 ? 0.206 -13.707 24.767 1.00 93.56 176 ASP A N 1
ATOM 1423 C CA . ASP A 1 176 ? 0.288 -12.411 25.458 1.00 93.56 176 ASP A CA 1
ATOM 1424 C C . ASP A 1 176 ? 1.734 -12.029 25.820 1.00 93.56 176 ASP A C 1
ATOM 1426 O O . ASP A 1 176 ? 2.142 -10.876 25.662 1.00 93.56 176 ASP A O 1
ATOM 1430 N N . ILE A 1 177 ? 2.559 -13.020 26.182 1.00 93.94 177 ILE A N 1
ATOM 1431 C CA . ILE A 1 177 ? 3.980 -12.818 26.488 1.00 93.94 177 ILE A CA 1
ATOM 1432 C C . ILE A 1 177 ? 4.758 -12.210 25.312 1.00 93.94 177 ILE A C 1
ATOM 1434 O O . ILE A 1 177 ? 5.652 -11.387 25.519 1.00 93.94 177 ILE A O 1
ATOM 1438 N N . ILE A 1 178 ? 4.408 -12.564 24.071 1.00 93.19 178 ILE A N 1
ATOM 1439 C CA . ILE A 1 178 ? 5.049 -12.024 22.866 1.00 93.19 178 ILE A CA 1
ATOM 1440 C C . ILE A 1 178 ? 4.722 -10.535 22.753 1.00 93.19 178 ILE A C 1
ATOM 1442 O O . ILE A 1 178 ? 5.621 -9.714 22.547 1.00 93.19 178 ILE A O 1
ATOM 1446 N N . ARG A 1 179 ? 3.454 -10.158 22.964 1.00 91.69 179 ARG A N 1
ATOM 1447 C CA . ARG A 1 179 ? 3.027 -8.752 22.992 1.00 91.69 179 ARG A CA 1
ATOM 1448 C C . ARG A 1 179 ? 3.748 -7.980 24.097 1.00 91.69 179 ARG A C 1
ATOM 1450 O O . ARG A 1 179 ? 4.229 -6.878 23.832 1.00 91.69 179 ARG A O 1
ATOM 1457 N N . SER A 1 180 ? 3.877 -8.546 25.296 1.00 91.81 180 SER A N 1
ATOM 1458 C CA . SER A 1 180 ? 4.625 -7.931 26.399 1.00 91.81 180 SER A CA 1
ATOM 1459 C C . SER A 1 180 ? 6.085 -7.662 26.031 1.00 91.81 180 SER A C 1
ATOM 1461 O O . SER A 1 180 ? 6.582 -6.560 26.269 1.00 91.81 180 SER A O 1
ATOM 1463 N N . ILE A 1 181 ? 6.764 -8.626 25.398 1.00 92.31 181 ILE A N 1
ATOM 1464 C CA . ILE A 1 181 ? 8.153 -8.473 24.934 1.00 92.31 181 ILE A CA 1
ATOM 1465 C C . ILE A 1 181 ? 8.257 -7.369 23.871 1.00 92.31 181 ILE A C 1
ATOM 1467 O O . ILE A 1 181 ? 9.155 -6.528 23.945 1.00 92.31 181 ILE A O 1
ATOM 1471 N N . LEU A 1 182 ? 7.328 -7.323 22.910 1.00 92.06 182 LEU A N 1
ATOM 1472 C CA . LEU A 1 182 ? 7.301 -6.287 21.871 1.00 92.06 182 LEU A CA 1
ATOM 1473 C C . LEU A 1 182 ? 7.055 -4.887 22.453 1.00 92.06 182 LEU A C 1
ATOM 1475 O O . LEU A 1 182 ? 7.730 -3.931 22.067 1.00 92.06 182 LEU A O 1
ATOM 1479 N N . LEU A 1 183 ? 6.130 -4.755 23.408 1.00 90.88 183 LEU A N 1
ATOM 1480 C CA . LEU A 1 183 ? 5.871 -3.494 24.107 1.00 90.88 183 LEU A CA 1
ATOM 1481 C C . LEU A 1 183 ? 7.089 -3.044 24.915 1.00 90.88 183 LEU A C 1
ATOM 1483 O O . LEU A 1 183 ? 7.468 -1.874 24.832 1.00 90.88 183 LEU A O 1
ATOM 1487 N N . TYR A 1 184 ? 7.743 -3.963 25.626 1.00 91.25 184 TYR A N 1
ATOM 1488 C CA . TYR A 1 184 ? 8.986 -3.685 26.343 1.00 91.25 184 TYR A CA 1
ATOM 1489 C C . TYR A 1 184 ? 10.096 -3.198 25.395 1.00 91.25 184 TYR A C 1
ATOM 1491 O O . TYR A 1 184 ? 10.724 -2.168 25.646 1.00 91.25 184 TYR A O 1
ATOM 1499 N N . GLY A 1 185 ? 10.275 -3.871 24.254 1.00 89.12 185 GLY A N 1
ATOM 1500 C CA . GLY A 1 185 ? 11.254 -3.506 23.225 1.00 89.12 185 GLY A CA 1
ATOM 1501 C C . GLY A 1 185 ? 10.927 -2.232 22.433 1.00 89.12 185 GLY A C 1
ATOM 1502 O O . GLY A 1 185 ? 11.798 -1.699 21.749 1.00 89.12 185 GLY A O 1
ATOM 1503 N N . SER A 1 186 ? 9.698 -1.711 22.525 1.00 87.19 186 SER A N 1
ATOM 1504 C CA . SER A 1 186 ? 9.242 -0.555 21.736 1.00 87.19 186 SER A CA 1
ATOM 1505 C C . SER A 1 186 ? 9.901 0.778 22.119 1.00 87.19 186 SER A C 1
ATOM 1507 O O . SER A 1 186 ? 9.844 1.740 21.351 1.00 87.19 186 SER A O 1
ATOM 1509 N N . GLY A 1 187 ? 10.466 0.878 23.329 1.00 84.88 187 GLY A N 1
ATOM 1510 C CA . GLY A 1 187 ? 10.979 2.136 23.884 1.00 84.88 187 GLY A CA 1
ATOM 1511 C C . GLY A 1 187 ? 9.896 3.175 24.217 1.00 84.88 187 GLY A C 1
ATOM 1512 O O . GLY A 1 187 ? 10.216 4.347 24.420 1.00 84.88 187 GLY A O 1
ATOM 1513 N N . THR A 1 188 ? 8.617 2.776 24.244 1.00 84.44 188 THR A N 1
ATOM 1514 C CA . THR A 1 188 ? 7.474 3.658 24.562 1.00 84.44 188 THR A CA 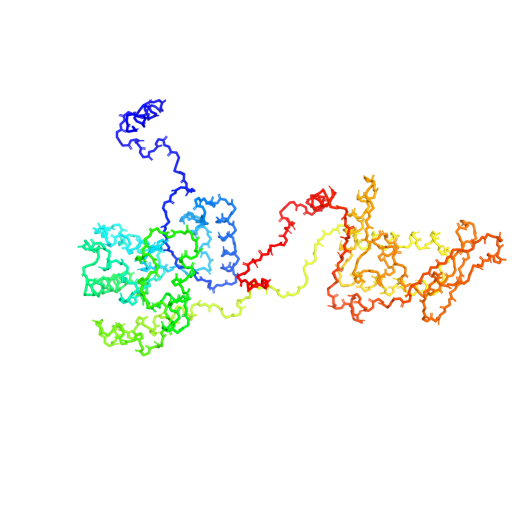1
ATOM 1515 C C . THR A 1 188 ? 6.909 3.464 25.969 1.00 84.44 188 THR A C 1
ATOM 1517 O O . THR A 1 188 ? 6.110 4.283 26.423 1.00 84.44 188 THR A O 1
ATOM 1520 N N . VAL A 1 189 ? 7.334 2.406 26.662 1.00 87.25 189 VAL A N 1
ATOM 1521 C CA . VAL A 1 189 ? 6.912 2.073 28.026 1.00 87.25 189 VAL A CA 1
ATOM 1522 C C . VAL A 1 189 ? 7.925 2.582 29.054 1.00 87.25 189 VAL A C 1
ATOM 1524 O O . VAL A 1 189 ? 9.130 2.590 28.808 1.00 87.25 189 VAL A O 1
ATOM 1527 N N . TYR A 1 190 ? 7.430 3.002 30.216 1.00 85.94 190 TYR A N 1
ATOM 1528 C CA . TYR A 1 190 ? 8.215 3.592 31.308 1.00 85.94 190 TYR A CA 1
ATOM 1529 C C . TYR A 1 190 ? 7.990 2.897 32.658 1.00 85.94 190 TYR A C 1
ATOM 1531 O O . TYR A 1 190 ? 8.711 3.168 33.613 1.00 85.94 190 TYR A O 1
ATOM 1539 N N . ASN A 1 191 ? 6.991 2.016 32.762 1.00 85.44 191 ASN A N 1
ATOM 1540 C CA . ASN A 1 191 ? 6.728 1.209 33.952 1.00 85.44 191 ASN A CA 1
ATOM 1541 C C . ASN A 1 191 ? 6.336 -0.226 33.566 1.00 85.44 191 ASN A C 1
ATOM 1543 O O . ASN A 1 191 ? 5.943 -0.475 32.428 1.00 85.44 191 ASN A O 1
ATOM 1547 N N . SER A 1 192 ? 6.460 -1.166 34.510 1.00 85.31 192 SER A N 1
ATOM 1548 C CA . SER A 1 192 ? 6.173 -2.589 34.272 1.00 85.31 192 SER A CA 1
ATOM 1549 C C . SER A 1 192 ? 4.722 -2.846 33.879 1.00 85.31 192 SER A C 1
ATOM 1551 O O . SER A 1 192 ? 4.465 -3.551 32.906 1.00 85.31 192 SER A O 1
ATOM 1553 N N . LYS A 1 193 ? 3.780 -2.195 34.569 1.00 83.12 193 LYS A N 1
ATOM 1554 C CA . LYS A 1 193 ? 2.337 -2.353 34.347 1.00 83.12 193 LYS A CA 1
ATOM 1555 C C . LYS A 1 193 ? 1.903 -2.065 32.904 1.00 83.12 193 LYS A C 1
ATOM 1557 O O . LYS A 1 193 ? 0.970 -2.688 32.424 1.00 83.12 193 LYS A O 1
ATOM 1562 N N . GLN A 1 194 ? 2.592 -1.174 32.189 1.00 84.25 194 GLN A N 1
ATOM 1563 C CA . GLN A 1 194 ? 2.286 -0.847 30.787 1.00 84.25 194 GLN A CA 1
ATOM 1564 C C . GLN A 1 194 ? 2.532 -1.989 29.792 1.00 84.25 194 GLN A C 1
ATOM 1566 O O . GLN A 1 194 ? 2.032 -1.916 28.672 1.00 84.25 194 GLN A O 1
ATOM 1571 N N . TYR A 1 195 ? 3.320 -3.006 30.151 1.00 84.69 195 TYR A N 1
ATOM 1572 C CA . TYR A 1 195 ? 3.592 -4.145 29.268 1.00 84.69 195 TYR A CA 1
ATOM 1573 C C . TYR A 1 195 ? 3.323 -5.507 29.911 1.00 84.69 195 TYR A C 1
ATOM 1575 O O . TYR A 1 195 ? 3.188 -6.482 29.180 1.00 84.69 195 TYR A O 1
ATOM 1583 N N . SER A 1 196 ? 3.258 -5.601 31.242 1.00 86.44 196 SER A N 1
ATOM 1584 C CA . SER A 1 196 ? 3.093 -6.875 31.952 1.00 86.44 196 SER A CA 1
ATOM 1585 C C . SER A 1 196 ? 1.641 -7.256 32.242 1.00 86.44 196 SER A C 1
ATOM 1587 O O . SER A 1 196 ? 1.404 -8.374 32.686 1.00 86.44 196 SER A O 1
ATOM 1589 N N . ILE A 1 197 ? 0.686 -6.334 32.077 1.00 88.62 197 ILE A N 1
ATOM 1590 C CA . ILE A 1 197 ? -0.732 -6.613 32.325 1.00 88.62 197 ILE A CA 1
ATOM 1591 C C . ILE A 1 197 ? -1.312 -7.362 31.126 1.00 88.62 197 ILE A C 1
ATOM 1593 O O . ILE A 1 197 ? -1.328 -6.851 30.001 1.00 88.62 197 ILE A O 1
ATOM 1597 N N . ASN A 1 198 ? -1.823 -8.561 31.396 1.00 90.56 198 ASN A N 1
ATOM 1598 C CA . ASN A 1 198 ? -2.549 -9.354 30.418 1.00 90.56 198 ASN A CA 1
ATOM 1599 C C . ASN A 1 198 ? -3.979 -8.807 30.293 1.00 90.56 198 ASN A C 1
ATOM 1601 O O . ASN A 1 198 ? -4.748 -8.839 31.252 1.00 90.56 198 ASN A O 1
ATOM 1605 N N . ASN A 1 199 ? -4.336 -8.313 29.107 1.00 90.38 199 ASN A N 1
ATOM 1606 C CA . ASN A 1 199 ? -5.680 -7.799 28.805 1.00 90.38 199 ASN A CA 1
ATOM 1607 C C . ASN A 1 199 ? -6.562 -8.821 28.057 1.00 90.38 199 ASN A C 1
ATOM 1609 O O . ASN A 1 199 ? -7.714 -8.541 27.715 1.00 90.38 199 ASN A O 1
ATOM 1613 N N . GLY A 1 200 ? -6.027 -10.007 27.765 1.00 93.44 200 GLY A N 1
ATOM 1614 C CA . GLY A 1 200 ? -6.708 -11.061 27.024 1.00 93.44 200 GLY A CA 1
ATOM 1615 C C . GLY A 1 200 ? -7.082 -10.633 25.606 1.00 93.44 200 GLY A C 1
ATOM 1616 O O . GLY A 1 200 ? -8.236 -10.788 25.215 1.00 93.44 200 GLY A O 1
ATOM 1617 N N . PHE A 1 201 ? -6.141 -10.083 24.836 1.00 95.31 201 PHE A N 1
ATOM 1618 C CA . PHE A 1 201 ? -6.342 -9.695 23.431 1.00 95.31 201 PHE A CA 1
ATOM 1619 C C . PHE A 1 201 ? -6.130 -10.871 22.454 1.00 95.31 201 PHE A C 1
ATOM 1621 O O . PHE A 1 201 ? -5.629 -10.670 21.347 1.00 95.31 201 PHE A O 1
ATOM 1628 N N . TYR A 1 202 ? -6.495 -12.093 22.855 1.00 97.12 202 TYR A N 1
ATOM 1629 C CA . TYR A 1 202 ? -6.468 -13.269 21.980 1.00 97.12 202 TYR A CA 1
ATOM 1630 C C . TYR A 1 202 ? -7.740 -13.380 21.137 1.00 97.12 202 TYR A C 1
ATOM 1632 O O . TYR A 1 202 ? -8.747 -12.704 21.390 1.00 97.12 202 TYR A O 1
ATOM 1640 N N . PHE A 1 203 ? -7.707 -14.251 20.133 1.00 97.88 203 PHE A N 1
ATOM 1641 C CA . PHE A 1 203 ? -8.854 -14.514 19.283 1.00 97.88 203 PHE A CA 1
ATOM 1642 C C . PHE A 1 203 ? -9.828 -15.487 19.965 1.00 97.88 203 PHE A C 1
ATOM 1644 O O . PHE A 1 203 ? -9.715 -16.701 19.831 1.00 97.88 203 PHE A O 1
ATOM 1651 N N . ARG A 1 204 ? -10.815 -14.941 20.688 1.00 97.50 204 ARG A N 1
ATOM 1652 C CA . ARG A 1 204 ? -11.876 -15.741 21.321 1.00 97.50 204 ARG A CA 1
ATOM 1653 C C . ARG A 1 204 ? -12.778 -16.427 20.305 1.00 97.50 204 ARG A C 1
ATOM 1655 O O . ARG A 1 204 ? -13.185 -15.837 19.302 1.00 97.50 204 ARG A O 1
ATOM 1662 N N . THR A 1 205 ? -13.185 -17.637 20.654 1.00 98.06 205 THR A N 1
ATOM 1663 C CA . THR A 1 205 ? -14.294 -18.350 20.023 1.00 98.06 205 THR A CA 1
ATOM 1664 C C . THR A 1 205 ? -15.639 -17.688 20.343 1.00 98.06 205 THR A C 1
ATOM 1666 O O . THR A 1 205 ? -15.778 -16.913 21.295 1.00 98.06 205 THR A O 1
ATOM 1669 N N . THR A 1 206 ? -16.674 -18.012 19.562 1.00 98.19 206 THR A N 1
ATOM 1670 C CA . THR A 1 206 ? -18.038 -17.522 19.815 1.00 98.19 206 THR A CA 1
ATOM 1671 C C . THR A 1 206 ? -18.551 -17.939 21.194 1.00 98.19 206 THR A C 1
ATOM 1673 O O . THR A 1 206 ? -19.149 -17.115 21.880 1.00 98.19 206 THR A O 1
ATOM 1676 N N . ASP A 1 207 ? -18.278 -19.168 21.636 1.00 98.25 207 ASP A N 1
ATOM 1677 C CA . ASP A 1 207 ? -18.728 -19.667 22.941 1.00 98.25 207 ASP A CA 1
ATOM 1678 C C . ASP A 1 207 ? -18.052 -18.929 24.103 1.00 98.25 207 ASP A C 1
ATOM 1680 O O . ASP A 1 207 ? -18.707 -18.568 25.084 1.00 98.25 207 ASP A O 1
ATOM 1684 N N . GLU A 1 208 ? -16.754 -18.638 23.982 1.00 97.88 208 GLU A N 1
ATOM 1685 C CA . GLU A 1 208 ? -16.029 -17.818 24.957 1.00 97.88 208 GLU A CA 1
ATOM 1686 C C . GLU A 1 208 ? -16.588 -16.397 25.018 1.00 97.88 208 GLU A C 1
ATOM 1688 O O . GLU A 1 208 ? -16.778 -15.867 26.110 1.00 97.88 208 GLU A O 1
ATOM 1693 N N . MET A 1 209 ? -16.914 -15.799 23.868 1.00 98.06 209 MET A N 1
ATOM 1694 C CA . MET A 1 209 ? -17.559 -14.486 23.814 1.00 98.06 209 MET A CA 1
ATOM 1695 C C . MET A 1 209 ? -18.959 -14.511 24.446 1.00 98.06 209 MET A C 1
ATOM 1697 O O . MET A 1 209 ? -19.285 -13.637 25.244 1.00 98.06 209 MET A O 1
ATOM 1701 N N . LEU A 1 210 ? -19.789 -15.517 24.161 1.00 98.31 210 LEU A N 1
ATOM 1702 C CA . LEU A 1 210 ? -21.113 -15.647 24.784 1.00 98.31 210 LEU A CA 1
ATOM 1703 C C . LEU A 1 210 ? -21.012 -15.800 26.306 1.00 98.31 210 LEU A C 1
ATOM 1705 O O . LEU A 1 210 ? -21.775 -15.179 27.047 1.00 98.31 210 LEU A O 1
ATOM 1709 N N . LYS A 1 211 ? -20.046 -16.593 26.781 1.00 97.94 211 LYS A N 1
ATOM 1710 C CA . LYS A 1 211 ? -19.774 -16.755 28.211 1.00 97.94 211 LYS A CA 1
ATOM 1711 C C . LYS A 1 211 ? -19.308 -15.444 28.844 1.00 97.94 211 LYS A C 1
ATOM 1713 O O . LYS A 1 211 ? -19.798 -15.088 29.916 1.00 97.94 211 LYS A O 1
ATOM 1718 N N . GLU A 1 212 ? -18.405 -14.726 28.181 1.00 96.88 212 GLU A N 1
ATOM 1719 C CA . GLU A 1 212 ? -17.875 -13.440 28.636 1.00 96.88 212 GLU A CA 1
ATOM 1720 C C . GLU A 1 212 ? -18.987 -12.406 28.835 1.00 96.88 212 GLU A C 1
ATOM 1722 O O . GLU A 1 212 ? -19.010 -11.733 29.861 1.00 96.88 212 GLU A O 1
ATOM 1727 N N . PHE A 1 213 ? -19.942 -12.325 27.904 1.00 97.75 213 PHE A N 1
ATOM 1728 C CA . PHE A 1 213 ? -21.051 -11.363 27.931 1.00 97.75 213 PHE A CA 1
ATOM 1729 C C . PHE A 1 213 ? -22.336 -11.888 28.595 1.00 97.75 213 PHE A C 1
ATOM 1731 O O . PHE A 1 213 ? -23.374 -11.229 28.545 1.00 97.75 213 PHE A O 1
ATOM 1738 N N . SER A 1 214 ? -22.283 -13.045 29.264 1.00 97.50 214 SER A N 1
ATOM 1739 C CA . SER A 1 214 ? -23.459 -13.693 29.871 1.00 97.50 214 SER A CA 1
ATOM 1740 C C . SER A 1 214 ? -24.193 -12.841 30.918 1.00 97.50 214 SER A C 1
ATOM 1742 O O . SER A 1 214 ? -25.388 -13.039 31.130 1.00 97.50 214 SER A O 1
ATOM 1744 N N . TYR A 1 215 ? -23.523 -11.855 31.526 1.00 96.75 215 TYR A N 1
ATOM 1745 C CA . TYR A 1 215 ? -24.115 -10.911 32.485 1.00 96.75 215 TYR A CA 1
ATOM 1746 C C . TYR A 1 215 ? -25.165 -9.965 31.870 1.00 96.75 215 TYR A C 1
ATOM 1748 O O . TYR A 1 215 ? -25.944 -9.367 32.613 1.00 96.75 215 TYR A O 1
ATOM 1756 N N . LEU A 1 216 ? -25.210 -9.821 30.539 1.00 96.88 216 LEU A N 1
ATOM 1757 C CA . LEU A 1 216 ? -26.289 -9.100 29.848 1.00 96.88 216 LEU A CA 1
ATOM 1758 C C . LEU A 1 216 ? -27.592 -9.923 29.826 1.00 96.88 216 LEU A C 1
ATOM 1760 O O . LEU A 1 216 ? -28.686 -9.374 29.862 1.00 96.88 216 LEU A O 1
ATOM 1764 N N . GLY A 1 217 ? -27.481 -11.251 29.853 1.00 97.25 217 GLY A N 1
ATOM 1765 C CA . GLY A 1 217 ? -28.579 -12.182 29.601 1.00 97.25 217 GLY A CA 1
ATOM 1766 C C . GLY A 1 217 ? -28.406 -12.895 28.261 1.00 97.25 217 GLY A C 1
ATOM 1767 O O . GLY A 1 217 ? -27.712 -12.414 27.368 1.00 97.25 217 GLY A O 1
ATOM 1768 N N . GLU A 1 218 ? -29.015 -14.075 28.124 1.00 96.38 218 GLU A N 1
ATOM 1769 C CA . GLU A 1 218 ? -28.762 -14.981 26.993 1.00 96.38 218 GLU A CA 1
ATOM 1770 C C . GLU A 1 218 ? -29.101 -14.354 25.630 1.00 96.38 218 GLU A C 1
ATOM 1772 O O . GLU A 1 218 ? -28.300 -14.440 24.696 1.00 96.38 218 GLU A O 1
ATOM 1777 N N . ASP A 1 219 ? -30.258 -13.699 25.522 1.00 97.75 219 ASP A N 1
ATOM 1778 C CA . ASP A 1 219 ? -30.713 -13.090 24.269 1.00 97.75 219 ASP A CA 1
ATOM 1779 C C . ASP A 1 219 ? -29.854 -11.883 23.877 1.00 97.75 219 ASP A C 1
ATOM 1781 O O . ASP A 1 219 ? -29.429 -11.766 22.727 1.00 97.75 219 ASP A O 1
ATOM 1785 N N . GLU A 1 220 ? -29.540 -11.016 24.842 1.00 98.00 220 GLU A N 1
ATOM 1786 C CA . GLU A 1 220 ? -28.736 -9.809 24.621 1.00 98.00 220 GLU A CA 1
ATOM 1787 C C . GLU A 1 220 ? -27.289 -10.165 24.261 1.00 98.00 220 GLU A C 1
ATOM 1789 O O . GLU A 1 220 ? -26.721 -9.596 23.327 1.00 98.00 220 GLU A O 1
ATOM 1794 N N . ALA A 1 221 ? -26.712 -11.168 24.934 1.00 98.19 221 ALA A N 1
ATOM 1795 C CA . ALA A 1 221 ? -25.387 -11.691 24.620 1.00 98.19 221 ALA A CA 1
ATOM 1796 C C . ALA A 1 221 ? -25.336 -12.272 23.198 1.00 98.19 221 ALA A C 1
ATOM 1798 O O . ALA A 1 221 ? -24.439 -11.928 22.426 1.00 98.19 221 ALA A O 1
ATOM 1799 N N . LYS A 1 222 ? -26.319 -13.096 22.802 1.00 98.44 222 LYS A N 1
ATOM 1800 C CA . LYS A 1 222 ? -26.421 -13.601 21.419 1.00 98.44 222 LYS A CA 1
ATOM 1801 C C . LYS A 1 222 ? -26.584 -12.466 20.415 1.00 98.44 222 LYS A C 1
ATOM 1803 O O . LYS A 1 222 ? -26.001 -12.519 19.330 1.00 98.44 222 LYS A O 1
ATOM 1808 N N . GLU A 1 223 ? -27.345 -11.433 20.764 1.00 98.44 223 GLU A N 1
ATOM 1809 C CA . GLU A 1 223 ? -27.548 -10.286 19.891 1.00 98.44 223 GLU A CA 1
ATOM 1810 C C . GLU A 1 223 ? -26.236 -9.548 19.599 1.00 98.44 223 GLU A C 1
ATOM 1812 O O . GLU A 1 223 ? -25.911 -9.342 18.427 1.00 98.44 223 GLU A O 1
ATOM 1817 N N . VAL A 1 224 ? -25.470 -9.177 20.630 1.00 98.25 224 VAL A N 1
ATOM 1818 C CA . VAL A 1 224 ? -24.234 -8.396 20.453 1.00 98.25 224 VAL A CA 1
ATOM 1819 C C . VAL A 1 224 ? -23.070 -9.232 19.917 1.00 98.25 224 VAL A C 1
ATOM 1821 O O . VAL A 1 224 ? -22.250 -8.702 19.170 1.00 98.25 224 VAL A O 1
ATOM 1824 N N . VAL A 1 225 ? -22.989 -10.525 20.257 1.00 98.56 225 VAL A N 1
ATOM 1825 C CA . VAL A 1 225 ? -21.881 -11.410 19.844 1.00 98.56 225 VAL A CA 1
ATOM 1826 C C . VAL A 1 225 ? -22.086 -11.984 18.441 1.00 98.56 225 VAL A C 1
ATOM 1828 O O . VAL A 1 225 ? -21.114 -12.117 17.698 1.00 98.56 225 VAL A O 1
ATOM 1831 N N . ILE A 1 226 ? -23.323 -12.327 18.062 1.00 98.50 226 ILE A N 1
ATOM 1832 C CA . ILE A 1 226 ? -23.616 -13.068 16.822 1.00 98.50 226 ILE A CA 1
ATOM 1833 C C . ILE A 1 226 ? -24.479 -12.242 15.874 1.00 98.50 226 ILE A C 1
ATOM 1835 O O . ILE A 1 226 ? -24.115 -12.031 14.720 1.00 98.50 226 ILE A O 1
ATOM 1839 N N . THR A 1 227 ? -25.656 -11.804 16.314 1.00 98.56 227 THR A N 1
ATOM 1840 C CA . THR A 1 227 ? -26.647 -11.239 15.388 1.00 98.56 227 THR A CA 1
ATOM 1841 C C . THR A 1 227 ? -26.171 -9.914 14.797 1.00 98.56 227 THR A C 1
ATOM 1843 O O . THR A 1 227 ? -26.200 -9.728 13.584 1.00 98.56 227 THR A O 1
ATOM 1846 N N . ASN A 1 228 ? -25.722 -8.980 15.635 1.00 98.44 228 ASN A N 1
ATOM 1847 C CA . ASN A 1 228 ? -25.316 -7.651 15.187 1.00 98.44 228 ASN A CA 1
ATOM 1848 C C . ASN A 1 228 ? -23.939 -7.658 14.510 1.00 98.44 228 ASN A C 1
ATOM 1850 O O . ASN A 1 228 ? -23.740 -6.898 13.567 1.00 98.44 228 ASN A O 1
ATOM 1854 N N . THR A 1 229 ? -23.018 -8.533 14.921 1.00 98.00 229 THR A N 1
ATOM 1855 C CA . THR A 1 229 ? -21.726 -8.718 14.235 1.00 98.00 229 THR A CA 1
ATOM 1856 C C . THR A 1 229 ? -21.927 -9.248 12.815 1.00 98.00 229 THR A C 1
ATOM 1858 O O . THR A 1 229 ? -21.361 -8.685 11.879 1.00 98.00 229 THR A O 1
ATOM 1861 N N . ASN A 1 230 ? -22.810 -10.238 12.622 1.00 98.25 230 ASN A N 1
ATOM 1862 C CA . ASN A 1 230 ? -23.193 -10.702 11.285 1.00 98.25 230 ASN A CA 1
ATOM 1863 C C . ASN A 1 230 ? -23.892 -9.602 10.478 1.00 98.25 230 ASN A C 1
ATOM 1865 O O . ASN A 1 230 ? -23.504 -9.376 9.340 1.00 98.25 230 ASN A O 1
ATOM 1869 N N . LYS A 1 231 ? -24.816 -8.826 11.071 1.00 98.31 231 LYS A N 1
ATOM 1870 C CA . LYS A 1 231 ? -25.432 -7.677 10.374 1.00 98.31 231 LYS A CA 1
ATOM 1871 C C . LYS A 1 231 ? -24.394 -6.684 9.853 1.00 98.31 231 LYS A C 1
ATOM 1873 O O . LYS A 1 231 ? -24.546 -6.205 8.738 1.00 98.31 231 LYS A O 1
ATOM 1878 N N . ILE A 1 232 ? -23.364 -6.352 10.639 1.00 97.81 232 ILE A N 1
ATOM 1879 C CA . ILE A 1 232 ? -22.279 -5.470 10.176 1.00 97.81 232 ILE A CA 1
ATOM 1880 C C . ILE A 1 232 ? -21.503 -6.123 9.024 1.00 97.81 232 ILE A C 1
ATOM 1882 O O . ILE A 1 232 ? -21.222 -5.446 8.037 1.00 97.81 232 ILE A O 1
ATOM 1886 N N . SER A 1 233 ? -21.194 -7.421 9.108 1.00 97.25 233 SER A N 1
ATOM 1887 C CA . SER A 1 233 ? -20.534 -8.150 8.014 1.00 97.25 233 SER A CA 1
ATOM 1888 C C . SER A 1 233 ? -21.382 -8.160 6.739 1.00 97.25 233 SER A C 1
ATOM 1890 O O . SER A 1 233 ? -20.854 -7.929 5.656 1.00 97.25 233 SER A O 1
ATOM 1892 N N . ASP A 1 234 ? -22.693 -8.360 6.865 1.00 97.75 234 ASP A N 1
ATOM 1893 C CA . ASP A 1 234 ? -23.638 -8.412 5.745 1.00 97.75 234 ASP A CA 1
ATOM 1894 C C . ASP A 1 234 ? -23.788 -7.051 5.044 1.00 97.75 234 ASP A C 1
ATOM 1896 O O . ASP A 1 234 ? -24.218 -6.980 3.893 1.00 97.75 234 ASP A O 1
ATOM 1900 N N . MET A 1 235 ? -23.428 -5.949 5.714 1.00 97.50 235 MET A N 1
ATOM 1901 C CA . MET A 1 235 ? -23.406 -4.619 5.100 1.00 97.50 235 MET A CA 1
ATOM 1902 C C . MET A 1 235 ? -22.240 -4.424 4.124 1.00 97.50 235 MET A C 1
ATOM 1904 O O . MET A 1 235 ? -22.289 -3.470 3.344 1.00 97.50 235 MET A O 1
ATOM 1908 N N . ILE A 1 236 ? -21.196 -5.256 4.189 1.00 97.75 236 ILE A N 1
ATOM 1909 C CA . ILE A 1 236 ? -19.981 -5.129 3.377 1.00 97.75 236 ILE A CA 1
ATOM 1910 C C . ILE A 1 236 ? -20.204 -5.785 2.010 1.00 97.75 236 ILE A C 1
ATOM 1912 O O . ILE A 1 236 ? -20.584 -6.949 1.912 1.00 97.75 236 ILE A O 1
ATOM 1916 N N . GLU A 1 237 ? -19.934 -5.044 0.934 1.00 97.06 237 GLU A N 1
ATOM 1917 C CA . GLU A 1 237 ? -20.053 -5.554 -0.432 1.00 97.06 237 GLU A CA 1
ATOM 1918 C C . GLU A 1 237 ? -19.063 -6.697 -0.696 1.00 97.06 237 GLU A C 1
ATOM 1920 O O . GLU A 1 237 ? -17.861 -6.608 -0.429 1.00 97.06 237 GLU A O 1
ATOM 1925 N N . SER A 1 238 ? -19.557 -7.775 -1.304 1.00 93.81 238 SER A N 1
ATOM 1926 C CA . SER A 1 238 ? -18.701 -8.846 -1.808 1.00 93.81 238 SER A CA 1
ATOM 1927 C C . SER A 1 238 ? -17.859 -8.364 -2.992 1.00 93.81 238 SER A C 1
ATOM 1929 O O . SER A 1 238 ? -18.361 -7.657 -3.865 1.00 93.81 238 SER A O 1
ATOM 1931 N N . GLY A 1 239 ? -16.610 -8.823 -3.086 1.00 90.62 239 GLY A N 1
ATOM 1932 C CA . GLY A 1 239 ? -15.759 -8.560 -4.251 1.00 90.62 239 GLY A CA 1
ATOM 1933 C C . GLY A 1 239 ? -15.005 -7.229 -4.216 1.00 90.62 239 GLY A C 1
ATOM 1934 O O . GLY A 1 239 ? -14.443 -6.840 -5.238 1.00 90.62 239 GLY A O 1
ATOM 1935 N N . ILE A 1 240 ? -14.940 -6.555 -3.061 1.00 94.88 240 ILE A N 1
ATOM 1936 C CA . ILE A 1 240 ? -14.018 -5.431 -2.848 1.00 94.88 240 ILE A CA 1
ATOM 1937 C C . ILE A 1 240 ? -12.586 -5.924 -3.062 1.00 94.88 240 ILE A C 1
ATOM 1939 O O . ILE A 1 240 ? -12.129 -6.865 -2.410 1.00 94.88 240 ILE A O 1
ATOM 1943 N N . ARG A 1 241 ? -11.865 -5.274 -3.975 1.00 93.38 241 ARG A N 1
ATOM 1944 C CA . ARG A 1 241 ? -10.488 -5.623 -4.327 1.00 93.38 241 ARG A CA 1
ATOM 1945 C C . ARG A 1 241 ? -9.541 -4.508 -3.885 1.00 93.38 241 ARG A C 1
ATOM 1947 O O . ARG A 1 241 ? -9.588 -3.422 -4.469 1.00 93.38 241 ARG A O 1
ATOM 1954 N N . PRO A 1 242 ? -8.660 -4.768 -2.896 1.00 92.75 242 PRO A N 1
ATOM 1955 C CA . PRO A 1 242 ? -7.600 -3.841 -2.492 1.00 92.75 242 PRO A CA 1
ATOM 1956 C C . PRO A 1 242 ? -6.679 -3.442 -3.647 1.00 92.75 242 PRO A C 1
ATOM 1958 O O . PRO A 1 242 ? -6.251 -2.298 -3.751 1.00 92.75 242 PRO A O 1
ATOM 1961 N N . ILE A 1 243 ? -6.398 -4.394 -4.537 1.00 90.31 243 ILE A N 1
ATOM 1962 C CA . ILE A 1 243 ? -5.528 -4.200 -5.693 1.00 90.31 243 ILE A CA 1
ATOM 1963 C C . ILE A 1 243 ? -6.369 -4.435 -6.954 1.00 90.31 243 ILE A C 1
ATOM 1965 O O . ILE A 1 243 ? -6.958 -5.513 -7.082 1.00 90.31 243 ILE A O 1
ATOM 1969 N N . PRO A 1 244 ? -6.473 -3.449 -7.865 1.00 86.12 244 PRO A N 1
ATOM 1970 C CA . PRO A 1 244 ? -7.180 -3.632 -9.126 1.00 86.12 244 PRO A CA 1
ATOM 1971 C C . PRO A 1 244 ? -6.439 -4.628 -10.027 1.00 86.12 244 PRO A C 1
ATOM 1973 O O . PRO A 1 244 ? -5.216 -4.742 -9.979 1.00 86.12 244 PRO A O 1
ATOM 1976 N N . GLU A 1 245 ? -7.185 -5.335 -10.871 1.00 84.81 245 GLU A N 1
ATOM 1977 C CA . GLU A 1 245 ? -6.615 -6.214 -11.896 1.00 84.81 245 GLU A CA 1
ATOM 1978 C C . GLU A 1 245 ? -6.298 -5.428 -13.172 1.00 84.81 245 GLU A C 1
ATOM 1980 O O . GLU A 1 245 ? -7.002 -4.484 -13.522 1.00 84.81 245 GLU A O 1
ATOM 1985 N N . GLY A 1 246 ? -5.278 -5.871 -13.905 1.00 82.44 246 GLY A N 1
ATOM 1986 C CA . GLY A 1 246 ? -4.917 -5.321 -15.209 1.00 82.44 246 GLY A CA 1
ATOM 1987 C C . GLY A 1 246 ? -3.681 -4.425 -15.189 1.00 82.44 246 GLY A C 1
ATOM 1988 O O . GLY A 1 246 ? -3.034 -4.217 -14.163 1.00 82.44 246 GLY A O 1
ATOM 1989 N N . PHE A 1 247 ? -3.339 -3.921 -16.372 1.00 81.44 247 PHE A N 1
ATOM 1990 C CA . PHE A 1 247 ? -2.195 -3.049 -16.602 1.00 81.44 247 PHE A CA 1
ATOM 1991 C C . PHE A 1 247 ? -2.689 -1.647 -16.968 1.00 81.44 247 PHE A C 1
ATOM 1993 O O . PHE A 1 247 ? -3.475 -1.482 -17.900 1.00 81.44 247 PHE A O 1
ATOM 2000 N N . TYR A 1 248 ? -2.230 -0.639 -16.226 1.00 85.81 248 TYR A N 1
ATOM 2001 C CA . TYR A 1 248 ? -2.645 0.757 -16.378 1.00 85.81 248 TYR A CA 1
ATOM 2002 C C . TYR A 1 248 ? -1.426 1.623 -16.732 1.00 85.81 248 TYR A C 1
ATOM 2004 O O . TYR A 1 248 ? -0.881 2.296 -15.854 1.00 85.81 248 TYR A O 1
ATOM 2012 N N . PRO A 1 249 ? -0.939 1.578 -17.988 1.00 81.31 249 PRO A N 1
ATOM 2013 C CA . PRO A 1 249 ? 0.244 2.329 -18.377 1.00 81.31 249 PRO A CA 1
ATOM 2014 C C . PRO A 1 249 ? -0.015 3.842 -18.333 1.00 81.31 249 PRO A C 1
ATOM 2016 O O . PRO A 1 249 ? -1.131 4.293 -18.625 1.00 81.31 249 PRO A O 1
ATOM 2019 N N . PRO A 1 250 ? 1.015 4.650 -18.024 1.00 82.19 250 PRO A N 1
ATOM 2020 C CA . PRO A 1 250 ? 0.933 6.095 -18.183 1.00 82.19 250 PRO A CA 1
ATOM 2021 C C . PRO A 1 250 ? 0.694 6.462 -19.654 1.00 82.19 250 PRO A C 1
ATOM 2023 O O . PRO A 1 250 ? 1.032 5.704 -20.562 1.00 82.19 250 PRO A O 1
ATOM 2026 N N . LYS A 1 251 ? 0.132 7.648 -19.898 1.00 81.81 251 LYS A N 1
ATOM 2027 C CA . LYS A 1 251 ? -0.110 8.167 -21.251 1.00 81.81 251 LYS A CA 1
ATOM 2028 C C . LYS A 1 251 ? 0.950 9.201 -21.615 1.00 81.81 251 LYS A C 1
ATOM 2030 O O . LYS A 1 251 ? 1.237 10.089 -20.820 1.00 81.81 251 LYS A O 1
ATOM 2035 N N . MET A 1 252 ? 1.498 9.102 -22.823 1.00 85.94 252 MET A N 1
ATOM 2036 C CA . MET A 1 252 ? 2.415 10.089 -23.394 1.00 85.94 252 MET A CA 1
ATOM 2037 C C . MET A 1 252 ? 2.104 10.234 -24.884 1.00 85.94 252 MET A C 1
ATOM 2039 O O . MET A 1 252 ? 1.959 9.230 -25.585 1.00 85.94 252 MET A O 1
ATOM 2043 N N . GLU A 1 253 ? 1.951 11.471 -25.353 1.00 87.81 253 GLU A N 1
ATOM 2044 C CA . GLU A 1 253 ? 1.571 11.746 -26.741 1.00 87.81 253 GLU A CA 1
ATOM 2045 C C . GLU A 1 253 ? 2.598 11.180 -27.726 1.00 87.81 253 GLU A C 1
ATOM 2047 O O . GLU A 1 253 ? 3.808 11.298 -27.523 1.00 87.81 253 GLU A O 1
ATOM 2052 N N . ASN A 1 254 ? 2.097 10.555 -28.794 1.00 92.50 254 ASN A N 1
ATOM 2053 C CA . ASN A 1 254 ? 2.881 10.000 -29.901 1.00 92.50 254 ASN A CA 1
ATOM 2054 C C . ASN A 1 254 ? 3.978 9.002 -29.485 1.00 92.50 254 ASN A C 1
ATOM 2056 O O . ASN A 1 254 ? 4.906 8.754 -30.253 1.00 92.50 254 ASN A O 1
ATOM 2060 N N . ALA A 1 255 ? 3.884 8.395 -28.295 1.00 93.19 255 ALA A N 1
ATOM 2061 C CA . ALA A 1 255 ? 4.923 7.501 -27.788 1.00 93.19 255 ALA A CA 1
ATOM 2062 C C . ALA A 1 255 ? 5.209 6.325 -28.736 1.00 93.19 255 ALA A C 1
ATOM 2064 O O . ALA A 1 255 ? 6.365 5.967 -28.936 1.00 93.19 255 ALA A O 1
ATOM 2065 N N . GLU A 1 256 ? 4.175 5.754 -29.353 1.00 94.25 256 GLU A N 1
ATOM 2066 C CA . GLU A 1 256 ? 4.299 4.645 -30.307 1.00 94.25 256 GLU A CA 1
ATOM 2067 C C . GLU A 1 256 ? 5.088 5.039 -31.565 1.00 94.25 256 GLU A C 1
ATOM 2069 O O . GLU A 1 256 ? 6.008 4.329 -31.977 1.00 94.25 256 GLU A O 1
ATOM 2074 N N . GLU A 1 257 ? 4.778 6.199 -32.147 1.00 95.88 257 GLU A N 1
ATOM 2075 C CA . GLU A 1 257 ? 5.456 6.713 -33.340 1.00 95.88 257 GLU A CA 1
ATOM 2076 C C . GLU A 1 257 ? 6.903 7.125 -33.036 1.00 95.88 257 GLU A C 1
ATOM 2078 O O . GLU A 1 257 ? 7.817 6.822 -33.808 1.00 95.88 257 GLU A O 1
ATOM 2083 N N . ILE A 1 258 ? 7.141 7.749 -31.878 1.00 95.94 258 ILE A N 1
ATOM 2084 C CA . ILE A 1 258 ? 8.484 8.128 -31.422 1.00 95.94 258 ILE A CA 1
ATOM 2085 C C . ILE A 1 258 ? 9.347 6.879 -31.203 1.00 95.94 258 ILE A C 1
ATOM 2087 O O . ILE A 1 258 ? 10.465 6.808 -31.708 1.00 95.94 258 ILE A O 1
ATOM 2091 N N . VAL A 1 259 ? 8.830 5.861 -30.506 1.00 96.56 259 VAL A N 1
ATOM 2092 C CA . VAL A 1 259 ? 9.541 4.587 -30.304 1.00 96.56 259 VAL A CA 1
ATOM 2093 C C . VAL A 1 259 ? 9.904 3.957 -31.648 1.00 96.56 259 VAL A C 1
ATOM 2095 O O . VAL A 1 259 ? 11.059 3.581 -31.861 1.00 96.56 259 VAL A O 1
ATOM 2098 N N . LYS A 1 260 ? 8.951 3.892 -32.585 1.00 96.94 260 LYS A N 1
ATOM 2099 C CA . LYS A 1 260 ? 9.176 3.319 -33.917 1.00 96.94 260 LYS A CA 1
ATOM 2100 C C . LYS A 1 260 ? 10.238 4.098 -34.700 1.00 96.94 260 LYS A C 1
ATOM 2102 O O . LYS A 1 260 ? 11.195 3.500 -35.189 1.00 96.94 260 LYS A O 1
ATOM 2107 N N . SER A 1 261 ? 10.096 5.417 -34.800 1.00 97.19 261 SER A N 1
ATOM 2108 C CA . SER A 1 261 ? 11.016 6.284 -35.551 1.00 97.19 261 SER A CA 1
ATOM 2109 C C . SER A 1 261 ? 12.444 6.234 -35.007 1.00 97.19 261 SER A C 1
ATOM 2111 O O . SER A 1 261 ? 13.362 5.949 -35.774 1.00 97.19 261 SER A O 1
ATOM 2113 N N . MET A 1 262 ? 12.635 6.395 -33.692 1.00 97.00 262 MET A N 1
ATOM 2114 C CA . MET A 1 262 ? 13.958 6.323 -33.057 1.00 97.00 262 MET A CA 1
ATOM 2115 C C . MET A 1 262 ? 14.635 4.968 -33.286 1.00 97.00 262 MET A C 1
ATOM 2117 O O . MET A 1 262 ? 15.834 4.900 -33.571 1.00 97.00 262 MET A O 1
ATOM 2121 N N . THR A 1 263 ? 13.854 3.889 -33.191 1.00 97.75 263 THR A N 1
ATOM 2122 C CA . THR A 1 263 ? 14.338 2.521 -33.400 1.00 97.75 263 THR A CA 1
ATOM 2123 C C . THR A 1 263 ? 14.874 2.340 -34.817 1.00 97.75 263 THR A C 1
ATOM 2125 O O . THR A 1 263 ? 16.020 1.921 -35.003 1.00 97.75 263 THR A O 1
ATOM 2128 N N . TYR A 1 264 ? 14.074 2.697 -35.825 1.00 97.81 264 TYR A N 1
ATOM 2129 C CA . TYR A 1 264 ? 14.475 2.559 -37.224 1.00 97.81 264 TYR A CA 1
ATOM 2130 C C . TYR A 1 264 ? 15.606 3.517 -37.608 1.00 97.81 264 TYR A C 1
ATOM 2132 O O . TYR A 1 264 ? 16.519 3.112 -38.321 1.00 97.81 264 TYR A O 1
ATOM 2140 N N . GLU A 1 265 ? 15.620 4.750 -37.096 1.00 96.88 265 GLU A N 1
ATOM 2141 C CA . GLU A 1 265 ? 16.701 5.710 -37.347 1.00 96.88 265 GLU A CA 1
ATOM 2142 C C . GLU A 1 265 ? 18.063 5.162 -36.886 1.00 96.88 265 GLU A C 1
ATOM 2144 O O . GLU A 1 265 ? 19.043 5.174 -37.642 1.00 96.88 265 GLU A O 1
ATOM 2149 N N . LYS A 1 266 ? 18.135 4.606 -35.665 1.00 95.62 266 LYS A N 1
ATOM 2150 C CA . LYS A 1 266 ? 19.357 3.954 -35.169 1.00 95.62 266 LYS A CA 1
ATOM 2151 C C . LYS A 1 266 ? 19.703 2.720 -35.996 1.00 95.62 266 LYS A C 1
ATOM 2153 O O . LYS A 1 266 ? 20.875 2.555 -36.343 1.00 95.62 266 LYS A O 1
ATOM 2158 N N . ALA A 1 267 ? 18.716 1.893 -36.337 1.00 96.62 267 ALA A N 1
ATOM 2159 C CA . ALA A 1 267 ? 18.933 0.688 -37.129 1.00 96.62 267 ALA A CA 1
ATOM 2160 C C . ALA A 1 267 ? 19.522 1.018 -38.509 1.00 96.62 267 ALA A C 1
ATOM 2162 O O . ALA A 1 267 ? 20.544 0.446 -38.881 1.00 96.62 267 ALA A O 1
ATOM 2163 N N . TYR A 1 268 ? 18.970 2.003 -39.225 1.00 96.19 268 TYR A N 1
ATOM 2164 C CA . TYR A 1 268 ? 19.480 2.439 -40.530 1.00 96.19 268 TYR A CA 1
ATOM 2165 C C . TYR A 1 268 ? 20.877 3.055 -40.449 1.00 96.19 268 TYR A C 1
ATOM 2167 O O . TYR A 1 268 ? 21.677 2.952 -41.388 1.00 96.19 268 TYR A O 1
ATOM 2175 N N . ARG A 1 269 ? 21.203 3.704 -39.327 1.00 93.94 269 ARG A N 1
ATOM 2176 C CA . ARG A 1 269 ? 22.552 4.218 -39.079 1.00 93.94 269 ARG A CA 1
ATOM 2177 C C . ARG A 1 269 ? 23.575 3.090 -38.929 1.00 93.94 269 ARG A C 1
ATOM 2179 O O . ARG A 1 269 ? 24.668 3.240 -39.462 1.00 93.94 269 ARG A O 1
ATOM 2186 N N . ILE A 1 270 ? 23.223 1.997 -38.249 1.00 94.19 270 ILE A N 1
ATOM 2187 C CA . ILE A 1 270 ? 24.137 0.873 -37.977 1.00 94.19 270 ILE A CA 1
ATOM 2188 C C . ILE A 1 270 ? 24.199 -0.116 -39.151 1.00 94.19 270 ILE A C 1
ATOM 2190 O O . ILE A 1 270 ? 25.288 -0.459 -39.598 1.00 94.19 270 ILE A O 1
ATOM 2194 N N . TYR A 1 271 ? 23.048 -0.568 -39.651 1.00 95.25 271 TYR A N 1
ATOM 2195 C CA . TYR A 1 271 ? 22.946 -1.699 -40.583 1.00 95.25 271 TYR A CA 1
ATOM 2196 C C . TYR A 1 271 ? 22.617 -1.300 -42.028 1.00 95.25 271 TYR A C 1
ATOM 2198 O O . TYR A 1 271 ? 22.593 -2.158 -42.904 1.00 95.25 271 TYR A O 1
ATOM 2206 N N . GLY A 1 272 ? 22.385 -0.010 -42.294 1.00 93.25 272 GLY A N 1
ATOM 2207 C CA . GLY A 1 272 ? 22.058 0.494 -43.631 1.00 93.25 272 GLY A CA 1
ATOM 2208 C C . GLY A 1 272 ? 20.565 0.537 -43.937 1.00 93.25 272 GLY A C 1
ATOM 2209 O O . GLY A 1 272 ? 19.735 0.143 -43.125 1.00 93.25 272 GLY A O 1
ATOM 2210 N N . ASN A 1 273 ? 20.231 1.096 -45.099 1.00 93.12 273 ASN A N 1
ATOM 2211 C CA . ASN A 1 273 ? 18.870 1.163 -45.623 1.00 93.12 273 ASN A CA 1
ATOM 2212 C C . ASN A 1 273 ? 18.900 0.691 -47.091 1.00 93.12 273 ASN A C 1
ATOM 2214 O O . ASN A 1 273 ? 19.530 1.376 -47.903 1.00 93.12 273 ASN A O 1
ATOM 2218 N N . PRO A 1 274 ? 18.290 -0.459 -47.438 1.00 93.50 274 PRO A N 1
ATOM 2219 C CA . PRO A 1 274 ? 17.418 -1.304 -46.607 1.00 93.50 274 PRO A CA 1
ATOM 2220 C C . PRO A 1 274 ? 18.160 -2.066 -45.495 1.00 93.50 274 PRO A C 1
ATOM 2222 O O . PRO A 1 274 ? 19.373 -2.261 -45.566 1.00 93.50 274 PRO A O 1
ATOM 2225 N N . LEU A 1 275 ? 17.419 -2.487 -44.463 1.00 96.19 275 LEU A N 1
ATOM 2226 C CA . LEU A 1 275 ? 17.950 -3.311 -43.371 1.00 96.19 275 LEU A CA 1
ATOM 2227 C C . LEU A 1 275 ? 18.146 -4.770 -43.819 1.00 96.19 275 LEU A C 1
ATOM 2229 O O . LEU A 1 275 ? 17.363 -5.260 -44.635 1.00 96.19 275 LEU A O 1
ATOM 2233 N N . PRO A 1 276 ? 19.120 -5.498 -43.243 1.00 95.25 276 PRO A N 1
ATOM 2234 C CA . PRO A 1 276 ? 19.185 -6.951 -43.361 1.00 95.25 276 PRO A CA 1
ATOM 2235 C C . PRO A 1 276 ? 17.907 -7.610 -42.826 1.00 95.25 276 PRO A C 1
ATOM 2237 O O . PRO A 1 276 ? 17.370 -7.176 -41.802 1.00 95.25 276 PRO A O 1
ATOM 2240 N N . GLU A 1 277 ? 17.469 -8.695 -43.468 1.00 94.69 277 GLU A N 1
ATOM 2241 C CA . GLU A 1 277 ? 16.216 -9.391 -43.140 1.00 94.69 277 GLU A CA 1
ATOM 2242 C C . GLU A 1 277 ? 16.136 -9.770 -41.652 1.00 94.69 277 GLU A C 1
ATOM 2244 O O . GLU A 1 277 ? 15.162 -9.426 -40.985 1.00 94.69 277 GLU A O 1
ATOM 2249 N N . ILE A 1 278 ? 17.218 -10.337 -41.100 1.00 94.06 278 ILE A N 1
ATOM 2250 C CA . ILE A 1 278 ? 17.351 -10.716 -39.680 1.00 94.06 278 ILE A CA 1
ATOM 2251 C C . ILE A 1 278 ? 17.056 -9.536 -38.739 1.00 94.06 278 ILE A C 1
ATOM 2253 O O . ILE A 1 278 ? 16.386 -9.700 -37.718 1.00 94.06 278 ILE A O 1
ATOM 2257 N N . VAL A 1 279 ? 17.538 -8.335 -39.078 1.00 96.38 279 VAL A N 1
ATOM 2258 C CA . VAL A 1 279 ? 17.333 -7.124 -38.270 1.00 96.38 279 VAL A CA 1
ATOM 2259 C C . VAL A 1 279 ? 15.897 -6.632 -38.420 1.00 96.38 279 VAL A C 1
ATOM 2261 O O . VAL A 1 279 ? 15.235 -6.382 -37.415 1.00 96.38 279 VAL A O 1
ATOM 2264 N N . SER A 1 280 ? 15.401 -6.522 -39.657 1.00 96.75 280 SER A N 1
ATOM 2265 C CA . SER A 1 280 ? 14.037 -6.047 -39.925 1.00 96.75 280 SER A CA 1
ATOM 2266 C C . SER A 1 280 ? 12.971 -6.942 -39.284 1.00 96.75 280 SER A C 1
ATOM 2268 O O . SER A 1 280 ? 12.132 -6.440 -38.540 1.00 96.75 280 SER A O 1
ATOM 2270 N N . ALA A 1 281 ? 13.073 -8.265 -39.446 1.00 95.62 281 ALA A N 1
ATOM 2271 C CA . ALA A 1 281 ? 12.137 -9.228 -38.877 1.00 95.62 281 ALA A CA 1
ATOM 2272 C C . ALA A 1 281 ? 12.143 -9.192 -37.341 1.00 95.62 281 ALA A C 1
ATOM 2274 O O . ALA A 1 281 ? 11.089 -9.274 -36.705 1.00 95.62 281 ALA A O 1
ATOM 2275 N N . ARG A 1 282 ? 13.322 -9.025 -36.721 1.00 95.31 282 ARG A N 1
ATOM 2276 C CA . ARG A 1 282 ? 13.430 -8.885 -35.263 1.00 95.31 282 ARG A CA 1
ATOM 2277 C C . ARG A 1 282 ? 12.779 -7.591 -34.775 1.00 95.31 282 ARG A C 1
ATOM 2279 O O . ARG A 1 282 ? 12.006 -7.643 -33.822 1.00 95.31 282 ARG A O 1
ATOM 2286 N N . LEU A 1 283 ? 13.060 -6.458 -35.423 1.00 96.75 283 LEU A N 1
ATOM 2287 C CA . LEU A 1 283 ? 12.502 -5.158 -35.044 1.00 96.75 283 LEU A CA 1
ATOM 2288 C C . LEU A 1 283 ? 10.985 -5.101 -35.217 1.00 96.75 283 LEU A C 1
ATOM 2290 O O . LEU A 1 283 ? 10.303 -4.628 -34.315 1.00 96.75 283 LEU A O 1
ATOM 2294 N N . GLU A 1 284 ? 10.445 -5.598 -36.330 1.00 95.69 284 GLU A N 1
ATOM 2295 C CA . GLU A 1 284 ? 8.997 -5.640 -36.557 1.00 95.69 284 GLU A CA 1
ATOM 2296 C C . GLU A 1 284 ? 8.285 -6.465 -35.485 1.00 95.69 284 GLU A C 1
ATOM 2298 O O . GLU A 1 284 ? 7.298 -6.014 -34.902 1.00 95.69 284 GLU A O 1
ATOM 2303 N N . ARG A 1 285 ? 8.819 -7.649 -35.172 1.00 93.94 285 ARG A N 1
ATOM 2304 C CA . ARG A 1 285 ? 8.261 -8.531 -34.146 1.00 93.94 285 ARG A CA 1
ATOM 2305 C C . ARG A 1 285 ? 8.260 -7.884 -32.761 1.00 93.94 285 ARG A C 1
ATOM 2307 O O . ARG A 1 285 ? 7.233 -7.908 -32.083 1.00 93.94 285 ARG A O 1
ATOM 2314 N N . GLU A 1 286 ? 9.386 -7.308 -32.344 1.00 95.06 286 GLU A N 1
ATOM 2315 C CA . GLU A 1 286 ? 9.501 -6.659 -31.034 1.00 95.06 286 GLU A CA 1
ATOM 2316 C C . GLU A 1 286 ? 8.653 -5.385 -30.940 1.00 95.06 286 GLU A C 1
ATOM 2318 O O . GLU A 1 286 ? 7.919 -5.217 -29.968 1.00 95.06 286 GLU A O 1
ATOM 2323 N N . LEU A 1 287 ? 8.690 -4.509 -31.952 1.00 95.31 287 LEU A N 1
ATOM 2324 C CA . LEU A 1 287 ? 7.891 -3.277 -31.972 1.00 95.31 287 LEU A CA 1
ATOM 2325 C C . LEU A 1 287 ? 6.393 -3.578 -31.914 1.00 95.31 287 LEU A C 1
ATOM 2327 O O . LEU A 1 287 ? 5.680 -2.927 -31.153 1.00 95.31 287 LEU A O 1
ATOM 2331 N N . ASN A 1 288 ? 5.919 -4.585 -32.655 1.00 93.25 288 ASN A N 1
ATOM 2332 C CA . ASN A 1 288 ? 4.520 -5.009 -32.597 1.00 93.25 288 ASN A CA 1
ATOM 2333 C C . ASN A 1 288 ? 4.136 -5.481 -31.189 1.00 93.25 288 ASN A C 1
ATOM 2335 O O . ASN A 1 288 ? 3.077 -5.109 -30.688 1.00 93.25 288 ASN A O 1
ATOM 2339 N N . ALA A 1 289 ? 4.997 -6.257 -30.523 1.00 91.62 289 ALA A N 1
ATOM 2340 C CA . ALA A 1 289 ? 4.748 -6.701 -29.154 1.00 91.62 289 ALA A CA 1
ATOM 2341 C C . ALA A 1 289 ? 4.737 -5.532 -28.151 1.00 91.62 289 ALA A C 1
ATOM 2343 O O . ALA A 1 289 ? 3.893 -5.504 -27.258 1.00 91.62 289 ALA A O 1
ATOM 2344 N N . ILE A 1 290 ? 5.642 -4.561 -28.293 1.00 91.88 290 ILE A N 1
ATOM 2345 C CA . ILE A 1 290 ? 5.748 -3.396 -27.398 1.00 91.88 290 ILE A CA 1
ATOM 2346 C C . ILE A 1 290 ? 4.546 -2.460 -27.563 1.00 91.88 290 ILE A C 1
ATOM 2348 O O . ILE A 1 290 ? 3.963 -2.033 -26.565 1.00 91.88 290 ILE A O 1
ATOM 2352 N N . ILE A 1 291 ? 4.162 -2.161 -28.806 1.00 91.56 291 ILE A N 1
ATOM 2353 C CA . ILE A 1 291 ? 3.075 -1.227 -29.122 1.00 91.56 291 ILE A CA 1
ATOM 2354 C C . ILE A 1 291 ? 1.718 -1.836 -28.754 1.00 91.56 291 ILE A C 1
ATOM 2356 O O . ILE A 1 291 ? 0.971 -1.227 -27.993 1.00 91.56 291 ILE A O 1
ATOM 2360 N N . ASN A 1 292 ? 1.422 -3.062 -29.203 1.00 89.75 292 ASN A N 1
ATOM 2361 C CA . ASN A 1 292 ? 0.101 -3.673 -28.997 1.00 89.75 292 ASN A CA 1
ATOM 2362 C C . ASN A 1 292 ? -0.223 -3.942 -27.519 1.00 89.75 292 ASN A C 1
ATOM 2364 O O . ASN A 1 292 ? -1.394 -3.965 -27.150 1.00 89.75 292 ASN A O 1
ATOM 2368 N N . ASN A 1 293 ? 0.798 -4.129 -26.677 1.00 87.88 293 ASN A N 1
ATOM 2369 C CA . ASN A 1 293 ? 0.626 -4.327 -25.236 1.00 87.88 293 ASN A CA 1
ATOM 2370 C C . ASN A 1 293 ? 0.781 -3.027 -24.416 1.00 87.88 293 ASN A C 1
ATOM 2372 O O . ASN A 1 293 ? 0.742 -3.062 -23.188 1.00 87.88 293 ASN A O 1
ATOM 2376 N N . GLY A 1 294 ? 0.944 -1.866 -25.065 1.00 87.94 294 GLY A N 1
ATOM 2377 C CA . GLY A 1 294 ? 0.957 -0.561 -24.394 1.00 87.94 294 GLY A CA 1
ATOM 2378 C C . GLY A 1 294 ? 2.245 -0.229 -23.629 1.00 87.94 294 GLY A C 1
ATOM 2379 O O . GLY A 1 294 ? 2.222 0.601 -22.720 1.00 87.94 294 GLY A O 1
ATOM 2380 N N . PHE A 1 295 ? 3.382 -0.838 -23.981 1.00 90.44 295 PHE A N 1
ATOM 2381 C CA . PHE A 1 295 ? 4.666 -0.621 -23.298 1.00 90.44 295 PHE A CA 1
ATOM 2382 C C . PHE A 1 295 ? 5.526 0.492 -23.915 1.00 90.44 295 PHE A C 1
ATOM 2384 O O . PHE A 1 295 ? 6.584 0.820 -23.374 1.00 90.44 295 PHE A O 1
ATOM 2391 N N . SER A 1 296 ? 5.081 1.122 -25.007 1.00 93.00 296 SER A N 1
ATOM 2392 C CA . SER A 1 296 ? 5.830 2.195 -25.682 1.00 93.00 296 SER A CA 1
ATOM 2393 C C . SER A 1 296 ? 6.179 3.360 -24.752 1.00 93.00 296 SER A C 1
ATOM 2395 O O . SER A 1 296 ? 7.282 3.900 -24.824 1.00 93.00 296 SER A O 1
ATOM 2397 N N . VAL A 1 297 ? 5.283 3.717 -23.823 1.00 92.75 297 VAL A N 1
ATOM 2398 C CA . VAL A 1 297 ? 5.546 4.793 -22.855 1.00 92.75 297 VAL A CA 1
ATOM 2399 C C . VAL A 1 297 ? 6.656 4.404 -21.876 1.00 92.75 297 VAL A C 1
ATOM 2401 O O . VAL A 1 297 ? 7.489 5.250 -21.558 1.00 92.75 297 VAL A O 1
ATOM 2404 N N . LEU A 1 298 ? 6.739 3.138 -21.451 1.00 91.56 298 LEU A N 1
ATOM 2405 C CA . LEU A 1 298 ? 7.821 2.664 -20.576 1.00 91.56 298 LEU A CA 1
ATOM 2406 C C . LEU A 1 298 ? 9.183 2.767 -21.273 1.00 91.56 298 LEU A C 1
ATOM 2408 O O . LEU A 1 298 ? 10.124 3.320 -20.705 1.00 91.56 298 LEU A O 1
ATOM 2412 N N . TYR A 1 299 ? 9.268 2.311 -22.526 1.00 94.38 299 TYR A N 1
ATOM 2413 C CA . TYR A 1 299 ? 10.488 2.391 -23.335 1.00 94.38 299 TYR A CA 1
ATOM 2414 C C . TYR A 1 299 ? 10.929 3.836 -23.570 1.00 94.38 299 TYR A C 1
ATOM 2416 O O . TYR A 1 299 ? 12.086 4.185 -23.332 1.00 94.38 299 TYR A O 1
ATOM 2424 N N . LEU A 1 300 ? 10.007 4.701 -23.997 1.00 95.00 300 LEU A N 1
ATOM 2425 C CA . LEU A 1 300 ? 10.313 6.108 -24.234 1.00 95.00 300 LEU A CA 1
ATOM 2426 C C . LEU A 1 300 ? 10.752 6.820 -22.950 1.00 95.00 300 LEU A C 1
ATOM 2428 O O . LEU A 1 300 ? 11.661 7.649 -22.976 1.00 95.00 300 LEU A O 1
ATOM 2432 N N . SER A 1 301 ? 10.146 6.474 -21.818 1.00 93.62 301 SER A N 1
ATOM 2433 C CA . SER A 1 301 ? 10.521 7.042 -20.525 1.00 93.62 301 SER A CA 1
ATOM 2434 C C . SER A 1 301 ? 11.924 6.604 -20.131 1.00 93.62 301 SER A C 1
ATOM 2436 O O . SER A 1 301 ? 12.768 7.461 -19.889 1.00 93.62 301 SER A O 1
ATOM 2438 N N . ALA A 1 302 ? 12.220 5.303 -20.179 1.00 94.69 302 ALA A N 1
ATOM 2439 C CA . ALA A 1 302 ? 13.559 4.776 -19.924 1.00 94.69 302 ALA A CA 1
ATOM 2440 C C . ALA A 1 302 ? 14.616 5.433 -20.828 1.00 94.69 302 ALA A C 1
ATOM 2442 O O . ALA A 1 302 ? 15.653 5.880 -20.342 1.00 94.69 302 ALA A O 1
ATOM 2443 N N . GLN A 1 303 ? 14.318 5.592 -22.120 1.00 96.00 303 GLN A N 1
ATOM 2444 C CA . GLN A 1 303 ? 15.195 6.273 -23.071 1.00 96.00 303 GLN A CA 1
ATOM 2445 C C . GLN A 1 303 ? 15.475 7.724 -22.658 1.00 96.00 303 GLN A C 1
ATOM 2447 O O . GLN A 1 303 ? 16.631 8.154 -22.672 1.00 96.00 303 GLN A O 1
ATOM 2452 N N . LYS A 1 304 ? 14.443 8.478 -22.263 1.00 96.00 304 LYS A N 1
ATOM 2453 C CA . LYS A 1 304 ? 14.595 9.858 -21.782 1.00 96.00 304 LYS A CA 1
ATOM 2454 C C . LYS A 1 304 ? 15.434 9.922 -20.505 1.00 96.00 304 LYS A C 1
ATOM 2456 O O . LYS A 1 304 ? 16.285 10.804 -20.409 1.00 96.00 304 LYS A O 1
ATOM 2461 N N . LEU A 1 305 ? 15.244 8.993 -19.561 1.00 96.06 305 LEU A N 1
ATOM 2462 C CA . LEU A 1 305 ? 16.044 8.925 -18.331 1.00 96.06 305 LEU A CA 1
ATOM 2463 C C . LEU A 1 305 ? 17.526 8.653 -18.637 1.00 96.06 305 LEU A C 1
ATOM 2465 O O . LEU A 1 305 ? 18.397 9.365 -18.136 1.00 96.06 305 LEU A O 1
ATOM 2469 N N . VAL A 1 306 ? 17.817 7.672 -19.501 1.00 96.44 306 VAL A N 1
ATOM 2470 C CA . VAL A 1 306 ? 19.194 7.352 -19.913 1.00 96.44 306 VAL A CA 1
ATOM 2471 C C . VAL A 1 306 ? 19.835 8.541 -20.620 1.00 96.44 306 VAL A C 1
ATOM 2473 O O . VAL A 1 306 ? 20.919 8.976 -20.233 1.00 96.44 306 VAL A O 1
ATOM 2476 N N . LYS A 1 307 ? 19.144 9.126 -21.605 1.00 96.31 307 LYS A N 1
ATOM 2477 C CA . LYS A 1 307 ? 19.644 10.289 -22.345 1.00 96.31 307 LYS A CA 1
ATOM 2478 C C . LYS A 1 307 ? 19.934 11.470 -21.420 1.00 96.31 307 LYS A C 1
ATOM 2480 O O . LYS A 1 307 ? 20.999 12.063 -21.528 1.00 96.31 307 LYS A O 1
ATOM 2485 N N . LYS A 1 308 ? 19.033 11.777 -20.479 1.00 96.75 308 LYS A N 1
ATOM 2486 C CA . LYS A 1 308 ? 19.241 12.845 -19.492 1.00 96.75 308 LYS A CA 1
ATOM 2487 C C . LYS A 1 308 ? 20.517 12.612 -18.683 1.00 96.75 308 LYS A C 1
ATOM 2489 O O . LYS A 1 308 ? 21.280 13.554 -18.504 1.00 96.75 308 LYS A O 1
ATOM 2494 N N . SER A 1 309 ? 20.766 11.388 -18.220 1.00 96.12 309 SER A N 1
ATOM 2495 C CA . SER A 1 309 ? 21.993 11.054 -17.486 1.00 96.12 309 SER A CA 1
ATOM 2496 C C . SER A 1 309 ? 23.246 11.264 -18.345 1.00 96.12 309 SER A C 1
ATOM 2498 O O . SER A 1 309 ? 24.180 11.944 -17.917 1.00 96.12 309 SER A O 1
ATOM 2500 N N . LEU A 1 310 ? 23.237 10.747 -19.578 1.00 95.12 310 LEU A N 1
ATOM 2501 C CA . LEU A 1 310 ? 24.367 10.839 -20.507 1.00 95.12 310 LEU A CA 1
ATOM 2502 C C . LEU A 1 310 ? 24.680 12.285 -20.914 1.00 95.12 310 LEU A C 1
ATOM 2504 O O . LEU A 1 310 ? 25.839 12.688 -20.867 1.00 95.12 310 LEU A O 1
ATOM 2508 N N . ASP A 1 311 ? 23.657 13.081 -21.239 1.00 95.94 311 ASP A N 1
ATOM 2509 C CA . ASP A 1 311 ? 23.803 14.498 -21.603 1.00 95.94 311 ASP A CA 1
ATOM 2510 C C . ASP A 1 311 ? 24.390 15.333 -20.443 1.00 95.94 311 ASP A C 1
ATOM 2512 O O . ASP A 1 311 ? 24.976 16.389 -20.672 1.00 95.94 311 ASP A O 1
ATOM 2516 N N . ASN A 1 312 ? 24.265 14.853 -19.197 1.00 94.94 312 ASN A N 1
ATOM 2517 C CA . ASN A 1 312 ? 24.842 15.471 -17.997 1.00 94.94 312 ASN A CA 1
ATOM 2518 C C . ASN A 1 312 ? 26.163 14.815 -17.547 1.00 94.94 312 ASN A C 1
ATOM 2520 O O . ASN A 1 312 ? 26.654 15.115 -16.462 1.00 94.94 312 ASN A O 1
ATOM 2524 N N . GLY A 1 313 ? 26.754 13.943 -18.369 1.00 95.19 313 GLY A N 1
ATOM 2525 C CA . GLY A 1 313 ? 28.076 13.357 -18.128 1.00 95.19 313 GLY A CA 1
ATOM 2526 C C . GLY A 1 313 ? 28.095 12.111 -17.238 1.00 95.19 313 GLY A C 1
ATOM 2527 O O . GLY A 1 313 ? 29.176 11.658 -16.868 1.00 95.19 313 GLY A O 1
ATOM 2528 N N . TYR A 1 314 ? 26.937 11.527 -16.913 1.00 94.81 314 TYR A N 1
ATOM 2529 C CA . TYR A 1 314 ? 26.838 10.323 -16.086 1.00 94.81 314 TYR A CA 1
ATOM 2530 C C . TYR A 1 314 ? 26.458 9.103 -16.926 1.00 94.81 314 TYR A C 1
ATOM 2532 O O . TYR A 1 314 ? 25.343 9.007 -17.447 1.00 94.81 314 TYR A O 1
ATOM 2540 N N . LEU A 1 315 ? 27.381 8.144 -17.018 1.00 93.50 315 LEU A N 1
ATOM 2541 C CA . LEU A 1 315 ? 27.151 6.856 -17.674 1.00 93.50 315 LEU A CA 1
ATOM 2542 C C . LEU A 1 315 ? 26.074 6.045 -16.937 1.00 93.50 315 LEU A C 1
ATOM 2544 O O . LEU A 1 315 ? 25.966 6.105 -15.709 1.00 93.50 315 LEU A O 1
ATOM 2548 N N . VAL A 1 316 ? 25.295 5.272 -17.696 1.00 93.94 316 VAL A N 1
ATOM 2549 C CA . VAL A 1 316 ? 24.233 4.405 -17.170 1.00 93.94 316 VAL A CA 1
ATOM 2550 C C . VAL A 1 316 ? 24.568 2.961 -17.499 1.00 93.94 316 VAL A C 1
ATOM 2552 O O . VAL A 1 316 ? 24.754 2.612 -18.660 1.00 93.94 316 VAL A O 1
ATOM 2555 N N . GLY A 1 317 ? 24.637 2.115 -16.475 1.00 90.56 317 GLY A N 1
ATOM 2556 C CA . GLY A 1 317 ? 24.853 0.686 -16.655 1.00 90.56 317 GLY A CA 1
ATOM 2557 C C . GLY A 1 317 ? 23.564 -0.025 -17.064 1.00 90.56 317 GLY A C 1
ATOM 2558 O O . GLY A 1 317 ? 22.513 0.171 -16.448 1.00 90.56 317 GLY A O 1
ATOM 2559 N N . SER A 1 318 ? 23.660 -0.904 -18.060 1.00 89.00 318 SER A N 1
ATOM 2560 C CA . SER A 1 318 ? 22.571 -1.820 -18.418 1.00 89.00 318 SER A CA 1
ATOM 2561 C C . SER A 1 318 ? 22.359 -2.871 -17.323 1.00 89.00 318 SER A C 1
ATOM 2563 O O . SER A 1 318 ? 23.329 -3.380 -16.755 1.00 89.00 318 SER A O 1
ATOM 2565 N N . ARG A 1 319 ? 21.103 -3.231 -17.031 1.00 90.31 319 ARG A N 1
ATOM 2566 C CA . ARG A 1 319 ? 20.770 -4.276 -16.054 1.00 90.31 319 ARG A CA 1
ATOM 2567 C C . ARG A 1 319 ? 19.495 -5.017 -16.435 1.00 90.31 319 ARG A C 1
ATOM 2569 O O . ARG A 1 319 ? 18.612 -4.472 -17.081 1.00 90.31 319 ARG A O 1
ATOM 2576 N N . GLY A 1 320 ? 19.399 -6.263 -15.982 1.00 89.31 320 GLY A N 1
ATOM 2577 C CA . GLY A 1 320 ? 18.155 -7.016 -16.028 1.00 89.31 320 GLY A CA 1
ATOM 2578 C C . GLY A 1 320 ? 17.795 -7.489 -17.432 1.00 89.31 320 GLY A C 1
ATOM 2579 O O . GLY A 1 320 ? 18.632 -7.595 -18.329 1.00 89.31 320 GLY A O 1
ATOM 2580 N N . SER A 1 321 ? 16.521 -7.826 -17.603 1.00 88.50 321 SER A N 1
ATOM 2581 C CA . SER A 1 321 ? 16.031 -8.516 -18.800 1.00 88.50 321 SER A CA 1
ATOM 2582 C C . SER A 1 321 ? 15.863 -7.608 -20.025 1.00 88.50 321 SER A C 1
ATOM 2584 O O . SER A 1 321 ? 15.769 -8.121 -21.141 1.00 88.50 321 SER A O 1
ATOM 2586 N N . VAL A 1 322 ? 15.921 -6.279 -19.862 1.00 91.19 322 VAL A N 1
ATOM 2587 C CA . VAL A 1 322 ? 15.816 -5.309 -20.971 1.00 91.19 322 VAL A CA 1
ATOM 2588 C C . VAL A 1 322 ? 16.916 -5.487 -22.029 1.00 91.19 322 VAL A C 1
ATOM 2590 O O . VAL A 1 322 ? 16.688 -5.201 -23.201 1.00 91.19 322 VAL A O 1
ATOM 2593 N N . GLY A 1 323 ? 18.070 -6.059 -21.655 1.00 92.31 323 GLY A N 1
ATOM 2594 C CA . GLY A 1 323 ? 19.162 -6.407 -22.577 1.00 92.31 323 GLY A CA 1
ATOM 2595 C C . GLY A 1 323 ? 18.804 -7.452 -23.645 1.00 92.31 323 GLY A C 1
ATOM 2596 O O . GLY A 1 323 ? 19.563 -7.657 -24.585 1.00 92.31 323 GLY A O 1
ATOM 2597 N N . SER A 1 324 ? 17.651 -8.115 -23.523 1.00 93.19 324 SER A N 1
ATOM 2598 C CA . SER A 1 324 ? 17.143 -9.058 -24.530 1.00 93.19 324 SER A CA 1
ATOM 2599 C C . SER A 1 324 ? 16.297 -8.405 -25.635 1.00 93.19 324 SER A C 1
ATOM 2601 O O . SER A 1 324 ? 15.908 -9.080 -26.590 1.00 93.19 324 SER A O 1
ATOM 2603 N N . SER A 1 325 ? 16.032 -7.099 -25.533 1.00 95.62 325 SER A N 1
ATOM 2604 C CA . SER A 1 325 ? 15.268 -6.319 -26.509 1.00 95.62 325 SER A CA 1
ATOM 2605 C C . SER A 1 325 ? 16.199 -5.578 -27.469 1.00 95.62 325 SER A C 1
ATOM 2607 O O . SER A 1 325 ? 16.965 -4.696 -27.072 1.00 95.62 325 SER A O 1
ATOM 2609 N N . LEU A 1 326 ? 16.109 -5.904 -28.759 1.00 96.69 326 LEU A N 1
ATOM 2610 C CA . LEU A 1 326 ? 16.794 -5.154 -29.806 1.00 96.69 326 LEU A CA 1
ATOM 2611 C C . LEU A 1 326 ? 16.245 -3.726 -29.907 1.00 96.69 326 LEU A C 1
ATOM 2613 O O . LEU A 1 326 ? 17.014 -2.794 -30.132 1.00 96.69 326 LEU A O 1
ATOM 2617 N N . VAL A 1 327 ? 14.941 -3.528 -29.698 1.00 97.06 327 VAL A N 1
ATOM 2618 C CA . VAL A 1 327 ? 14.334 -2.188 -29.651 1.00 97.06 327 VAL A CA 1
ATOM 2619 C C . VAL A 1 327 ? 14.966 -1.351 -28.536 1.00 97.06 327 VAL A C 1
ATOM 2621 O O . VAL A 1 327 ? 15.316 -0.194 -28.768 1.00 97.06 327 VAL A O 1
ATOM 2624 N N . ALA A 1 328 ? 15.208 -1.934 -27.357 1.00 96.56 328 ALA A N 1
ATOM 2625 C CA . ALA A 1 328 ? 15.873 -1.231 -26.259 1.00 96.56 328 ALA A CA 1
ATOM 2626 C C . ALA A 1 328 ? 17.303 -0.806 -26.624 1.00 96.56 328 ALA A C 1
ATOM 2628 O O . ALA A 1 328 ? 17.704 0.321 -26.323 1.00 96.56 328 ALA A O 1
ATOM 2629 N N . PHE A 1 329 ? 18.051 -1.671 -27.316 1.00 97.00 329 PHE A N 1
ATOM 2630 C CA . PHE A 1 329 ? 19.378 -1.340 -27.839 1.00 97.00 329 PHE A CA 1
ATOM 2631 C C . PHE A 1 329 ? 19.320 -0.199 -28.864 1.00 97.00 329 PHE A C 1
ATOM 2633 O O . PHE A 1 329 ? 20.082 0.767 -28.778 1.00 97.00 329 PHE A O 1
ATOM 2640 N N . MET A 1 330 ? 18.375 -0.252 -29.808 1.00 97.56 330 MET A N 1
ATOM 2641 C CA . MET A 1 330 ? 18.223 0.789 -30.829 1.00 97.56 330 MET A CA 1
ATOM 2642 C C . MET A 1 330 ? 17.821 2.143 -30.236 1.00 97.56 330 MET A C 1
ATOM 2644 O O . MET A 1 330 ? 18.277 3.189 -30.698 1.00 97.56 330 MET A O 1
ATOM 2648 N N . MET A 1 331 ? 17.013 2.136 -29.179 1.00 96.94 331 MET A N 1
ATOM 2649 C CA . MET A 1 331 ? 16.650 3.345 -28.443 1.00 96.94 331 MET A CA 1
ATOM 2650 C C . MET A 1 331 ? 17.769 3.851 -27.519 1.00 96.94 331 MET A C 1
ATOM 2652 O O . MET A 1 331 ? 17.668 4.961 -27.003 1.00 96.94 331 MET A O 1
ATOM 2656 N N . GLY A 1 332 ? 18.844 3.081 -27.320 1.00 95.00 332 GLY A N 1
ATOM 2657 C CA . GLY A 1 332 ? 19.937 3.430 -26.410 1.00 95.00 332 GLY A CA 1
ATOM 2658 C C . GLY A 1 332 ? 19.569 3.298 -24.931 1.00 95.00 332 GLY A C 1
ATOM 2659 O O . GLY A 1 332 ? 20.150 3.984 -24.100 1.00 95.00 332 GLY A O 1
ATOM 2660 N N . ILE A 1 333 ? 18.588 2.452 -24.606 1.00 96.44 333 ILE A N 1
ATOM 2661 C CA . ILE A 1 333 ? 18.211 2.111 -23.224 1.00 96.44 333 ILE A CA 1
ATOM 2662 C C . ILE A 1 333 ? 19.213 1.110 -22.640 1.00 96.44 333 ILE A C 1
ATOM 2664 O O . ILE A 1 333 ? 19.526 1.155 -21.454 1.00 96.44 333 ILE A O 1
ATOM 2668 N N . THR A 1 334 ? 19.719 0.209 -23.483 1.00 95.50 334 THR A N 1
ATOM 2669 C CA . THR A 1 334 ? 20.735 -0.781 -23.130 1.00 95.50 334 THR A CA 1
ATOM 2670 C C . THR A 1 334 ? 21.866 -0.785 -24.152 1.00 95.50 334 THR A C 1
ATOM 2672 O O . THR A 1 334 ? 21.667 -0.469 -25.323 1.00 95.50 334 THR A O 1
ATOM 2675 N N . GLU A 1 335 ? 23.056 -1.165 -23.703 1.00 93.81 335 GLU A N 1
ATOM 2676 C CA . GLU A 1 335 ? 24.239 -1.368 -24.542 1.00 93.81 335 GLU A CA 1
ATOM 2677 C C . GLU A 1 335 ? 24.323 -2.803 -25.088 1.00 93.81 335 GLU A C 1
ATOM 2679 O O . GLU A 1 335 ? 25.167 -3.095 -25.932 1.00 93.81 335 GLU A O 1
ATOM 2684 N N . VAL A 1 336 ? 23.450 -3.705 -24.626 1.00 94.88 336 VAL A N 1
ATOM 2685 C CA . VAL A 1 336 ? 23.449 -5.117 -25.023 1.00 94.88 336 VAL A CA 1
ATOM 2686 C C . VAL A 1 336 ? 22.666 -5.297 -26.321 1.00 94.88 336 VAL A C 1
ATOM 2688 O O . VAL A 1 336 ? 21.465 -5.047 -26.376 1.00 94.88 336 VAL A O 1
ATOM 2691 N N . ASN A 1 337 ? 23.338 -5.772 -27.369 1.00 95.94 337 ASN A N 1
ATOM 2692 C CA . ASN A 1 337 ? 22.712 -6.097 -28.648 1.00 95.94 337 ASN A CA 1
ATOM 2693 C C . ASN A 1 337 ? 22.250 -7.566 -28.663 1.00 95.94 337 ASN A C 1
ATOM 2695 O O . ASN A 1 337 ? 23.059 -8.493 -28.714 1.00 95.94 337 ASN A O 1
ATOM 2699 N N . ALA A 1 338 ? 20.936 -7.784 -28.630 1.00 94.62 338 ALA A N 1
ATOM 2700 C CA . ALA A 1 338 ? 20.334 -9.111 -28.480 1.00 94.62 338 ALA A CA 1
ATOM 2701 C C . ALA A 1 338 ? 20.402 -10.011 -29.734 1.00 94.62 338 ALA A C 1
ATOM 2703 O O . ALA A 1 338 ? 19.990 -11.172 -29.677 1.00 94.62 338 ALA A O 1
ATOM 2704 N N . LEU A 1 339 ? 20.890 -9.504 -30.871 1.00 96.12 339 LEU A N 1
ATOM 2705 C CA . LEU A 1 339 ? 21.023 -10.289 -32.103 1.00 96.12 339 LEU A CA 1
ATOM 2706 C C . LEU A 1 339 ? 22.072 -11.404 -31.977 1.00 96.12 339 LEU A C 1
ATOM 2708 O O . LEU A 1 339 ? 22.905 -11.402 -31.070 1.00 96.12 339 LEU A O 1
ATOM 2712 N N . TYR A 1 340 ? 22.039 -12.348 -32.919 1.00 95.81 340 TYR A N 1
ATOM 2713 C CA . TYR A 1 340 ? 23.099 -13.345 -33.089 1.00 95.81 340 TYR A CA 1
ATOM 2714 C C . TYR A 1 340 ? 24.470 -12.689 -33.310 1.00 95.81 340 TYR A C 1
ATOM 2716 O O . TYR A 1 340 ? 24.515 -11.531 -33.726 1.00 95.81 340 TYR A O 1
ATOM 2724 N N . PRO A 1 341 ? 25.590 -13.391 -33.072 1.00 96.81 341 PRO A N 1
ATOM 2725 C CA . PRO A 1 341 ? 26.935 -12.857 -33.246 1.00 96.81 341 PRO A CA 1
ATOM 2726 C C . PRO A 1 341 ? 27.138 -12.381 -34.682 1.00 96.81 341 PRO A C 1
ATOM 2728 O O . PRO A 1 341 ? 26.812 -13.094 -35.632 1.00 96.81 341 PRO A O 1
ATOM 2731 N N . HIS A 1 342 ? 27.664 -11.177 -34.864 1.00 96.69 342 HIS A N 1
ATOM 2732 C CA . HIS A 1 342 ? 27.814 -10.596 -36.191 1.00 96.69 342 HIS A CA 1
ATOM 2733 C C . HIS A 1 342 ? 28.935 -9.563 -36.262 1.00 96.69 342 HIS A C 1
ATOM 2735 O O . HIS A 1 342 ? 29.386 -9.004 -35.259 1.00 96.69 342 HIS A O 1
ATOM 2741 N N . TYR A 1 343 ? 29.374 -9.306 -37.491 1.00 96.88 343 TYR A N 1
ATOM 2742 C CA . TYR A 1 343 ? 30.283 -8.220 -37.821 1.00 96.88 343 TYR A CA 1
ATOM 2743 C C . TYR A 1 343 ? 29.519 -7.021 -38.376 1.00 96.88 343 TYR A C 1
ATOM 2745 O O . TYR A 1 343 ? 28.572 -7.190 -39.144 1.00 96.88 343 TYR A O 1
ATOM 2753 N N . ILE A 1 344 ? 29.978 -5.814 -38.048 1.00 95.94 344 ILE A N 1
ATOM 2754 C CA . ILE A 1 344 ? 29.460 -4.547 -38.575 1.00 95.94 344 ILE A CA 1
ATOM 2755 C C . ILE A 1 344 ? 30.630 -3.691 -39.061 1.00 95.94 344 ILE A C 1
ATOM 2757 O O . ILE A 1 344 ? 31.657 -3.567 -38.394 1.00 95.94 344 ILE A O 1
ATOM 2761 N N . CYS A 1 345 ? 30.478 -3.075 -40.228 1.00 95.31 345 CYS A N 1
ATOM 2762 C CA . CYS A 1 345 ? 31.390 -2.055 -40.715 1.00 95.31 345 CYS A CA 1
ATOM 2763 C C . CYS A 1 345 ? 30.911 -0.664 -40.288 1.00 95.31 345 CYS A C 1
ATOM 2765 O O . CYS A 1 345 ? 29.896 -0.186 -40.789 1.00 95.31 345 CYS A O 1
ATOM 2767 N N . ASP A 1 346 ? 31.679 0.011 -39.430 1.00 89.81 346 ASP A N 1
ATOM 2768 C CA . ASP A 1 346 ? 31.346 1.359 -38.944 1.00 89.81 346 ASP A CA 1
ATOM 2769 C C . ASP A 1 346 ? 31.581 2.468 -39.997 1.00 89.81 346 ASP A C 1
ATOM 2771 O O . ASP A 1 346 ? 31.324 3.639 -39.727 1.00 89.81 346 ASP A O 1
ATOM 2775 N N . ASN A 1 347 ? 32.054 2.133 -41.208 1.00 91.38 347 ASN A N 1
ATOM 2776 C CA . ASN A 1 347 ? 32.150 3.098 -42.306 1.00 91.38 347 ASN A CA 1
ATOM 2777 C C . ASN A 1 347 ? 30.727 3.503 -42.763 1.00 91.38 347 ASN A C 1
ATOM 2779 O O . ASN A 1 347 ? 30.014 2.635 -43.290 1.00 91.38 347 ASN A O 1
ATOM 2783 N N . PRO A 1 348 ? 30.332 4.791 -42.631 1.00 87.06 348 PRO A N 1
ATOM 2784 C CA . PRO A 1 348 ? 28.979 5.263 -42.936 1.00 87.06 348 PRO A CA 1
ATOM 2785 C C . PRO A 1 348 ? 28.510 4.988 -44.368 1.00 87.06 348 PRO A C 1
ATOM 2787 O O . PRO A 1 348 ? 27.314 4.805 -44.580 1.00 87.06 348 PRO A O 1
ATOM 2790 N N . GLU A 1 349 ? 29.431 4.910 -45.330 1.00 88.69 349 GLU A N 1
ATOM 2791 C CA . GLU A 1 349 ? 29.112 4.636 -46.738 1.00 88.69 349 GLU A CA 1
ATOM 2792 C C . GLU A 1 349 ? 28.999 3.133 -47.032 1.00 88.69 349 GLU A C 1
ATOM 2794 O O . GLU A 1 349 ? 28.365 2.719 -47.999 1.00 88.69 349 GLU A O 1
ATOM 2799 N N . CYS A 1 350 ? 29.621 2.284 -46.207 1.00 91.94 350 CYS A N 1
ATOM 2800 C CA . CYS A 1 350 ? 29.692 0.848 -46.463 1.00 91.94 350 CYS A CA 1
ATOM 2801 C C . CYS A 1 350 ? 28.582 0.066 -45.760 1.00 91.94 350 CYS A C 1
ATOM 2803 O O . CYS A 1 350 ? 27.977 -0.804 -46.390 1.00 91.94 350 CYS A O 1
ATOM 2805 N N . LYS A 1 351 ? 28.407 0.300 -44.448 1.00 91.44 351 LYS A N 1
ATOM 2806 C CA . LYS A 1 351 ? 27.434 -0.363 -43.552 1.00 91.44 351 LYS A CA 1
ATOM 2807 C C . LYS A 1 351 ? 27.280 -1.880 -43.759 1.00 91.44 351 LYS A C 1
ATOM 2809 O O . LYS A 1 351 ? 26.207 -2.449 -43.577 1.00 91.44 351 LYS A O 1
ATOM 2814 N N . TYR A 1 352 ? 28.355 -2.549 -44.179 1.00 94.75 352 TYR A N 1
ATOM 2815 C CA . TYR A 1 352 ? 28.361 -3.993 -44.391 1.00 94.75 352 TYR A CA 1
ATOM 2816 C C . TYR A 1 352 ? 28.135 -4.703 -43.057 1.00 94.75 352 TYR A C 1
ATOM 2818 O O . TYR A 1 352 ? 28.774 -4.352 -42.064 1.00 94.75 352 TYR A O 1
ATOM 2826 N N . SER A 1 353 ? 27.264 -5.708 -43.049 1.00 95.19 353 SER A N 1
ATOM 2827 C CA . SER A 1 353 ? 27.035 -6.573 -41.897 1.00 95.19 353 SER A CA 1
ATOM 2828 C C . SER A 1 353 ? 27.041 -8.042 -42.310 1.00 95.19 353 SER A C 1
ATOM 2830 O O . SER A 1 353 ? 26.654 -8.383 -43.428 1.00 95.19 353 SER A O 1
ATOM 2832 N N . GLU A 1 354 ? 27.523 -8.902 -41.417 1.00 95.00 354 GLU A N 1
ATOM 2833 C CA . GLU A 1 354 ? 27.622 -10.349 -41.629 1.00 95.00 354 GLU A CA 1
ATOM 2834 C C . GLU A 1 354 ? 27.226 -11.074 -40.346 1.00 95.00 354 GLU A C 1
ATOM 2836 O O . GLU A 1 354 ? 27.922 -10.956 -39.338 1.00 95.00 354 GLU A O 1
ATOM 2841 N N . PHE A 1 355 ? 26.110 -11.803 -40.391 1.00 95.12 355 PHE A N 1
ATOM 2842 C CA . PHE A 1 355 ? 25.543 -12.510 -39.245 1.00 95.12 355 PHE A CA 1
ATOM 2843 C C . PHE A 1 355 ? 25.957 -13.977 -39.236 1.00 95.12 355 PHE A C 1
ATOM 2845 O O . PHE A 1 355 ? 25.971 -14.642 -40.270 1.00 95.12 355 PHE A O 1
ATOM 2852 N N . ILE A 1 356 ? 26.266 -14.484 -38.047 1.00 92.69 356 ILE A N 1
ATOM 2853 C CA . ILE A 1 356 ? 26.522 -15.895 -37.794 1.00 92.69 356 ILE A CA 1
ATOM 2854 C C . ILE A 1 356 ? 25.297 -16.407 -37.050 1.00 92.69 356 ILE A C 1
ATOM 2856 O O . ILE A 1 356 ? 25.167 -16.184 -35.853 1.00 92.69 356 ILE A O 1
ATOM 2860 N N . GLU A 1 357 ? 24.383 -17.066 -37.759 1.00 84.75 357 GLU A N 1
ATOM 2861 C CA . GLU A 1 357 ? 23.120 -17.597 -37.219 1.00 84.75 357 GLU A CA 1
ATOM 2862 C C . GLU A 1 357 ? 23.341 -18.841 -36.338 1.00 84.75 357 GLU A C 1
ATOM 2864 O O . GLU A 1 357 ? 22.800 -19.922 -36.562 1.00 84.75 357 GLU A O 1
ATOM 2869 N N . LYS A 1 358 ? 24.206 -18.701 -35.337 1.00 87.50 358 LYS A N 1
ATOM 2870 C CA . LYS A 1 358 ? 24.522 -19.710 -34.338 1.00 87.50 358 LYS A CA 1
ATOM 2871 C C . LYS A 1 358 ? 24.627 -19.029 -32.983 1.00 87.50 358 LYS A C 1
ATOM 2873 O O . LYS A 1 358 ? 25.125 -17.912 -32.878 1.00 87.50 358 LYS A O 1
ATOM 2878 N N . GLU A 1 359 ? 24.187 -19.730 -31.948 1.00 84.00 359 GLU A N 1
ATOM 2879 C CA . GLU A 1 359 ? 24.368 -19.282 -30.572 1.00 84.00 359 GLU A CA 1
ATOM 2880 C C . GLU A 1 359 ? 25.850 -19.036 -30.259 1.00 84.00 359 GLU A C 1
ATOM 2882 O O . GLU A 1 359 ? 26.730 -19.828 -30.613 1.00 84.00 359 GLU A O 1
ATOM 2887 N N . GLY A 1 360 ? 26.110 -17.916 -29.593 1.00 89.25 360 GLY A N 1
ATOM 2888 C CA . GLY A 1 360 ? 27.442 -17.482 -29.201 1.00 89.25 360 GLY A CA 1
ATOM 2889 C C . GLY A 1 360 ? 27.465 -16.005 -28.826 1.00 89.25 360 GLY A C 1
ATOM 2890 O O . GLY A 1 360 ? 26.418 -15.359 -28.714 1.00 89.25 360 GLY A O 1
ATOM 2891 N N . VAL A 1 361 ? 28.674 -15.469 -28.673 1.00 92.81 361 VAL A N 1
ATOM 2892 C CA . VAL A 1 361 ? 28.908 -14.064 -28.338 1.00 92.81 361 VAL A CA 1
ATOM 2893 C C . VAL A 1 361 ? 29.774 -13.422 -29.418 1.00 92.81 361 VAL A C 1
ATOM 2895 O O . VAL A 1 361 ? 30.846 -13.915 -29.756 1.00 92.81 361 VAL A O 1
ATOM 2898 N N . GLY A 1 362 ? 29.318 -12.298 -29.960 1.00 92.88 362 GLY A N 1
ATOM 2899 C CA . GLY A 1 362 ? 29.988 -11.542 -31.014 1.00 92.88 362 GLY A CA 1
ATOM 2900 C C . GLY A 1 362 ? 31.389 -11.100 -30.633 1.00 92.88 362 GLY A C 1
ATOM 2901 O O . GLY A 1 362 ? 32.295 -11.160 -31.457 1.00 92.88 362 GLY A O 1
ATOM 2902 N N . ILE A 1 363 ? 31.604 -10.710 -29.376 1.00 92.75 363 ILE A N 1
ATOM 2903 C CA . ILE A 1 363 ? 32.918 -10.243 -28.924 1.00 92.75 363 ILE A CA 1
ATOM 2904 C C . ILE A 1 363 ? 34.012 -11.318 -29.044 1.00 92.75 363 ILE A C 1
ATOM 2906 O O . ILE A 1 363 ? 35.171 -10.968 -29.284 1.00 92.75 363 ILE A O 1
ATOM 2910 N N . ASP A 1 364 ? 33.627 -12.597 -28.976 1.00 94.56 364 ASP A N 1
ATOM 2911 C CA . ASP A 1 364 ? 34.520 -13.757 -29.088 1.00 94.56 364 ASP A CA 1
ATOM 2912 C C . ASP A 1 364 ? 34.895 -14.081 -30.542 1.00 94.56 364 ASP A C 1
ATOM 2914 O O . ASP A 1 364 ? 35.762 -14.919 -30.798 1.00 94.56 364 ASP A O 1
ATOM 2918 N N . LEU A 1 365 ? 34.264 -13.420 -31.518 1.00 94.25 365 LEU A N 1
ATOM 2919 C CA . LEU A 1 365 ? 34.598 -13.607 -32.923 1.00 94.25 365 LEU A CA 1
ATOM 2920 C C . LEU A 1 365 ? 36.032 -13.120 -33.220 1.00 94.25 365 LEU A C 1
ATOM 2922 O O . LEU A 1 365 ? 36.505 -12.141 -32.624 1.00 94.25 365 LEU A O 1
ATOM 2926 N N . PRO A 1 366 ? 36.753 -13.775 -34.150 1.00 95.19 366 PRO A N 1
ATOM 2927 C CA . PRO A 1 366 ? 38.081 -13.327 -34.551 1.00 95.19 366 PRO A CA 1
ATOM 2928 C C . PRO A 1 366 ? 38.016 -11.953 -35.225 1.00 95.19 366 PRO A C 1
ATOM 2930 O O . PRO A 1 366 ? 37.018 -11.577 -35.833 1.00 95.19 366 PRO A O 1
ATOM 2933 N N . ASP A 1 367 ? 39.094 -11.179 -35.141 1.00 96.44 367 ASP A N 1
ATOM 2934 C CA . ASP A 1 367 ? 39.151 -9.895 -35.837 1.00 96.44 367 ASP A CA 1
ATOM 2935 C C . ASP A 1 367 ? 39.101 -10.104 -37.360 1.00 96.44 367 ASP A C 1
ATOM 2937 O O . ASP A 1 367 ? 39.810 -10.944 -37.916 1.00 96.44 367 ASP A O 1
ATOM 2941 N N . LYS A 1 368 ? 38.264 -9.317 -38.043 1.00 95.44 368 LYS A N 1
ATOM 2942 C CA . LYS A 1 368 ? 38.022 -9.427 -39.486 1.00 95.44 368 LYS A CA 1
ATOM 2943 C C . LYS A 1 368 ? 38.057 -8.048 -40.148 1.00 95.44 368 LYS A C 1
ATOM 2945 O O . LYS A 1 368 ? 37.738 -7.033 -39.528 1.00 95.44 368 LYS A O 1
ATOM 2950 N N . ILE A 1 369 ? 38.455 -8.009 -41.416 1.00 96.44 369 ILE A N 1
ATOM 2951 C CA . ILE A 1 369 ? 38.452 -6.801 -42.249 1.00 96.44 369 ILE A CA 1
ATOM 2952 C C . ILE A 1 369 ? 37.226 -6.827 -43.166 1.00 96.44 369 ILE A C 1
ATOM 2954 O O . ILE A 1 369 ? 36.822 -7.881 -43.656 1.00 96.44 369 ILE A O 1
ATOM 2958 N N . CYS A 1 370 ? 36.627 -5.661 -43.391 1.00 94.94 370 CYS A N 1
ATOM 2959 C CA . CYS A 1 370 ? 35.461 -5.490 -44.236 1.00 94.94 370 CYS A CA 1
ATOM 2960 C C . CYS A 1 370 ? 35.800 -5.850 -45.689 1.00 94.94 370 CYS A C 1
ATOM 2962 O O . CYS A 1 370 ? 36.661 -5.192 -46.282 1.00 94.94 370 CYS A O 1
ATOM 2964 N N . PRO A 1 371 ? 35.092 -6.813 -46.306 1.00 94.44 371 PRO A N 1
ATOM 2965 C CA . PRO A 1 371 ? 35.366 -7.223 -47.680 1.00 94.44 371 PRO A CA 1
ATOM 2966 C C . PRO A 1 371 ? 34.987 -6.152 -48.714 1.00 94.44 371 PRO A C 1
ATOM 2968 O O . PRO A 1 371 ? 35.419 -6.234 -49.857 1.00 94.44 371 PRO A O 1
ATOM 2971 N N . LYS A 1 372 ? 34.179 -5.151 -48.332 1.00 93.25 372 LYS A N 1
ATOM 2972 C CA . LYS A 1 372 ? 33.715 -4.088 -49.236 1.00 93.25 372 LYS A CA 1
ATOM 2973 C C . LYS A 1 372 ? 34.598 -2.840 -49.234 1.00 93.25 372 LYS A C 1
ATOM 2975 O O . LYS A 1 372 ? 34.804 -2.256 -50.289 1.00 93.25 372 LYS A O 1
ATOM 2980 N N . CYS A 1 373 ? 35.088 -2.405 -48.072 1.00 94.38 373 CYS A N 1
ATOM 2981 C CA . CYS A 1 373 ? 35.809 -1.130 -47.947 1.00 94.38 373 CYS A CA 1
ATOM 2982 C C . CYS A 1 373 ? 37.180 -1.236 -47.264 1.00 94.38 373 CYS A C 1
ATOM 2984 O O . CYS A 1 373 ? 37.850 -0.221 -47.101 1.00 94.38 373 CYS A O 1
ATOM 2986 N N . GLY A 1 374 ? 37.595 -2.430 -46.826 1.00 93.00 374 GLY A N 1
ATOM 2987 C CA . GLY A 1 374 ? 38.901 -2.646 -46.193 1.00 93.00 374 GLY A CA 1
ATOM 2988 C C . GLY A 1 374 ? 39.037 -2.120 -44.757 1.00 93.00 374 GLY A C 1
ATOM 2989 O O . GLY A 1 374 ? 40.100 -2.262 -44.161 1.00 93.00 374 GLY A O 1
ATOM 2990 N N . ALA A 1 375 ? 37.987 -1.537 -44.170 1.00 94.00 375 ALA A N 1
ATOM 2991 C CA . ALA A 1 375 ? 37.996 -1.105 -42.771 1.00 94.00 375 ALA A CA 1
ATOM 2992 C C . ALA A 1 375 ? 37.937 -2.300 -41.801 1.00 94.00 375 ALA A C 1
ATOM 2994 O O . ALA A 1 375 ? 37.346 -3.331 -42.121 1.00 94.00 375 ALA A O 1
ATOM 2995 N N . LYS A 1 376 ? 38.491 -2.163 -40.590 1.00 95.44 376 LYS A N 1
ATOM 2996 C CA . LYS A 1 376 ? 38.331 -3.171 -39.526 1.00 95.44 376 LYS A CA 1
ATOM 2997 C C . LYS A 1 376 ? 36.847 -3.303 -39.154 1.00 95.44 376 LYS A C 1
ATOM 2999 O O . LYS A 1 376 ? 36.169 -2.292 -38.988 1.00 95.44 376 LYS A O 1
ATOM 3004 N N . LEU A 1 377 ? 36.344 -4.532 -39.042 1.00 95.94 377 LEU A N 1
ATOM 3005 C CA . LEU A 1 377 ? 34.966 -4.790 -38.622 1.00 95.94 377 LEU A CA 1
ATOM 3006 C C . LEU A 1 377 ? 34.852 -4.757 -37.095 1.00 95.94 377 LEU A C 1
ATOM 3008 O O . LEU A 1 377 ? 35.704 -5.299 -36.386 1.00 95.94 377 LEU A O 1
ATOM 3012 N N . ARG A 1 378 ? 33.770 -4.155 -36.603 1.00 95.81 378 ARG A N 1
ATOM 3013 C CA . ARG A 1 378 ? 33.324 -4.262 -35.214 1.00 95.81 378 ARG A CA 1
ATOM 3014 C C . ARG A 1 378 ? 32.547 -5.561 -35.034 1.00 95.81 378 ARG A C 1
ATOM 3016 O O . ARG A 1 378 ? 31.924 -6.048 -35.975 1.00 95.81 378 ARG A O 1
ATOM 3023 N N . LYS A 1 379 ? 32.599 -6.114 -33.828 1.00 96.12 379 LYS A N 1
ATOM 3024 C CA . LYS A 1 379 ? 31.974 -7.384 -33.458 1.00 96.12 379 LYS A CA 1
ATOM 3025 C C . LYS A 1 379 ? 30.892 -7.122 -32.422 1.00 96.12 379 LYS A C 1
ATOM 3027 O O . LYS A 1 379 ? 31.127 -6.324 -31.515 1.00 96.12 379 LYS A O 1
ATOM 3032 N N . ASP A 1 380 ? 29.728 -7.740 -32.572 1.00 95.38 380 ASP A N 1
ATOM 3033 C CA . ASP A 1 380 ? 28.567 -7.464 -31.723 1.00 95.38 380 ASP A CA 1
ATOM 3034 C C . ASP A 1 380 ? 27.577 -8.646 -31.713 1.00 95.38 380 ASP A C 1
ATOM 3036 O O . ASP A 1 380 ? 27.716 -9.585 -32.499 1.00 95.38 380 ASP A O 1
ATOM 3040 N N . GLY A 1 381 ? 26.575 -8.605 -30.835 1.00 95.88 381 GLY A N 1
ATOM 3041 C CA . GLY A 1 381 ? 25.515 -9.614 -30.725 1.00 95.88 381 GLY A CA 1
ATOM 3042 C C . GLY A 1 381 ? 25.758 -10.659 -29.632 1.00 95.88 381 GLY A C 1
ATOM 3043 O O . GLY A 1 381 ? 26.828 -11.254 -29.555 1.00 95.88 381 GLY A O 1
ATOM 3044 N N . TYR A 1 382 ? 24.755 -10.903 -28.789 1.00 95.12 382 TYR A N 1
ATOM 3045 C CA . TYR A 1 382 ? 24.835 -11.800 -27.626 1.00 95.12 382 TYR A CA 1
ATOM 3046 C C . TYR A 1 382 ? 23.853 -12.983 -27.677 1.00 95.12 382 TYR A C 1
ATOM 3048 O O . TYR A 1 382 ? 23.749 -13.731 -26.709 1.00 95.12 382 TYR A O 1
ATOM 3056 N N . SER A 1 383 ? 23.136 -13.170 -28.790 1.00 93.50 383 SER A N 1
ATOM 3057 C CA . SER A 1 383 ? 22.182 -14.277 -28.995 1.00 93.50 383 SER A CA 1
ATOM 3058 C C . SER A 1 383 ? 21.084 -14.365 -27.928 1.00 93.50 383 SER A C 1
ATOM 3060 O O . SER A 1 383 ? 20.794 -15.446 -27.420 1.00 93.50 383 SER A O 1
ATOM 3062 N N . ILE A 1 384 ? 20.468 -13.237 -27.563 1.00 93.81 384 ILE A N 1
ATOM 3063 C CA . ILE A 1 384 ? 19.504 -13.204 -26.456 1.00 93.81 384 ILE A CA 1
ATOM 3064 C C . ILE A 1 384 ? 18.061 -13.200 -27.002 1.00 93.81 384 ILE A C 1
ATOM 3066 O O . ILE A 1 384 ? 17.684 -12.308 -27.778 1.00 93.81 384 ILE A O 1
ATOM 3070 N N . PRO A 1 385 ? 17.218 -14.177 -26.615 1.00 92.56 385 PRO A N 1
ATOM 3071 C CA . PRO A 1 385 ? 15.827 -14.231 -27.051 1.00 92.56 385 PRO A CA 1
ATOM 3072 C C . PRO A 1 385 ? 14.972 -13.175 -26.339 1.00 92.56 385 PRO A C 1
ATOM 3074 O O . PRO A 1 385 ? 15.021 -13.036 -25.116 1.00 92.56 385 PRO A O 1
ATOM 3077 N N . PHE A 1 386 ? 14.154 -12.458 -27.111 1.00 91.62 386 PHE A N 1
ATOM 3078 C CA . PHE A 1 386 ? 13.254 -11.396 -26.635 1.00 91.62 386 PHE A CA 1
ATOM 3079 C C . PHE A 1 386 ? 12.227 -11.894 -25.605 1.00 91.62 386 PHE A C 1
ATOM 3081 O O . PHE A 1 386 ? 11.795 -11.164 -24.717 1.00 91.62 386 PHE A O 1
ATOM 3088 N N . GLU A 1 387 ? 11.846 -13.162 -25.706 1.00 90.25 387 GLU A N 1
ATOM 3089 C CA . GLU A 1 387 ? 10.825 -13.819 -24.894 1.00 90.25 387 GLU A CA 1
ATOM 3090 C C . GLU A 1 387 ? 11.197 -13.863 -23.406 1.00 90.25 387 GLU A C 1
ATOM 3092 O O . GLU A 1 387 ? 10.317 -13.958 -22.552 1.00 90.25 387 GLU A O 1
ATOM 3097 N N . VAL A 1 388 ? 12.484 -13.731 -23.069 1.00 86.62 388 VAL A N 1
ATOM 3098 C CA . VAL A 1 388 ? 12.948 -13.596 -21.677 1.00 86.62 388 VAL A CA 1
ATOM 3099 C C . VAL A 1 388 ? 12.390 -12.319 -21.034 1.00 86.62 388 VAL A C 1
ATOM 3101 O O . VAL A 1 388 ? 12.087 -12.302 -19.834 1.00 86.62 388 VAL A O 1
ATOM 3104 N N . PHE A 1 389 ? 12.201 -11.267 -21.834 1.00 86.00 389 PHE A N 1
ATOM 3105 C CA . PHE A 1 389 ? 11.662 -9.991 -21.384 1.00 86.00 389 PHE A CA 1
ATOM 3106 C C . PHE A 1 389 ? 10.144 -10.034 -21.226 1.00 86.00 389 PHE A C 1
ATOM 3108 O O . PHE A 1 389 ? 9.638 -9.875 -20.116 1.00 86.00 389 PHE A O 1
ATOM 3115 N N . MET A 1 390 ? 9.430 -10.300 -22.322 1.00 84.62 390 MET A N 1
ATOM 3116 C CA . MET A 1 390 ? 7.978 -10.089 -22.424 1.00 84.62 390 MET A CA 1
ATOM 3117 C C . MET A 1 390 ? 7.165 -11.379 -22.613 1.00 84.62 390 MET A C 1
ATOM 3119 O O . MET A 1 390 ? 5.955 -11.329 -22.822 1.00 84.62 390 MET A O 1
ATOM 3123 N N . GLY A 1 391 ? 7.801 -12.548 -22.514 1.00 85.25 391 GLY A N 1
ATOM 3124 C CA . GLY A 1 391 ? 7.157 -13.825 -22.808 1.00 85.25 391 GLY A CA 1
ATOM 3125 C C . GLY A 1 391 ? 6.881 -14.012 -24.302 1.00 85.25 391 GLY A C 1
ATOM 3126 O O . GLY A 1 391 ? 7.159 -13.148 -25.132 1.00 85.25 391 GLY A O 1
ATOM 3127 N N . PHE A 1 392 ? 6.318 -15.165 -24.662 1.00 78.88 392 PHE A N 1
ATOM 3128 C CA . PHE A 1 392 ? 6.017 -15.498 -26.061 1.00 78.88 392 PHE A CA 1
ATOM 3129 C C . PHE A 1 392 ? 4.837 -14.703 -26.626 1.00 78.88 392 PHE A C 1
ATOM 3131 O O . PHE A 1 392 ? 4.780 -14.458 -27.829 1.00 78.88 392 PHE A O 1
ATOM 3138 N N . LYS A 1 393 ? 3.884 -14.324 -25.765 1.00 72.50 393 LYS A N 1
ATOM 3139 C CA . LYS A 1 393 ? 2.664 -13.608 -26.157 1.00 72.50 393 LYS A CA 1
ATOM 3140 C C . LYS A 1 393 ? 2.725 -12.106 -25.870 1.00 72.50 393 LYS A C 1
ATOM 3142 O O . LYS A 1 393 ? 1.780 -11.402 -26.207 1.00 72.50 393 LYS A O 1
ATOM 3147 N N . GLY A 1 394 ? 3.813 -11.607 -25.274 1.00 67.94 394 GLY A N 1
ATOM 3148 C CA . GLY A 1 394 ? 3.900 -10.211 -24.837 1.00 67.94 394 GLY A CA 1
ATOM 3149 C C . GLY A 1 394 ? 3.049 -9.899 -23.600 1.00 67.94 394 GLY A C 1
ATOM 3150 O O . GLY A 1 394 ? 2.825 -8.734 -23.295 1.00 67.94 394 GLY A O 1
ATOM 3151 N N . ASP A 1 395 ? 2.555 -10.930 -22.914 1.00 71.38 395 ASP A N 1
ATOM 3152 C CA . ASP A 1 395 ? 1.611 -10.865 -21.796 1.00 71.38 395 ASP A CA 1
ATOM 3153 C C . ASP A 1 395 ? 2.284 -10.614 -20.441 1.00 71.38 395 ASP A C 1
ATOM 3155 O O . ASP A 1 395 ? 1.622 -10.277 -19.458 1.00 71.38 395 ASP A O 1
ATOM 3159 N N . LYS A 1 396 ? 3.610 -10.745 -20.380 1.00 82.44 396 LYS A N 1
ATOM 3160 C CA . LYS A 1 396 ? 4.388 -10.416 -19.190 1.00 82.44 396 LYS A CA 1
ATOM 3161 C C . LYS A 1 396 ? 4.711 -8.923 -19.179 1.00 82.44 396 LYS A C 1
ATOM 3163 O O . LYS A 1 396 ? 5.390 -8.428 -20.077 1.00 82.44 396 LYS A O 1
ATOM 3168 N N . VAL A 1 397 ? 4.284 -8.230 -18.120 1.00 80.88 397 VAL A N 1
ATOM 3169 C CA . VAL A 1 397 ? 4.670 -6.834 -17.870 1.00 80.88 397 VAL A CA 1
ATOM 3170 C C . VAL A 1 397 ? 6.194 -6.766 -17.675 1.00 80.88 397 VAL A C 1
ATOM 3172 O O . VAL A 1 397 ? 6.711 -7.436 -16.775 1.00 80.88 397 VAL A O 1
ATOM 3175 N N . PRO A 1 398 ? 6.924 -6.011 -18.514 1.00 80.31 398 PRO A N 1
ATOM 3176 C CA . PRO A 1 398 ? 8.371 -5.919 -18.425 1.00 80.31 398 PRO A CA 1
ATOM 3177 C C . PRO A 1 398 ? 8.816 -4.990 -17.293 1.00 80.31 398 PRO A C 1
ATOM 3179 O O . PRO A 1 398 ? 8.199 -3.950 -17.061 1.00 80.31 398 PRO A O 1
ATOM 3182 N N . ASP A 1 399 ? 9.938 -5.330 -16.659 1.00 82.25 399 ASP A N 1
ATOM 3183 C CA . ASP A 1 399 ? 10.637 -4.457 -15.712 1.00 82.25 399 ASP A CA 1
ATOM 3184 C C . ASP A 1 399 ? 11.921 -3.913 -16.357 1.00 82.25 399 ASP A C 1
ATOM 3186 O O . ASP A 1 399 ? 12.738 -4.685 -16.872 1.00 82.25 399 ASP A O 1
ATOM 3190 N N . ILE A 1 400 ? 12.076 -2.585 -16.393 1.00 89.44 400 ILE A N 1
ATOM 3191 C CA . ILE A 1 400 ? 13.233 -1.917 -17.006 1.00 89.44 400 ILE A CA 1
ATOM 3192 C C . ILE A 1 400 ? 14.168 -1.439 -15.898 1.00 89.44 400 ILE A C 1
ATOM 3194 O O . ILE A 1 400 ? 13.986 -0.366 -15.322 1.00 89.44 400 ILE A O 1
ATOM 3198 N N . ASP A 1 401 ? 15.214 -2.225 -15.657 1.00 91.56 401 ASP A N 1
ATOM 3199 C CA . ASP A 1 401 ? 16.255 -1.906 -14.689 1.00 91.56 401 ASP A CA 1
ATOM 3200 C C . ASP A 1 401 ? 17.355 -1.033 -15.306 1.00 91.56 401 ASP A C 1
ATOM 3202 O O . ASP A 1 401 ? 17.996 -1.406 -16.292 1.00 91.56 401 ASP A O 1
ATOM 3206 N N . LEU A 1 402 ? 17.644 0.104 -14.673 1.00 92.81 402 LEU A N 1
ATOM 3207 C CA . LEU A 1 402 ? 18.714 1.017 -15.078 1.00 92.81 402 LEU A CA 1
ATOM 3208 C C . LEU A 1 402 ? 19.635 1.306 -13.890 1.00 92.81 402 LEU A C 1
ATOM 3210 O O . LEU A 1 402 ? 19.183 1.742 -12.830 1.00 92.81 402 LEU A O 1
ATOM 3214 N N . ASN A 1 403 ? 20.941 1.093 -14.066 1.00 93.75 403 ASN A N 1
ATOM 3215 C CA . ASN A 1 403 ? 21.934 1.410 -13.041 1.00 93.75 403 ASN A CA 1
ATOM 3216 C C . ASN A 1 403 ? 22.490 2.820 -13.266 1.00 93.75 403 ASN A C 1
ATOM 3218 O O . ASN A 1 403 ? 23.453 3.013 -14.008 1.00 93.75 403 ASN A O 1
ATOM 3222 N N . PHE A 1 404 ? 21.895 3.804 -12.600 1.00 94.12 404 PHE A N 1
ATOM 32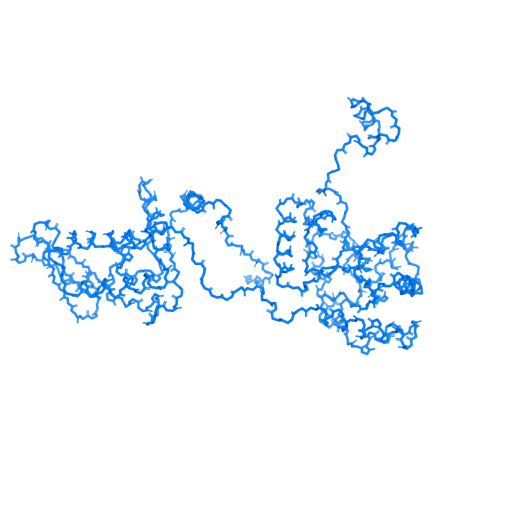23 C CA . PHE A 1 404 ? 22.431 5.163 -12.550 1.00 94.12 404 PHE A CA 1
ATOM 3224 C C . PHE A 1 404 ? 23.550 5.282 -11.509 1.00 94.12 404 PHE A C 1
ATOM 3226 O O . PHE A 1 404 ? 23.560 4.561 -10.509 1.00 94.12 404 PHE A O 1
ATOM 3233 N N . SER A 1 405 ? 24.466 6.235 -11.710 1.00 93.75 405 SER A N 1
ATOM 3234 C CA . SER A 1 405 ? 25.420 6.629 -10.666 1.00 93.75 405 SER A CA 1
ATOM 3235 C C . SER A 1 405 ? 24.675 7.051 -9.397 1.00 93.75 405 SER A C 1
ATOM 3237 O O . SER A 1 405 ? 23.713 7.820 -9.470 1.00 93.75 405 SER A O 1
ATOM 3239 N N . GLY A 1 406 ? 25.146 6.604 -8.229 1.00 92.50 406 GLY A N 1
ATOM 3240 C CA . GLY A 1 406 ? 24.569 6.993 -6.938 1.00 92.50 406 GLY A CA 1
ATOM 3241 C C . GLY A 1 406 ? 24.571 8.510 -6.710 1.00 92.50 406 GLY A C 1
ATOM 3242 O O . GLY A 1 406 ? 23.673 9.030 -6.054 1.00 92.50 406 GLY A O 1
ATOM 3243 N N . GLU A 1 407 ? 25.522 9.227 -7.316 1.00 92.50 407 GLU A N 1
ATOM 3244 C CA . GLU A 1 407 ? 25.609 10.692 -7.259 1.00 92.50 407 GLU A CA 1
ATOM 3245 C C . GLU A 1 407 ? 24.472 11.388 -8.023 1.00 92.50 407 GLU A C 1
ATOM 3247 O O . GLU A 1 407 ? 24.037 12.465 -7.624 1.00 92.50 407 GLU A O 1
ATOM 3252 N N . TYR A 1 408 ? 23.960 10.771 -9.095 1.00 93.31 408 TYR A N 1
ATOM 3253 C CA . TYR A 1 408 ? 22.970 11.380 -9.996 1.00 93.31 408 TYR A CA 1
ATOM 3254 C C . TYR A 1 408 ? 21.575 10.745 -9.904 1.00 93.31 408 TYR A C 1
ATOM 3256 O O . TYR A 1 408 ? 20.592 11.292 -10.404 1.00 93.31 408 TYR A O 1
ATOM 3264 N N . GLN A 1 409 ? 21.448 9.610 -9.212 1.00 93.06 409 GLN A N 1
ATOM 3265 C CA . GLN A 1 409 ? 20.198 8.859 -9.085 1.00 93.06 409 GLN A CA 1
ATOM 3266 C C . GLN A 1 409 ? 19.033 9.718 -8.558 1.00 93.06 409 GLN A C 1
ATOM 3268 O O . GLN A 1 409 ? 17.899 9.589 -9.016 1.00 93.06 409 GLN A O 1
ATOM 3273 N N . SER A 1 410 ? 19.298 10.623 -7.610 1.00 93.62 410 SER A N 1
ATOM 3274 C CA . SER A 1 410 ? 18.261 11.506 -7.057 1.00 93.62 410 SER A CA 1
ATOM 3275 C C . SER A 1 410 ? 17.737 12.526 -8.069 1.00 93.62 410 SER A C 1
ATOM 3277 O O . SER A 1 410 ? 16.542 12.817 -8.053 1.00 93.62 410 SER A O 1
ATOM 3279 N N . GLU A 1 411 ? 18.591 13.035 -8.961 1.00 94.75 411 GLU A N 1
ATOM 3280 C CA . GLU A 1 411 ? 18.175 13.963 -10.019 1.00 94.75 411 GLU A CA 1
ATOM 3281 C C . GLU A 1 411 ? 17.359 13.241 -11.096 1.00 94.75 411 GLU A C 1
ATOM 3283 O O . GLU A 1 411 ? 16.349 13.766 -11.556 1.00 94.75 411 GLU A O 1
ATOM 3288 N N . ILE A 1 412 ? 17.705 11.991 -11.419 1.00 94.94 412 ILE A N 1
ATOM 3289 C CA . ILE A 1 412 ? 16.890 11.147 -12.307 1.00 94.94 412 ILE A CA 1
ATOM 3290 C C . ILE A 1 412 ? 15.507 10.876 -11.708 1.00 94.94 412 ILE A C 1
ATOM 3292 O O . ILE A 1 412 ? 14.505 10.989 -12.411 1.00 94.94 412 ILE A O 1
ATOM 3296 N N . HIS A 1 413 ? 15.422 10.587 -10.406 1.00 94.06 413 HIS A N 1
ATOM 3297 C CA . HIS A 1 413 ? 14.126 10.430 -9.741 1.00 94.06 413 HIS A CA 1
ATOM 3298 C C . HIS A 1 413 ? 13.270 11.704 -9.817 1.00 94.06 413 HIS A C 1
ATOM 3300 O O . HIS A 1 413 ? 12.067 11.603 -10.039 1.00 94.06 413 HIS A O 1
ATOM 3306 N N . ARG A 1 414 ? 13.869 12.894 -9.667 1.00 94.00 414 ARG A N 1
ATOM 3307 C CA . ARG A 1 414 ? 13.148 14.168 -9.843 1.00 94.00 414 ARG A CA 1
ATOM 3308 C C . ARG A 1 414 ? 12.742 14.402 -11.291 1.00 94.00 414 ARG A C 1
ATOM 3310 O O . ARG A 1 414 ? 11.654 14.905 -11.536 1.00 94.00 414 ARG A O 1
ATOM 3317 N N . TYR A 1 415 ? 13.568 13.992 -12.248 1.00 95.00 415 TYR A N 1
ATOM 3318 C CA . TYR A 1 415 ? 13.230 14.105 -13.661 1.00 95.00 415 TYR A CA 1
ATOM 3319 C C . TYR A 1 415 ? 11.983 13.281 -14.024 1.00 95.00 415 TYR A C 1
ATOM 3321 O O . TYR A 1 415 ? 11.189 13.708 -14.859 1.00 95.00 415 TYR A O 1
ATOM 3329 N N . CYS A 1 416 ? 11.723 12.161 -13.338 1.00 92.88 416 CYS A N 1
ATOM 3330 C CA . CYS A 1 416 ? 10.440 11.464 -13.467 1.00 92.88 416 CYS A CA 1
ATOM 3331 C C . CYS A 1 416 ? 9.243 12.359 -13.087 1.00 92.88 416 CYS A C 1
ATOM 3333 O O . CYS A 1 416 ? 8.208 12.287 -13.747 1.00 92.88 416 CYS A O 1
ATOM 3335 N N . GLU A 1 417 ? 9.372 13.222 -12.070 1.00 93.56 417 GLU A N 1
ATOM 3336 C CA . GLU A 1 417 ? 8.318 14.178 -11.688 1.00 93.56 417 GLU A CA 1
ATOM 3337 C C . GLU A 1 417 ? 8.064 15.219 -12.791 1.00 93.56 417 GLU A C 1
ATOM 3339 O O . GLU A 1 417 ? 6.923 15.633 -12.977 1.00 93.56 417 GLU A O 1
ATOM 3344 N N . GLU A 1 418 ? 9.088 15.617 -13.553 1.00 92.25 418 GLU A N 1
ATOM 3345 C CA . GLU A 1 418 ? 8.928 16.502 -14.717 1.00 92.25 418 GLU A CA 1
ATOM 3346 C C . GLU A 1 418 ? 8.227 15.792 -15.885 1.00 92.25 418 GLU A C 1
ATOM 3348 O O . GLU A 1 418 ? 7.421 16.403 -16.584 1.00 92.25 418 GLU A O 1
ATOM 3353 N N . LEU A 1 419 ? 8.518 14.502 -16.093 1.00 90.56 419 LEU A N 1
ATOM 3354 C CA . LEU A 1 419 ? 7.947 13.711 -17.188 1.00 90.56 419 LEU A CA 1
ATOM 3355 C C . LEU A 1 419 ? 6.470 13.372 -16.979 1.00 90.56 419 LEU A C 1
ATOM 3357 O O . LEU A 1 419 ? 5.701 13.379 -17.937 1.00 90.56 419 LEU A O 1
ATOM 3361 N N . PHE A 1 420 ? 6.085 13.045 -15.746 1.00 91.12 420 PHE A N 1
ATOM 3362 C CA . PHE A 1 420 ? 4.752 12.520 -15.443 1.00 91.12 420 PHE A CA 1
ATOM 3363 C C . PHE A 1 420 ? 3.924 13.423 -14.529 1.00 91.12 420 PHE A C 1
ATOM 3365 O O . PHE A 1 420 ? 2.733 13.182 -14.351 1.00 91.12 420 PHE A O 1
ATOM 3372 N N . GLY A 1 421 ? 4.520 14.466 -13.955 1.00 92.06 421 GLY A N 1
ATOM 3373 C CA . GLY A 1 421 ? 3.908 15.282 -12.915 1.00 92.06 421 GLY A CA 1
ATOM 3374 C C . GLY A 1 421 ? 4.118 14.684 -11.523 1.00 92.06 421 GLY A C 1
ATOM 3375 O O . GLY A 1 421 ? 3.989 13.479 -11.305 1.00 92.06 421 GLY A O 1
ATOM 3376 N N . LYS A 1 422 ? 4.397 15.552 -10.549 1.00 91.94 422 LYS A N 1
ATOM 3377 C CA . LYS A 1 422 ? 4.720 15.180 -9.162 1.00 91.94 422 LYS A CA 1
ATOM 3378 C C . LYS A 1 422 ? 3.662 14.312 -8.468 1.00 91.94 422 LYS A C 1
ATOM 3380 O O . LYS A 1 422 ? 3.997 13.519 -7.599 1.00 91.94 422 LYS A O 1
ATOM 3385 N N . GLU A 1 423 ? 2.394 14.456 -8.839 1.00 91.06 423 GLU A N 1
ATOM 3386 C CA . GLU A 1 423 ? 1.283 13.699 -8.243 1.00 91.06 423 GLU A CA 1
ATOM 3387 C C . GLU A 1 423 ? 1.146 12.273 -8.803 1.00 91.06 423 GLU A C 1
ATOM 3389 O O . GLU A 1 423 ? 0.399 11.471 -8.249 1.00 91.06 423 GLU A O 1
ATOM 3394 N N . ASN A 1 424 ? 1.880 11.943 -9.873 1.00 91.69 424 ASN A N 1
ATOM 3395 C CA . ASN A 1 424 ? 1.797 10.658 -10.572 1.00 91.69 424 ASN A CA 1
ATOM 3396 C C . ASN A 1 424 ? 3.027 9.765 -10.347 1.00 91.69 424 ASN A C 1
ATOM 3398 O O . ASN A 1 424 ? 3.103 8.675 -10.912 1.00 91.69 424 ASN A O 1
ATOM 3402 N N . VAL A 1 425 ? 3.999 10.211 -9.543 1.00 92.88 425 VAL A N 1
ATOM 3403 C CA . VAL A 1 425 ? 5.254 9.487 -9.306 1.00 92.88 425 VAL A CA 1
ATOM 3404 C C . VAL A 1 425 ? 5.471 9.306 -7.812 1.00 92.88 425 VAL A C 1
ATOM 3406 O O . VAL A 1 425 ? 5.472 10.265 -7.044 1.00 92.88 425 VAL A O 1
ATOM 3409 N N . PHE A 1 426 ? 5.701 8.062 -7.399 1.00 93.50 426 PHE A N 1
ATOM 3410 C CA . PHE A 1 426 ? 5.937 7.706 -6.005 1.00 93.50 426 PHE A CA 1
ATOM 3411 C C . PHE A 1 426 ? 7.147 6.787 -5.901 1.00 93.50 426 PHE A C 1
ATOM 3413 O O . PHE A 1 426 ? 7.358 5.913 -6.741 1.00 93.50 426 PHE A O 1
ATOM 3420 N N . LYS A 1 427 ? 7.938 6.957 -4.839 1.00 92.56 427 LYS A N 1
ATOM 3421 C CA . LYS A 1 427 ? 8.954 5.966 -4.480 1.00 92.56 427 LYS A CA 1
ATOM 3422 C C . LYS A 1 427 ? 8.267 4.766 -3.841 1.00 92.56 427 LYS A C 1
ATOM 3424 O O . LYS A 1 427 ? 7.439 4.943 -2.948 1.00 92.56 427 LYS A O 1
ATOM 3429 N N . ALA A 1 428 ? 8.643 3.564 -4.267 1.00 93.00 428 ALA A N 1
ATOM 3430 C CA . ALA A 1 428 ? 8.179 2.340 -3.631 1.00 93.00 428 ALA A CA 1
ATOM 3431 C C . ALA A 1 428 ? 8.605 2.325 -2.152 1.00 93.00 428 ALA A C 1
ATOM 3433 O O . ALA A 1 428 ? 9.783 2.504 -1.831 1.00 93.00 428 ALA A O 1
ATOM 3434 N N . GLY A 1 429 ? 7.635 2.155 -1.253 1.00 92.50 429 GLY A N 1
ATOM 3435 C CA . GLY A 1 429 ? 7.884 2.019 0.179 1.00 92.50 429 GLY A CA 1
ATOM 3436 C C . GLY A 1 429 ? 8.320 0.600 0.536 1.00 92.50 429 GLY A C 1
ATOM 3437 O O . GLY A 1 429 ? 7.896 -0.365 -0.096 1.00 92.50 429 GLY A O 1
ATOM 3438 N N . THR A 1 430 ? 9.139 0.468 1.576 1.00 92.56 430 THR A N 1
ATOM 3439 C CA . THR A 1 430 ? 9.525 -0.823 2.154 1.00 92.56 430 THR A CA 1
ATOM 3440 C C . THR A 1 430 ? 9.039 -0.913 3.597 1.00 92.56 430 THR A C 1
ATOM 3442 O O . THR A 1 430 ? 9.005 0.085 4.319 1.00 92.56 430 THR A O 1
ATOM 3445 N N . ILE A 1 431 ? 8.642 -2.114 4.022 1.00 93.06 431 ILE A N 1
ATOM 3446 C CA . ILE A 1 431 ? 8.247 -2.399 5.405 1.00 93.06 431 ILE A CA 1
ATOM 3447 C C . ILE A 1 431 ? 9.337 -3.271 6.020 1.00 93.06 431 ILE A C 1
ATOM 3449 O O . ILE A 1 431 ? 9.532 -4.413 5.608 1.00 93.06 431 ILE A O 1
ATOM 3453 N N . SER A 1 432 ? 10.058 -2.726 6.997 1.00 89.75 432 SER A N 1
ATOM 3454 C CA . SER A 1 432 ? 11.068 -3.474 7.746 1.00 89.75 432 SER A CA 1
ATOM 3455 C C . SER A 1 432 ? 10.402 -4.313 8.831 1.00 89.75 432 SER A C 1
ATOM 3457 O O . SER A 1 432 ? 9.693 -3.776 9.681 1.00 89.75 432 SER A O 1
ATOM 3459 N N . THR A 1 433 ? 10.656 -5.618 8.828 1.00 88.75 433 THR A N 1
ATOM 3460 C CA . THR A 1 433 ? 10.185 -6.545 9.864 1.00 88.75 433 THR A CA 1
ATOM 3461 C C . THR A 1 433 ? 11.291 -6.847 10.876 1.00 88.75 433 THR A C 1
ATOM 3463 O O . THR A 1 433 ? 12.476 -6.611 10.623 1.00 88.75 433 THR A O 1
ATOM 3466 N N . LEU A 1 434 ? 10.911 -7.364 12.048 1.00 85.94 434 LEU A N 1
ATOM 3467 C CA . LEU A 1 434 ? 11.874 -7.961 12.970 1.00 85.94 434 LEU A CA 1
ATOM 3468 C C . LEU A 1 434 ? 12.394 -9.257 12.344 1.00 85.94 434 LEU A C 1
ATOM 3470 O O . LEU A 1 434 ? 11.634 -10.199 12.136 1.00 85.94 434 LEU A O 1
ATOM 3474 N N . ALA A 1 435 ? 13.686 -9.283 12.039 1.00 85.44 435 ALA A N 1
ATOM 3475 C CA . ALA A 1 435 ? 14.383 -10.461 11.552 1.00 85.44 435 ALA A CA 1
ATOM 3476 C C . ALA A 1 435 ? 15.392 -10.926 12.601 1.00 85.44 435 ALA A C 1
ATOM 3478 O O . ALA A 1 435 ? 15.966 -10.113 13.334 1.00 85.44 435 ALA A O 1
ATOM 3479 N N . GLU A 1 436 ? 15.624 -12.234 12.652 1.00 85.00 436 GLU A N 1
ATOM 3480 C CA . GLU A 1 436 ? 16.711 -12.793 13.443 1.00 85.00 436 GLU A CA 1
ATOM 3481 C C . GLU A 1 436 ? 18.034 -12.175 12.975 1.00 85.00 436 GLU A C 1
ATOM 3483 O O . GLU A 1 436 ? 18.398 -12.240 11.796 1.00 85.00 436 GLU A O 1
ATOM 3488 N N . LYS A 1 437 ? 18.765 -11.545 13.898 1.00 78.31 437 LYS A N 1
ATOM 3489 C CA . LYS A 1 437 ? 20.145 -11.163 13.619 1.00 78.31 437 LYS A CA 1
ATOM 3490 C C . LYS A 1 437 ? 20.975 -12.437 13.674 1.00 78.31 437 LYS A C 1
ATOM 3492 O O . LYS A 1 437 ? 21.202 -12.967 14.756 1.00 78.31 437 LYS A O 1
ATOM 3497 N N . LYS A 1 438 ? 21.445 -12.906 12.517 1.00 48.53 438 LYS A N 1
ATOM 3498 C CA . LYS A 1 438 ? 22.566 -13.849 12.466 1.00 48.53 438 LYS A CA 1
ATOM 3499 C C . LYS A 1 438 ? 23.803 -13.095 12.962 1.00 48.53 438 LYS A C 1
ATOM 3501 O O . LYS A 1 438 ? 24.389 -12.333 12.196 1.00 48.53 438 LYS A O 1
ATOM 3506 N N . CYS A 1 439 ? 24.070 -13.193 14.263 1.00 41.84 439 CYS A N 1
ATOM 3507 C CA . CYS A 1 439 ? 25.290 -12.684 14.886 1.00 41.84 439 CYS A CA 1
ATOM 3508 C C . CYS A 1 439 ? 26.504 -13.498 14.445 1.00 41.84 439 CYS A C 1
ATOM 3510 O O . CYS A 1 439 ? 26.354 -14.732 14.284 1.00 41.84 439 CYS A O 1
#

Foldseek 3Di:
DVVVLVVVCVVQVNDDPVCSVVSDDDLLQPDQDADKDKAAFDLLLLVLVVVQQVCQVPPRHHPNGGDDDPVSCVVSVPRIAIEFECQDADSYHHPLVVCVLVVVVVVNLVVVLVHLAYEQEFLLSCQLQCPPPVPRSQVDSVSSLVVLLVRLVSCVVNVHHAAYDHQADEADQVCLVVQLVCQVVVVPDDDSSNRVRRSRNHHDDLVVQLVRNCSNPNVSSCRRYPVRVVVVVVSHDPPNDSDDDDDDDADDPCLLVVLLVLLVVLQCQQQNPPHDPQSVVLSVVLSCLCVVRVNSVVLVLLLVLQVVCVVVPWHKAFDDLCLCRCSSCSSVSHVRHAAAKKWFDNPRVCRDIDHDPDADFFVPDDWDADPPPRHTIDIHHHNHHNCSAQHPRSPDDGDGDMHTDPVCVVVSLVVVCVVRNPVVHDDDDDDDDDDDPPD

Sequence (439 aa):
MFIIFLEKYKEKGLEYMKDINTGFEVNVKKQSLKNVMVLVKTQAGLKNMYRLVSEAHIKYFGNKKARIPKSVLIENREGLIIGSSLTAHFMNTGELADLYLRHDLEKLEEAAKFYDYIELLPKSTYNELIEKDGTGALGSYEEVEKMNKYFYDLGKRLGILVTASSNVHYLDENEDIIRSILLYGSGTVYNSKQYSINNGFYFRTTDEMLKEFSYLGEDEAKEVVITNTNKISDMIESGIRPIPEGFYPPKMENAEEIVKSMTYEKAYRIYGNPLPEIVSARLERELNAIINNGFSVLYLSAQKLVKKSLDNGYLVGSRGSVGSSLVAFMMGITEVNALYPHYICDNPECKYSEFIEKEGVGIDLPDKICPKCGAKLRKDGYSIPFEVFMGFKGDKVPDIDLNFSGEYQSEIHRYCEELFGKENVFKAGTISTLAEKKC

Secondary structure (DSSP, 8-state):
-HHHHHHHHHHTT--SGGGGGGSS---GGGS---B-EEEE-SHHHHHHHHHHHHHHHHTS-BTTB----HHHHHHT-TTEEEEEE--EETTEEBHHHHHHHTT-HHHHHHHHTT-SEEEE--GGGGHHHHSSTTT-SS-SHHHHHHHHHHHHHHHHHHT-EEEE----SSSSGGGHHHHHHHHHHTT---STHHHH-----S---HHHHHHHTGGG-HHHHHIIIIIHHHHHHHTSPTT--SS--S--PPP-TTHHHHHHHHHHHHHHHHH-SSPPHHHHHHHHHHHHHHHHTT-HHHHHHHHHHHHHHHHTT---EE-GGGGG-HHHHHTTS-S---SPSEEE---TTT--EEE--SSS-GGGSPP-B-TTT-PBPEEE-----THHHHTTTS-SPP---EE--TTTHHHHHHHHHHHH-GGG--PPP----------